Protein AF-A0A3L7T1J6-F1 (afdb_monomer_lite)

Structure (mmCIF, N/CA/C/O backbone):
data_AF-A0A3L7T1J6-F1
#
_entry.id   AF-A0A3L7T1J6-F1
#
loop_
_atom_site.group_PDB
_atom_site.id
_atom_site.type_symbol
_atom_site.label_atom_id
_atom_site.label_alt_id
_atom_site.label_comp_id
_atom_site.label_asym_id
_atom_site.label_entity_id
_atom_site.label_seq_id
_atom_site.pdbx_PDB_ins_code
_atom_site.Cartn_x
_atom_site.Cartn_y
_atom_site.Cartn_z
_atom_site.occupancy
_atom_site.B_iso_or_equiv
_atom_site.auth_seq_id
_atom_site.auth_comp_id
_atom_site.auth_asym_id
_atom_site.auth_atom_id
_atom_site.pdbx_PDB_model_num
ATOM 1 N N . MET A 1 1 ? -48.171 52.732 9.345 1.00 52.88 1 MET A N 1
ATOM 2 C CA . MET A 1 1 ? -47.461 51.523 9.825 1.00 52.88 1 MET A CA 1
ATOM 3 C C . MET A 1 1 ? -47.598 50.313 8.896 1.00 52.88 1 MET A C 1
ATOM 5 O O . MET A 1 1 ? -46.609 49.614 8.732 1.00 52.88 1 MET A O 1
ATOM 9 N N . LEU A 1 2 ? -48.732 50.096 8.212 1.00 50.78 2 LEU A N 1
ATOM 10 C CA . LEU A 1 2 ? -48.907 48.954 7.291 1.00 50.78 2 LEU A CA 1
ATOM 11 C C . LEU A 1 2 ? -47.922 48.917 6.097 1.00 50.78 2 LEU A C 1
ATOM 13 O O . LEU A 1 2 ? -47.461 47.845 5.723 1.00 50.78 2 LEU A O 1
ATOM 17 N N . ASN A 1 3 ? -47.526 50.070 5.545 1.00 54.50 3 ASN A N 1
ATOM 18 C CA . ASN A 1 3 ? -46.635 50.117 4.371 1.00 54.50 3 ASN A CA 1
ATOM 19 C C . ASN A 1 3 ? -45.154 49.812 4.659 1.00 54.50 3 ASN A C 1
ATOM 21 O O . ASN A 1 3 ? -44.409 49.529 3.725 1.00 54.50 3 ASN A O 1
ATOM 25 N N . GLN A 1 4 ? -44.707 49.856 5.920 1.00 56.31 4 GLN A N 1
ATOM 26 C CA . GLN A 1 4 ? -43.329 49.473 6.257 1.00 56.31 4 GLN A CA 1
ATOM 27 C C . GLN A 1 4 ? -43.183 47.966 6.487 1.00 56.31 4 GLN A C 1
ATOM 29 O O . GLN A 1 4 ? -42.186 47.389 6.064 1.00 56.31 4 GLN A O 1
ATOM 34 N N . LEU A 1 5 ? -44.209 47.313 7.041 1.00 61.56 5 LEU A N 1
ATOM 35 C CA . LEU A 1 5 ? -44.235 45.856 7.197 1.00 61.56 5 LEU A CA 1
ATOM 36 C C . LEU A 1 5 ? -44.202 45.131 5.845 1.00 61.56 5 LEU A C 1
ATOM 38 O O . LEU A 1 5 ? -43.486 44.146 5.706 1.00 61.56 5 LEU A O 1
ATOM 42 N N . TRP A 1 6 ? -44.873 45.667 4.821 1.00 63.78 6 TRP A N 1
ATOM 43 C CA . TRP A 1 6 ? -44.822 45.094 3.472 1.00 63.78 6 TRP A CA 1
ATOM 44 C C . TRP A 1 6 ? -43.448 45.210 2.812 1.00 63.78 6 TRP A C 1
ATOM 46 O O . TRP A 1 6 ? -43.044 44.289 2.113 1.00 63.78 6 TRP A O 1
ATOM 56 N N . ARG A 1 7 ? -42.695 46.290 3.058 1.00 60.84 7 ARG A N 1
ATOM 57 C CA . ARG A 1 7 ? -41.340 46.441 2.502 1.00 60.84 7 ARG A CA 1
ATOM 58 C C . ARG A 1 7 ? -40.329 45.509 3.165 1.00 60.84 7 ARG A C 1
ATOM 60 O O . ARG A 1 7 ? -39.488 44.965 2.464 1.00 60.84 7 ARG A O 1
ATOM 67 N N . VAL A 1 8 ? -40.440 45.277 4.473 1.00 63.56 8 VAL A N 1
ATOM 68 C CA . VAL A 1 8 ? -39.569 44.318 5.173 1.00 63.56 8 VAL A CA 1
ATOM 69 C C . VAL A 1 8 ? -39.903 42.882 4.761 1.00 63.56 8 VAL A C 1
ATOM 71 O O . VAL A 1 8 ? -38.992 42.103 4.502 1.00 63.56 8 VAL A O 1
ATOM 74 N N . LEU A 1 9 ? -41.188 42.544 4.590 1.00 59.56 9 LEU A N 1
ATOM 75 C CA . LEU A 1 9 ? -41.588 41.214 4.122 1.00 59.56 9 LEU A CA 1
ATOM 76 C C . LEU A 1 9 ? -41.119 40.943 2.679 1.00 59.56 9 LEU A C 1
ATOM 78 O O . LEU A 1 9 ? -40.684 39.836 2.380 1.00 59.56 9 LEU A O 1
ATOM 82 N N . LEU A 1 10 ? -41.152 41.948 1.794 1.00 58.12 10 LEU A N 1
ATOM 83 C CA . LEU A 1 10 ? -40.711 41.793 0.400 1.00 58.12 10 LEU A CA 1
ATOM 84 C C . LEU A 1 10 ? -39.188 41.655 0.269 1.00 58.12 10 LEU A C 1
ATOM 86 O O . LEU A 1 10 ? -38.730 40.919 -0.598 1.00 58.12 10 LEU A O 1
ATOM 90 N N . VAL A 1 11 ? -38.413 42.309 1.142 1.00 59.78 11 VAL A N 1
ATOM 91 C CA . VAL A 1 11 ? -36.946 42.167 1.180 1.00 59.78 11 VAL A CA 1
ATOM 92 C C . VAL A 1 11 ? -36.549 40.800 1.742 1.00 59.78 11 VAL A C 1
ATOM 94 O O . VAL A 1 11 ? -35.736 40.115 1.136 1.00 59.78 11 VAL A O 1
ATOM 97 N N . VAL A 1 12 ? -37.204 40.323 2.807 1.00 59.62 12 VAL A N 1
ATOM 98 C CA . VAL A 1 12 ? -36.905 38.998 3.384 1.00 59.62 12 VAL A CA 1
ATOM 99 C C . VAL A 1 12 ? -37.303 37.853 2.441 1.00 59.62 12 VAL A C 1
ATOM 101 O O . VAL A 1 12 ? -36.583 36.863 2.348 1.00 59.62 12 VAL A O 1
ATOM 104 N N . VAL A 1 13 ? -38.408 37.980 1.694 1.00 59.25 13 VAL A N 1
ATOM 105 C CA . VAL A 1 13 ? -38.821 36.967 0.700 1.00 59.25 13 VAL A CA 1
ATOM 106 C C . VAL A 1 13 ? -37.948 37.018 -0.562 1.00 59.25 13 VAL A C 1
ATOM 108 O O . VAL A 1 13 ? -37.656 35.971 -1.136 1.00 59.25 13 VAL A O 1
ATOM 111 N N . SER A 1 14 ? -37.481 38.206 -0.961 1.00 50.12 14 SER A N 1
ATOM 112 C CA . SER A 1 14 ? -36.502 38.393 -2.042 1.00 50.12 14 SER A CA 1
ATOM 113 C C . SER A 1 14 ? -35.161 37.741 -1.700 1.00 50.12 14 SER A C 1
ATOM 115 O O . SER A 1 14 ? -34.644 36.959 -2.494 1.00 50.12 14 SER A O 1
ATOM 117 N N . ASP A 1 15 ? -34.637 37.982 -0.497 1.00 47.22 15 ASP A N 1
ATOM 118 C CA . ASP A 1 15 ? -33.342 37.440 -0.074 1.00 47.22 15 ASP A CA 1
ATOM 119 C C . ASP A 1 15 ? -33.392 35.918 0.132 1.00 47.22 15 ASP A C 1
ATOM 121 O O . ASP A 1 15 ? -32.434 35.226 -0.208 1.00 47.22 15 ASP A O 1
ATOM 125 N N . PHE A 1 16 ? -34.531 35.360 0.568 1.00 52.19 16 PHE A N 1
ATOM 126 C CA . PHE A 1 16 ? -34.724 33.904 0.610 1.00 52.19 16 PHE A CA 1
ATOM 127 C C . PHE A 1 16 ? -34.799 33.268 -0.783 1.00 52.19 16 PHE A C 1
ATOM 129 O O . PHE A 1 16 ? -34.275 32.170 -0.975 1.00 52.19 16 PHE A O 1
ATOM 136 N N . PHE A 1 17 ? -35.410 33.939 -1.766 1.00 48.94 17 PHE A N 1
ATOM 137 C CA . PHE A 1 17 ? -35.445 33.432 -3.139 1.00 48.94 17 PHE A CA 1
ATOM 138 C C . PHE A 1 17 ? -34.072 33.510 -3.807 1.00 48.94 17 PHE A C 1
ATOM 140 O O . PHE A 1 17 ? -33.678 32.538 -4.444 1.00 48.94 17 PHE A O 1
ATOM 147 N N . VAL A 1 18 ? -33.308 34.590 -3.595 1.00 51.59 18 VAL A N 1
ATOM 148 C CA . VAL A 1 18 ? -31.935 34.698 -4.112 1.00 51.59 18 VAL A CA 1
ATOM 149 C C . VAL A 1 18 ? -31.024 33.650 -3.467 1.00 51.59 18 VAL A C 1
ATOM 151 O O . VAL A 1 18 ? -30.297 32.978 -4.198 1.00 51.59 18 VAL A O 1
ATOM 154 N N . LEU A 1 19 ? -31.126 33.405 -2.152 1.00 45.16 19 LEU A N 1
ATOM 155 C CA . LEU A 1 19 ? -30.341 32.365 -1.473 1.00 45.16 19 LEU A CA 1
ATOM 156 C C . LEU A 1 19 ? -30.727 30.942 -1.926 1.00 45.16 19 LEU A C 1
ATOM 158 O O . LEU A 1 19 ? -29.849 30.097 -2.085 1.00 45.16 19 LEU A O 1
ATOM 162 N N . ALA A 1 20 ? -32.010 30.678 -2.203 1.00 46.16 20 ALA A N 1
ATOM 163 C CA . ALA A 1 20 ? -32.475 29.381 -2.703 1.00 46.16 20 ALA A CA 1
ATOM 164 C C . ALA A 1 20 ? -32.045 29.112 -4.160 1.00 46.16 20 ALA A C 1
ATOM 166 O O . ALA A 1 20 ? -31.672 27.984 -4.488 1.00 46.16 20 ALA A O 1
ATOM 167 N N . THR A 1 21 ? -32.004 30.133 -5.026 1.00 45.91 21 THR A N 1
ATOM 168 C CA . THR A 1 21 ? -31.437 29.992 -6.381 1.00 45.91 21 THR A CA 1
ATOM 169 C C . THR A 1 21 ? -29.909 29.928 -6.400 1.00 45.91 21 THR A C 1
ATOM 171 O O . THR A 1 21 ? -29.355 29.264 -7.274 1.00 45.91 21 THR A O 1
ATOM 174 N N . LEU A 1 22 ? -29.213 30.529 -5.427 1.00 38.47 22 LEU A N 1
ATOM 175 C CA . LEU A 1 22 ? -27.752 30.420 -5.316 1.00 38.47 22 LEU A CA 1
ATOM 176 C C . LEU A 1 22 ? -27.305 29.081 -4.698 1.00 38.47 22 LEU A C 1
ATOM 178 O O . LEU A 1 22 ? -26.249 28.575 -5.068 1.00 38.47 22 LEU A O 1
ATOM 182 N N . LEU A 1 23 ? -28.128 28.451 -3.845 1.00 37.78 23 LEU A N 1
ATOM 183 C CA . LEU A 1 23 ? -27.861 27.099 -3.329 1.00 37.78 23 LEU A CA 1
ATOM 184 C C . LEU A 1 23 ? -28.250 25.971 -4.303 1.00 37.78 23 LEU A C 1
ATOM 186 O O . LEU A 1 23 ? -27.627 24.913 -4.268 1.00 37.78 23 LEU A O 1
ATOM 190 N N . MET A 1 24 ? -29.223 26.175 -5.200 1.00 37.00 24 MET A N 1
ATOM 191 C CA . MET A 1 24 ? -29.541 25.190 -6.251 1.00 37.00 24 MET A CA 1
ATOM 192 C C . MET A 1 24 ? -28.668 25.317 -7.513 1.00 37.00 24 MET A C 1
ATOM 194 O O . MET A 1 24 ? -28.582 24.366 -8.289 1.00 37.00 24 MET A O 1
ATOM 198 N N . GLY A 1 25 ? -27.971 26.442 -7.705 1.00 33.56 25 GLY A N 1
ATOM 199 C CA . GLY A 1 25 ? -27.067 26.674 -8.842 1.00 33.56 25 GLY A CA 1
ATOM 200 C C . GLY A 1 25 ? -25.641 26.126 -8.683 1.00 33.56 25 GLY A C 1
ATOM 201 O O . GLY A 1 25 ? -24.897 26.106 -9.657 1.00 33.56 25 GLY A O 1
ATOM 202 N N . LEU A 1 26 ? -25.258 25.656 -7.489 1.00 35.47 26 LEU A N 1
ATOM 203 C CA . LEU A 1 26 ? -23.911 25.135 -7.190 1.00 35.47 26 LEU A CA 1
ATOM 204 C C . LEU A 1 26 ? -23.824 23.599 -7.108 1.00 35.47 26 LEU A C 1
ATOM 206 O O . LEU A 1 26 ? -22.741 23.063 -6.903 1.00 35.47 26 LEU A O 1
ATOM 210 N N . PHE A 1 27 ? -24.930 22.880 -7.332 1.00 35.19 27 PHE A N 1
ATOM 211 C CA . PHE A 1 27 ? -24.981 21.409 -7.255 1.00 35.19 27 PHE A CA 1
ATOM 212 C C . PHE A 1 27 ? -25.379 20.699 -8.561 1.00 35.19 27 PHE A C 1
ATOM 214 O O . PHE A 1 27 ? -25.668 19.507 -8.547 1.00 35.19 27 PHE A O 1
ATOM 221 N N . SER A 1 28 ? -25.353 21.387 -9.708 1.00 33.28 28 SER A N 1
ATOM 222 C CA . SER A 1 28 ? -25.779 20.807 -10.995 1.00 33.28 28 SER A CA 1
ATOM 223 C C . SER A 1 28 ? -24.742 20.926 -12.120 1.00 33.28 28 SER A C 1
ATOM 225 O O . SER A 1 28 ? -25.086 21.394 -13.194 1.00 33.28 28 SER A O 1
ATOM 227 N N . THR A 1 29 ? -23.495 20.474 -11.916 1.00 35.38 29 THR A N 1
ATOM 228 C CA . THR A 1 29 ? -22.564 20.108 -13.022 1.00 35.38 29 THR A CA 1
ATOM 229 C C . THR A 1 29 ? -21.520 19.039 -12.642 1.00 35.38 29 THR A C 1
ATOM 231 O O . THR A 1 29 ? -20.436 18.997 -13.217 1.00 35.38 29 THR A O 1
ATOM 234 N N . VAL A 1 30 ? -21.818 18.125 -11.711 1.00 38.78 30 VAL A N 1
ATOM 235 C CA . VAL A 1 30 ? -21.010 16.898 -11.530 1.00 38.78 30 VAL A CA 1
ATOM 236 C C . VAL A 1 30 ? -21.908 15.685 -11.731 1.00 38.78 30 VAL A C 1
ATOM 238 O O . VAL A 1 30 ? -22.198 14.919 -10.821 1.00 38.78 30 VAL A O 1
ATOM 241 N N . ALA A 1 31 ? -22.406 15.542 -12.954 1.00 34.34 31 ALA A N 1
ATOM 242 C CA . ALA A 1 31 ? -23.049 14.323 -13.406 1.00 34.34 31 ALA A CA 1
ATOM 243 C C . ALA A 1 31 ? -22.563 14.018 -14.827 1.00 34.34 31 ALA A C 1
ATOM 245 O O . ALA A 1 31 ? -22.861 14.743 -15.771 1.00 34.34 31 ALA A O 1
ATOM 246 N N . LEU A 1 32 ? -21.815 12.917 -14.918 1.00 35.09 32 LEU A N 1
ATOM 247 C CA . LEU A 1 32 ? -21.456 12.162 -16.116 1.00 35.09 32 LEU A CA 1
ATOM 248 C C . LEU A 1 32 ? -20.490 12.825 -17.114 1.00 35.09 32 LEU A C 1
ATOM 250 O O . LEU A 1 32 ? -20.865 13.257 -18.196 1.00 35.09 32 LEU A O 1
ATOM 254 N N . SER A 1 33 ? -19.195 12.695 -16.817 1.00 31.20 33 SER A N 1
ATOM 255 C CA . SER A 1 33 ? -18.196 12.404 -17.862 1.00 31.20 33 SER A CA 1
ATOM 256 C C . SER A 1 33 ? -17.294 11.213 -17.490 1.00 31.20 33 SER A C 1
ATOM 258 O O . SER A 1 33 ? -16.150 11.097 -17.922 1.00 31.20 33 SER A O 1
ATOM 260 N N . THR A 1 34 ? -17.818 10.287 -16.679 1.00 39.31 34 THR A N 1
ATOM 261 C CA . THR A 1 34 ? -17.145 9.029 -16.304 1.00 39.31 34 THR A CA 1
ATOM 262 C C . THR A 1 34 ? -17.328 7.908 -17.334 1.00 39.31 34 THR A C 1
ATOM 264 O O . THR A 1 34 ? -16.665 6.885 -17.233 1.00 39.31 34 THR A O 1
ATOM 267 N N . ALA A 1 35 ? -18.158 8.094 -18.368 1.00 35.69 35 ALA A N 1
ATOM 268 C CA . ALA A 1 35 ? -18.403 7.067 -19.388 1.00 35.69 35 ALA A CA 1
ATOM 269 C C . ALA A 1 35 ? -17.531 7.194 -20.657 1.00 35.69 35 ALA A C 1
ATOM 271 O O . ALA A 1 35 ? -17.462 6.248 -21.435 1.00 35.69 35 ALA A O 1
ATOM 272 N N . ALA A 1 36 ? -16.839 8.320 -20.880 1.00 31.53 36 ALA A N 1
ATOM 273 C CA . ALA A 1 36 ? -16.095 8.549 -22.129 1.00 31.53 36 ALA A CA 1
ATOM 274 C C . ALA A 1 36 ? -14.596 8.189 -22.063 1.00 31.53 36 ALA A C 1
ATOM 276 O O . ALA A 1 36 ? -13.974 7.999 -23.103 1.00 31.53 36 ALA A O 1
ATOM 277 N N . HIS A 1 37 ? -14.013 8.035 -20.868 1.00 40.19 37 HIS A N 1
ATOM 278 C CA . HIS A 1 37 ? -12.585 7.704 -20.714 1.00 40.19 37 HIS A CA 1
ATOM 279 C C . HIS A 1 37 ? -12.312 6.203 -20.500 1.00 40.19 37 HIS A C 1
ATOM 281 O O . HIS A 1 37 ? -11.171 5.768 -20.627 1.00 40.19 37 HIS A O 1
ATOM 287 N N . GLY A 1 38 ? -13.345 5.388 -20.249 1.00 35.88 38 GLY A N 1
ATOM 288 C CA . GLY A 1 38 ? -13.210 3.927 -20.141 1.00 35.88 38 GLY A CA 1
ATOM 289 C C . GLY A 1 38 ? -12.956 3.221 -21.481 1.00 35.88 38 GLY A C 1
ATOM 290 O O . GLY A 1 38 ? -12.390 2.134 -21.505 1.00 35.88 38 GLY A O 1
ATOM 291 N N . ALA A 1 39 ? -13.312 3.853 -22.605 1.00 37.25 39 ALA A N 1
ATOM 292 C CA . ALA A 1 39 ? -13.133 3.285 -23.944 1.00 37.25 39 ALA A CA 1
ATOM 293 C C . ALA A 1 39 ? -11.692 3.400 -24.483 1.00 37.25 39 ALA A C 1
ATOM 295 O O . ALA A 1 39 ? -11.352 2.741 -25.461 1.00 37.25 39 ALA A O 1
ATOM 296 N N . SER A 1 40 ? -10.826 4.201 -23.849 1.00 45.00 40 SER A N 1
ATOM 297 C CA . SER A 1 40 ? -9.449 4.405 -24.325 1.00 45.00 40 SER A CA 1
ATOM 298 C C . SER A 1 40 ? -8.473 3.309 -23.883 1.00 45.00 40 SER A C 1
ATOM 300 O O . SER A 1 40 ? -7.395 3.196 -24.462 1.00 45.00 40 SER A O 1
ATOM 302 N N . PHE A 1 41 ? -8.810 2.512 -22.865 1.00 44.59 41 PHE A N 1
ATOM 303 C CA . PHE A 1 41 ? -7.873 1.551 -22.270 1.00 44.59 41 PHE A CA 1
ATOM 304 C C . PHE A 1 41 ? -7.833 0.211 -23.025 1.00 44.59 41 PHE A C 1
ATOM 306 O O . PHE A 1 41 ? -6.796 -0.441 -23.087 1.00 44.59 41 PHE A O 1
ATOM 313 N N . THR A 1 42 ? -8.939 -0.189 -23.657 1.00 46.09 42 THR A N 1
ATOM 314 C CA . THR A 1 42 ? -9.077 -1.500 -24.316 1.00 46.09 42 THR A CA 1
ATOM 315 C C . THR A 1 42 ? -8.648 -1.526 -25.784 1.00 46.09 42 THR A C 1
ATOM 317 O O . THR A 1 42 ? -8.351 -2.602 -26.293 1.00 46.09 42 THR A O 1
ATOM 320 N N . GLN A 1 43 ? -8.570 -0.384 -26.480 1.00 45.34 43 GLN A N 1
ATOM 321 C CA . GLN A 1 43 ? -8.243 -0.364 -27.918 1.00 45.34 43 GLN A CA 1
ATOM 322 C C . GLN A 1 43 ? -6.743 -0.289 -28.247 1.00 45.34 43 GLN A C 1
ATOM 324 O O . GLN A 1 43 ? -6.361 -0.677 -29.348 1.00 45.34 43 GLN A O 1
ATOM 329 N N . VAL A 1 44 ? -5.879 0.142 -27.319 1.00 45.47 44 VAL A N 1
ATOM 330 C CA . VAL A 1 44 ? -4.423 0.246 -27.574 1.00 45.47 44 VAL A CA 1
ATOM 331 C C . VAL A 1 44 ? -3.679 -1.070 -27.282 1.00 45.47 44 VAL A C 1
ATOM 333 O O . VAL A 1 44 ? -2.638 -1.334 -27.873 1.00 45.47 44 VAL A O 1
ATOM 336 N N . ALA A 1 45 ? -4.221 -1.942 -26.427 1.00 45.56 45 ALA A N 1
ATOM 337 C CA . ALA A 1 45 ? -3.509 -3.119 -25.914 1.00 45.56 45 ALA A CA 1
ATOM 338 C C . ALA A 1 45 ? -3.462 -4.335 -26.864 1.00 45.56 45 ALA A C 1
ATOM 340 O O . ALA A 1 45 ? -2.831 -5.336 -26.538 1.00 45.56 45 ALA A O 1
ATOM 341 N N . ALA A 1 46 ? -4.128 -4.294 -28.022 1.00 44.62 46 ALA A N 1
ATOM 342 C CA . ALA A 1 46 ? -4.363 -5.506 -28.807 1.00 44.62 46 ALA A CA 1
ATOM 343 C C . ALA A 1 46 ? -3.176 -5.991 -29.667 1.00 44.62 46 ALA A C 1
ATOM 345 O O . ALA A 1 46 ? -3.290 -7.080 -30.225 1.00 44.62 46 ALA A O 1
ATOM 346 N N . GLN A 1 47 ? -2.071 -5.243 -29.835 1.00 51.50 47 GLN A N 1
ATOM 347 C CA . GLN A 1 47 ? -1.039 -5.637 -30.822 1.00 51.50 47 GLN A CA 1
ATOM 348 C C . GLN A 1 47 ? 0.436 -5.400 -30.463 1.00 51.50 47 GLN A C 1
ATOM 350 O O . GLN A 1 47 ? 1.298 -5.828 -31.227 1.00 51.50 47 GLN A O 1
ATOM 355 N N . THR A 1 48 ? 0.770 -4.795 -29.325 1.00 57.31 48 THR A N 1
ATOM 356 C CA . THR A 1 48 ? 2.173 -4.554 -28.948 1.00 57.31 48 THR A CA 1
ATOM 357 C C . THR A 1 48 ? 2.511 -5.236 -27.632 1.00 57.31 48 THR A C 1
ATOM 359 O O . THR A 1 48 ? 1.961 -4.913 -26.582 1.00 57.31 48 THR A O 1
ATOM 362 N N . GLU A 1 49 ? 3.442 -6.192 -27.691 1.00 70.19 49 GLU A N 1
ATOM 363 C CA . GLU A 1 49 ? 4.102 -6.722 -26.500 1.00 70.19 49 GLU A CA 1
ATOM 364 C C . GLU A 1 49 ? 4.763 -5.552 -25.758 1.00 70.19 49 GLU A C 1
ATOM 366 O O . GLU A 1 49 ? 5.596 -4.833 -26.316 1.00 70.19 49 GLU A O 1
ATOM 371 N N . HIS A 1 50 ? 4.363 -5.326 -24.507 1.00 79.94 50 HIS A N 1
ATOM 372 C CA . HIS A 1 50 ? 4.999 -4.317 -23.673 1.00 79.94 50 HIS A CA 1
ATOM 373 C C . HIS A 1 50 ? 6.339 -4.852 -23.157 1.00 79.94 50 HIS A C 1
ATOM 375 O O . HIS A 1 50 ? 6.377 -5.819 -22.391 1.00 79.94 50 HIS A O 1
ATOM 381 N N . LEU A 1 51 ? 7.425 -4.192 -23.557 1.00 84.56 51 LEU A N 1
ATOM 382 C CA . LEU A 1 51 ? 8.777 -4.453 -23.078 1.00 84.56 51 LEU A CA 1
ATOM 383 C C . LEU A 1 51 ? 9.166 -3.341 -22.101 1.00 84.56 51 LEU A C 1
ATOM 385 O O . LEU A 1 51 ? 9.189 -2.181 -22.523 1.00 84.56 51 LEU A O 1
ATOM 389 N N . PRO A 1 52 ? 9.456 -3.662 -20.826 1.00 85.25 52 PRO A N 1
ATOM 390 C CA . PRO A 1 52 ? 9.888 -2.648 -19.885 1.00 85.25 52 PRO A CA 1
ATOM 391 C C . PRO A 1 52 ? 11.232 -2.092 -20.335 1.00 85.25 52 PRO A C 1
ATOM 393 O O . PRO A 1 52 ? 12.061 -2.822 -20.884 1.00 85.25 52 PRO A O 1
ATOM 396 N N . ARG A 1 53 ? 11.491 -0.817 -20.053 1.00 86.06 53 ARG A N 1
ATOM 397 C CA . ARG A 1 53 ? 12.847 -0.294 -20.238 1.00 86.06 53 ARG A CA 1
ATOM 398 C C . ARG A 1 53 ? 13.815 -1.024 -19.304 1.00 86.06 53 ARG A C 1
ATOM 400 O O . ARG A 1 53 ? 13.598 -1.045 -18.089 1.00 86.06 53 ARG A O 1
ATOM 407 N N . VAL A 1 54 ? 14.863 -1.595 -19.895 1.00 89.38 54 VAL A N 1
ATOM 408 C CA . VAL A 1 54 ? 15.946 -2.313 -19.215 1.00 89.38 54 VAL A CA 1
ATOM 409 C C . VAL A 1 54 ? 17.250 -1.586 -19.491 1.00 89.38 54 VAL A C 1
ATOM 411 O O . VAL A 1 54 ? 17.532 -1.213 -20.628 1.00 89.38 54 VAL A O 1
ATOM 414 N N . LEU A 1 55 ? 18.014 -1.363 -18.434 1.00 89.81 55 LEU A N 1
ATOM 415 C CA . LEU A 1 55 ? 19.274 -0.640 -18.433 1.00 89.81 55 LEU A CA 1
ATOM 416 C C . LEU A 1 55 ? 20.407 -1.572 -17.978 1.00 89.81 55 LEU A C 1
ATOM 418 O O . LEU A 1 55 ? 20.169 -2.609 -17.357 1.00 89.81 55 LEU A O 1
ATOM 422 N N . LYS A 1 56 ? 21.662 -1.187 -18.206 1.00 92.06 56 LYS A N 1
ATOM 423 C CA . LYS A 1 56 ? 22.857 -1.902 -17.746 1.00 92.06 56 LYS A CA 1
ATOM 424 C C . LYS A 1 56 ? 22.819 -2.164 -16.239 1.00 92.06 56 LYS A C 1
ATOM 426 O O . LYS A 1 56 ? 23.221 -3.233 -15.782 1.00 92.06 56 LYS A O 1
ATOM 431 N N . ARG A 1 57 ? 22.275 -1.222 -15.457 1.00 90.25 57 ARG A N 1
ATOM 432 C CA . ARG A 1 57 ? 22.078 -1.382 -14.003 1.00 90.25 57 ARG A CA 1
ATOM 433 C C . ARG A 1 57 ? 21.175 -2.564 -13.628 1.00 90.25 57 ARG A C 1
ATOM 435 O O . ARG A 1 57 ? 21.276 -3.051 -12.508 1.00 90.25 57 ARG A O 1
ATOM 442 N N . ASP A 1 58 ? 20.323 -3.021 -14.546 1.00 93.12 58 ASP A N 1
ATOM 443 C CA . ASP A 1 58 ? 19.382 -4.122 -14.331 1.00 93.12 58 ASP A CA 1
ATOM 444 C C . ASP A 1 58 ? 20.011 -5.495 -14.636 1.00 93.12 58 ASP A C 1
ATOM 446 O O . ASP A 1 58 ? 19.403 -6.525 -14.341 1.00 93.12 58 ASP A O 1
ATOM 450 N N . LEU A 1 59 ? 21.248 -5.547 -15.157 1.00 95.31 59 LEU A N 1
ATOM 451 C CA . LEU A 1 59 ? 21.976 -6.793 -15.437 1.00 95.31 59 LEU A CA 1
ATOM 452 C C . LEU A 1 59 ? 21.985 -7.786 -14.253 1.00 95.31 59 LEU A C 1
ATOM 454 O O . LEU A 1 59 ? 21.759 -8.971 -14.497 1.00 95.31 59 LEU A O 1
ATOM 458 N N . PRO A 1 60 ? 22.168 -7.373 -12.979 1.00 95.50 60 PRO A N 1
ATOM 459 C CA . PRO A 1 60 ? 22.081 -8.300 -11.848 1.00 95.50 60 PRO A CA 1
ATOM 460 C C . PRO A 1 60 ? 20.706 -8.971 -11.695 1.00 95.50 60 PRO A C 1
ATOM 462 O O . PRO A 1 60 ? 20.624 -10.098 -11.212 1.00 95.50 60 PRO A O 1
ATOM 465 N N . LEU A 1 61 ? 19.618 -8.309 -12.104 1.00 94.19 61 LEU A N 1
ATOM 466 C CA . LEU A 1 61 ? 18.269 -8.882 -12.071 1.00 94.19 61 LEU A CA 1
ATOM 467 C C . LEU A 1 61 ? 18.083 -9.914 -13.184 1.00 94.19 61 LEU A C 1
ATOM 469 O O . LEU A 1 61 ? 17.504 -10.972 -12.934 1.00 94.19 61 LEU A O 1
ATOM 473 N N . LEU A 1 62 ? 18.586 -9.606 -14.386 1.00 95.94 62 LEU A N 1
ATOM 474 C CA . LEU A 1 62 ? 18.598 -10.525 -15.526 1.00 95.94 62 LEU A CA 1
ATOM 475 C C . LEU A 1 62 ? 19.378 -11.788 -15.169 1.00 95.94 62 LEU A C 1
ATOM 477 O O . LEU A 1 62 ? 18.862 -12.891 -15.317 1.00 95.94 62 LEU A O 1
ATOM 481 N N . ASP A 1 63 ? 20.580 -11.611 -14.630 1.00 96.25 63 ASP A N 1
ATOM 482 C CA . ASP A 1 63 ? 21.454 -12.689 -14.184 1.00 96.25 63 ASP A CA 1
ATOM 483 C C . ASP A 1 63 ? 20.805 -13.555 -13.097 1.00 96.25 63 ASP A C 1
ATOM 485 O O . ASP A 1 63 ? 20.775 -14.777 -13.207 1.00 96.25 63 ASP A O 1
ATOM 489 N N . ARG A 1 64 ? 20.175 -12.933 -12.092 1.00 96.19 64 ARG A N 1
ATOM 490 C CA . ARG A 1 64 ? 19.471 -13.654 -11.020 1.00 96.19 64 ARG A CA 1
ATOM 491 C C . ARG A 1 64 ? 18.370 -14.580 -11.541 1.00 96.19 64 ARG A C 1
ATOM 493 O O . ARG A 1 64 ? 18.152 -15.639 -10.960 1.00 96.19 64 ARG A O 1
ATOM 500 N N . VAL A 1 65 ? 17.634 -14.164 -12.572 1.00 96.00 65 VAL A N 1
ATOM 501 C CA . VAL A 1 65 ? 16.523 -14.956 -13.123 1.00 96.00 65 VAL A CA 1
ATOM 502 C C . VAL A 1 65 ? 17.040 -15.986 -14.122 1.00 96.00 65 VAL A C 1
ATOM 504 O O . VAL A 1 65 ? 16.699 -17.157 -14.010 1.00 96.00 65 VAL A O 1
ATOM 507 N N . LEU A 1 66 ? 17.879 -15.559 -15.068 1.00 96.56 66 LEU A N 1
ATOM 508 C CA . LEU A 1 66 ? 18.333 -16.380 -16.191 1.00 96.56 66 LEU A CA 1
ATOM 509 C C . LEU A 1 66 ? 19.521 -17.284 -15.846 1.00 96.56 66 LEU A C 1
ATOM 511 O O . LEU A 1 66 ? 19.814 -18.199 -16.614 1.00 96.56 66 LEU A O 1
ATOM 515 N N . SER A 1 67 ? 20.196 -17.043 -14.716 1.00 96.56 67 SER A N 1
ATOM 516 C CA . SER A 1 67 ? 21.435 -17.726 -14.322 1.00 96.56 67 SER A CA 1
ATOM 517 C C . SER A 1 67 ? 22.453 -17.714 -15.467 1.00 96.56 67 SER A C 1
ATOM 519 O O . SER A 1 67 ? 22.774 -18.764 -16.026 1.00 96.56 67 SER A O 1
ATOM 521 N N . LEU A 1 68 ? 22.870 -16.515 -15.885 1.00 96.81 68 LEU A N 1
ATOM 522 C CA . LEU A 1 68 ? 23.752 -16.347 -17.039 1.00 96.81 68 LEU A CA 1
ATOM 523 C C . LEU A 1 68 ? 25.145 -16.888 -16.703 1.00 96.81 68 LEU A C 1
ATOM 525 O O . LEU A 1 68 ? 25.661 -16.660 -15.610 1.00 96.81 68 LEU A O 1
ATOM 529 N N . ASP A 1 69 ? 25.776 -17.580 -17.649 1.00 97.31 69 ASP A N 1
ATOM 530 C CA . ASP A 1 69 ? 27.207 -17.869 -17.534 1.00 97.31 69 ASP A CA 1
ATOM 531 C C . ASP A 1 69 ? 28.057 -16.618 -17.838 1.00 97.31 69 ASP A C 1
ATOM 533 O O . ASP A 1 69 ? 27.551 -15.610 -18.335 1.00 97.31 69 ASP A O 1
ATOM 537 N N . ASP A 1 70 ? 29.359 -16.663 -17.544 1.00 96.94 70 ASP A N 1
ATOM 538 C CA . ASP A 1 70 ? 30.254 -15.506 -17.707 1.00 96.94 70 ASP A CA 1
ATOM 539 C C . ASP A 1 70 ? 30.300 -14.976 -19.152 1.00 96.94 70 ASP A C 1
ATOM 541 O O . ASP A 1 70 ? 30.383 -13.764 -19.376 1.00 96.94 70 ASP A O 1
ATOM 545 N N . ALA A 1 71 ? 30.221 -15.869 -20.145 1.00 96.62 71 ALA A N 1
ATOM 546 C CA . ALA A 1 71 ? 30.253 -15.489 -21.553 1.00 96.62 71 ALA A CA 1
ATOM 547 C C . ALA A 1 71 ? 28.928 -14.836 -21.970 1.00 96.62 71 ALA A C 1
ATOM 549 O O . ALA A 1 71 ? 28.929 -13.759 -22.568 1.00 96.62 71 ALA A O 1
ATOM 550 N N . GLN A 1 72 ? 27.799 -15.445 -21.601 1.00 97.31 72 GLN A N 1
ATOM 551 C CA . GLN A 1 72 ? 26.467 -14.885 -21.803 1.00 97.31 72 GLN A CA 1
ATOM 552 C C . GLN A 1 72 ? 26.337 -13.528 -21.115 1.00 97.31 72 GLN A C 1
ATOM 554 O O . GLN A 1 72 ? 25.872 -12.578 -21.738 1.00 97.31 72 GLN A O 1
ATOM 559 N N . ARG A 1 73 ? 26.789 -13.404 -19.864 1.00 97.25 73 ARG A N 1
ATOM 560 C CA . ARG A 1 73 ? 26.747 -12.160 -19.091 1.00 97.25 73 ARG A CA 1
ATOM 561 C C . ARG A 1 73 ? 27.454 -11.023 -19.821 1.00 97.25 73 ARG A C 1
ATOM 563 O O . ARG A 1 73 ? 26.879 -9.946 -19.941 1.00 97.25 73 ARG A O 1
ATOM 570 N N . SER A 1 74 ? 28.659 -11.269 -20.338 1.00 97.62 74 SER A N 1
ATOM 571 C CA . SER A 1 74 ? 29.414 -10.268 -21.101 1.00 97.62 74 SER A CA 1
ATOM 572 C C . SER A 1 74 ? 28.681 -9.843 -22.378 1.00 97.62 74 SER A C 1
ATOM 574 O O . SER A 1 74 ? 28.643 -8.656 -22.694 1.00 97.62 74 SER A O 1
ATOM 576 N N . ILE A 1 75 ? 28.047 -10.784 -23.087 1.00 97.31 75 ILE A N 1
ATOM 577 C CA . ILE A 1 75 ? 27.247 -10.470 -24.279 1.00 97.31 75 ILE A CA 1
ATOM 578 C C . ILE A 1 75 ? 26.011 -9.646 -23.904 1.00 97.31 75 ILE A C 1
ATOM 580 O O . ILE A 1 75 ? 25.744 -8.628 -24.535 1.00 97.31 75 ILE A O 1
ATOM 584 N N . VAL A 1 76 ? 25.272 -10.051 -22.868 1.00 96.75 76 VAL A N 1
ATOM 585 C CA . VAL A 1 76 ? 24.081 -9.333 -22.390 1.00 96.75 76 VAL A CA 1
ATOM 586 C C . VAL A 1 76 ? 24.437 -7.917 -21.942 1.00 96.75 76 VAL A C 1
ATOM 588 O O . VAL A 1 76 ? 23.702 -6.988 -22.256 1.00 96.75 76 VAL A O 1
ATOM 591 N N . GLU A 1 77 ? 25.567 -7.727 -21.261 1.00 97.19 77 GLU A N 1
ATOM 592 C CA . GLU A 1 77 ? 26.055 -6.401 -20.875 1.00 97.19 77 GLU A CA 1
ATOM 593 C C . GLU A 1 77 ? 26.273 -5.497 -22.097 1.00 97.19 77 GLU A C 1
ATOM 595 O O . GLU A 1 77 ? 25.755 -4.383 -22.116 1.00 97.19 77 GLU A O 1
ATOM 600 N N . MET A 1 78 ? 26.943 -5.995 -23.144 1.00 97.31 78 MET A N 1
ATOM 601 C CA . MET A 1 78 ? 27.126 -5.242 -24.393 1.00 97.31 78 MET A CA 1
ATOM 602 C C . MET A 1 78 ? 25.793 -4.923 -25.084 1.00 97.31 78 MET A C 1
ATOM 604 O O . MET A 1 78 ? 25.616 -3.822 -25.596 1.00 97.31 78 MET A O 1
ATOM 608 N N . LEU A 1 79 ? 24.839 -5.863 -25.089 1.00 96.69 79 LEU A N 1
ATOM 609 C CA . LEU A 1 79 ? 23.512 -5.635 -25.672 1.00 96.69 79 LEU A CA 1
ATOM 610 C C . LEU A 1 79 ? 22.723 -4.558 -24.914 1.00 96.69 79 LEU A C 1
ATOM 612 O O . LEU A 1 79 ? 22.006 -3.772 -25.531 1.00 96.69 79 LEU A O 1
ATOM 616 N N . LEU A 1 80 ? 22.848 -4.512 -23.584 1.00 95.62 80 LEU A N 1
ATOM 617 C CA . LEU A 1 80 ? 22.228 -3.470 -22.764 1.00 95.62 80 LEU A CA 1
ATOM 618 C C . LEU A 1 80 ? 22.859 -2.101 -23.036 1.00 95.62 80 LEU A C 1
ATOM 620 O O . LEU A 1 80 ? 22.127 -1.126 -23.177 1.00 95.62 80 LEU A O 1
ATOM 624 N N . GLU A 1 81 ? 24.186 -2.025 -23.157 1.00 95.00 81 GLU A N 1
ATOM 625 C CA . GLU A 1 81 ? 24.888 -0.785 -23.522 1.00 95.00 81 GLU A CA 1
ATOM 626 C C . GLU A 1 81 ? 24.474 -0.270 -24.905 1.00 95.00 81 GLU A C 1
ATOM 628 O O . GLU A 1 81 ? 24.241 0.928 -25.076 1.00 95.00 81 GLU A O 1
ATOM 633 N N . ASP A 1 82 ? 24.335 -1.166 -25.884 1.00 95.00 82 ASP A N 1
ATOM 634 C CA . ASP A 1 82 ? 23.881 -0.817 -27.231 1.00 95.00 82 ASP A CA 1
ATOM 635 C C . ASP A 1 82 ? 22.453 -0.254 -27.202 1.00 95.00 82 ASP A C 1
ATOM 637 O O . ASP A 1 82 ? 22.208 0.860 -27.677 1.00 95.00 82 ASP A O 1
ATOM 641 N N . ALA A 1 83 ? 21.530 -0.953 -26.532 1.00 92.81 83 ALA A N 1
ATOM 642 C CA . ALA A 1 83 ? 20.152 -0.499 -26.373 1.00 92.81 83 ALA A CA 1
ATOM 643 C C . ALA A 1 83 ? 20.067 0.862 -25.658 1.00 92.81 83 ALA A C 1
ATOM 645 O O . ALA A 1 83 ? 19.296 1.732 -26.071 1.00 92.81 83 ALA A O 1
ATOM 646 N N . GLU A 1 84 ? 20.877 1.080 -24.619 1.00 91.31 84 GLU A N 1
ATOM 647 C CA . GLU A 1 84 ? 20.991 2.370 -23.932 1.00 91.31 84 GLU A CA 1
ATOM 648 C C . GLU A 1 84 ? 21.511 3.480 -24.845 1.00 91.31 84 GLU A C 1
ATOM 650 O O . GLU A 1 84 ? 20.963 4.585 -24.831 1.00 91.31 84 GLU A O 1
ATOM 655 N N . SER A 1 85 ? 22.527 3.193 -25.663 1.00 90.69 85 SER A N 1
ATOM 656 C CA . SER A 1 85 ? 23.111 4.159 -26.599 1.00 90.69 85 SER A CA 1
ATOM 657 C C . SER A 1 85 ? 22.113 4.618 -27.670 1.00 90.69 85 SER A C 1
ATOM 659 O O . SER A 1 85 ? 22.116 5.784 -28.070 1.00 90.69 85 SER A O 1
ATOM 661 N N . MET A 1 86 ? 21.185 3.736 -28.055 1.00 88.75 86 MET A N 1
ATOM 662 C CA . MET A 1 86 ? 20.052 4.033 -28.939 1.00 88.75 86 MET A CA 1
ATOM 663 C C . MET A 1 86 ? 18.901 4.771 -28.226 1.00 88.75 86 MET A C 1
ATOM 665 O O . MET A 1 86 ? 17.853 5.031 -28.822 1.00 88.75 86 MET A O 1
ATOM 669 N N . GLY A 1 87 ? 19.069 5.112 -26.946 1.00 84.69 87 GLY A N 1
ATOM 670 C CA . GLY A 1 87 ? 18.083 5.810 -26.123 1.00 84.69 87 GLY A CA 1
ATOM 671 C C . GLY A 1 87 ? 17.067 4.896 -25.436 1.00 84.69 87 GLY A C 1
ATOM 672 O O . GLY A 1 87 ? 16.135 5.408 -24.815 1.00 84.69 87 GLY A O 1
ATOM 673 N N . ALA A 1 88 ? 17.237 3.571 -25.530 1.00 85.19 88 ALA A N 1
ATOM 674 C CA . ALA A 1 88 ? 16.341 2.547 -24.987 1.00 85.19 88 ALA A CA 1
ATOM 675 C C . ALA A 1 88 ? 14.865 2.772 -25.371 1.00 85.19 88 ALA A C 1
ATOM 677 O O . ALA A 1 88 ? 13.951 2.625 -24.557 1.00 85.19 88 ALA A O 1
ATOM 678 N N . ASN A 1 89 ? 14.646 3.174 -26.625 1.00 85.06 89 ASN A N 1
ATOM 679 C CA . ASN A 1 89 ? 13.317 3.309 -27.210 1.00 85.06 89 ASN A CA 1
ATOM 680 C C . ASN A 1 89 ? 12.716 1.925 -27.542 1.00 85.06 89 ASN A C 1
ATOM 682 O O . ASN A 1 89 ? 13.384 0.899 -27.440 1.00 85.06 89 ASN A O 1
ATOM 686 N N . HIS A 1 90 ? 11.443 1.883 -27.949 1.00 85.00 90 HIS A N 1
ATOM 687 C CA . HIS A 1 90 ? 10.756 0.616 -28.230 1.00 85.00 90 HIS A CA 1
ATOM 688 C C . HIS A 1 90 ? 11.479 -0.246 -29.279 1.00 85.00 90 HIS A C 1
ATOM 690 O O . HIS A 1 90 ? 11.591 -1.452 -29.096 1.00 85.00 90 HIS A O 1
ATOM 696 N N . GLU A 1 91 ? 12.009 0.365 -30.342 1.00 88.25 91 GLU A N 1
ATOM 697 C CA . GLU A 1 91 ? 12.754 -0.341 -31.391 1.00 88.25 91 GLU A CA 1
ATOM 698 C C . GLU A 1 91 ? 14.035 -0.985 -30.840 1.00 88.25 91 GLU A C 1
ATOM 700 O O . GLU A 1 91 ? 14.282 -2.167 -31.074 1.00 88.25 91 GLU A O 1
ATOM 705 N N . ALA A 1 92 ? 14.796 -0.247 -30.028 1.00 90.56 92 ALA A N 1
ATOM 706 C CA . ALA A 1 92 ? 15.985 -0.753 -29.354 1.00 90.56 92 ALA A CA 1
ATOM 707 C C . ALA A 1 92 ? 15.653 -1.889 -28.371 1.00 90.56 92 ALA A C 1
ATOM 709 O O . ALA A 1 92 ? 16.387 -2.870 -28.298 1.00 90.56 92 ALA A O 1
ATOM 710 N N . LEU A 1 93 ? 14.531 -1.804 -27.647 1.00 90.94 93 LEU A N 1
ATOM 711 C CA . LEU A 1 93 ? 14.092 -2.863 -26.728 1.00 90.94 93 LEU A CA 1
ATOM 712 C C . LEU A 1 93 ? 13.626 -4.125 -27.469 1.00 90.94 93 LEU A C 1
ATOM 714 O O . LEU A 1 93 ? 13.891 -5.237 -27.010 1.00 90.94 93 LEU A O 1
ATOM 718 N N . VAL A 1 94 ? 12.971 -3.975 -28.623 1.00 91.31 94 VAL A N 1
ATOM 719 C CA . VAL A 1 94 ? 12.622 -5.100 -29.504 1.00 91.31 94 VAL A CA 1
ATOM 720 C C . VAL A 1 94 ? 13.890 -5.770 -30.036 1.00 91.31 94 VAL A C 1
ATOM 722 O O . VAL A 1 94 ? 14.025 -6.988 -29.920 1.00 91.31 94 VAL A O 1
ATOM 725 N N . ALA A 1 95 ? 14.852 -4.984 -30.529 1.00 92.75 95 ALA A N 1
ATOM 726 C CA . ALA A 1 95 ? 16.142 -5.499 -30.984 1.00 92.75 95 ALA A CA 1
ATOM 727 C C . ALA A 1 95 ? 16.907 -6.207 -29.852 1.00 92.75 95 ALA A C 1
ATOM 729 O O . ALA A 1 95 ? 17.419 -7.309 -30.045 1.00 92.75 95 ALA A O 1
ATOM 730 N N . LEU A 1 96 ? 16.920 -5.627 -28.647 1.00 94.56 96 LEU A N 1
ATOM 731 C CA . LEU A 1 96 ? 17.491 -6.240 -27.450 1.00 94.56 96 LEU A CA 1
ATOM 732 C C . LEU A 1 96 ? 16.839 -7.597 -27.157 1.00 94.56 96 LEU A C 1
ATOM 734 O O . LEU A 1 96 ? 17.552 -8.581 -26.991 1.00 94.56 96 LEU A O 1
ATOM 738 N N . ARG A 1 97 ? 15.502 -7.683 -27.125 1.00 94.56 97 ARG A N 1
ATOM 739 C CA . ARG A 1 97 ? 14.771 -8.943 -26.890 1.00 94.56 97 ARG A CA 1
ATOM 740 C C . ARG A 1 97 ? 15.140 -10.012 -27.920 1.00 94.56 97 ARG A C 1
ATOM 742 O O . ARG A 1 97 ? 15.348 -11.173 -27.553 1.00 94.56 97 ARG A O 1
ATOM 749 N N . ASP A 1 98 ? 15.215 -9.636 -29.190 1.00 94.56 98 ASP A N 1
ATOM 750 C CA . ASP A 1 98 ? 15.512 -10.566 -30.280 1.00 94.56 98 ASP A CA 1
ATOM 751 C C . ASP A 1 98 ? 16.963 -11.061 -30.199 1.00 94.56 98 ASP A C 1
ATOM 753 O O . ASP A 1 98 ? 17.216 -12.265 -30.291 1.00 94.56 98 ASP A O 1
ATOM 757 N N . ASN A 1 99 ? 17.905 -10.164 -29.899 1.00 95.94 99 ASN A N 1
ATOM 758 C CA . ASN A 1 99 ? 19.309 -10.506 -29.678 1.00 95.94 99 ASN A CA 1
ATOM 759 C C . ASN A 1 99 ? 19.502 -11.380 -28.430 1.00 95.94 99 ASN A C 1
ATOM 761 O O . ASN A 1 99 ? 20.210 -12.385 -28.485 1.00 95.94 99 ASN A O 1
ATOM 765 N N . LEU A 1 100 ? 18.816 -11.075 -27.324 1.00 94.88 100 LEU A N 1
ATOM 766 C CA . LEU A 1 100 ? 18.788 -11.938 -26.140 1.00 94.88 100 LEU A CA 1
ATOM 767 C C . LEU A 1 100 ? 18.269 -13.332 -26.501 1.00 94.88 100 LEU A C 1
ATOM 769 O O . LEU A 1 100 ? 18.856 -14.338 -26.114 1.00 94.88 100 LEU A O 1
ATOM 773 N N . SER A 1 101 ? 17.218 -13.413 -27.314 1.00 93.75 101 SER A N 1
ATOM 774 C CA . SER A 1 101 ? 16.655 -14.688 -27.769 1.00 93.75 101 SER A CA 1
ATOM 775 C C . SER A 1 101 ? 17.586 -15.488 -28.688 1.00 93.75 101 SER A C 1
ATOM 777 O O . SER A 1 101 ? 17.353 -16.682 -28.882 1.00 93.75 101 SER A O 1
ATOM 779 N N . ALA A 1 102 ? 18.625 -14.877 -29.255 1.00 95.75 102 ALA A N 1
ATOM 780 C CA . ALA A 1 102 ? 19.661 -15.577 -30.012 1.00 95.75 102 ALA A CA 1
ATOM 781 C C . ALA A 1 102 ? 20.798 -16.103 -29.116 1.00 95.75 102 ALA A C 1
ATOM 783 O O . ALA A 1 102 ? 21.420 -17.111 -29.443 1.00 95.75 102 ALA A O 1
ATOM 784 N N . VAL A 1 103 ? 21.063 -15.429 -27.993 1.00 95.94 103 VAL A N 1
ATOM 785 C CA . VAL A 1 103 ? 22.156 -15.751 -27.054 1.00 95.94 103 VAL A CA 1
ATOM 786 C C . VAL A 1 103 ? 21.726 -16.772 -25.994 1.00 95.94 103 VAL A C 1
ATOM 788 O O . VAL A 1 103 ? 22.532 -17.580 -25.529 1.00 95.94 103 VAL A O 1
ATOM 791 N N . LEU A 1 104 ? 20.458 -16.731 -25.592 1.00 96.94 104 LEU A N 1
ATOM 792 C CA . LEU A 1 104 ? 19.918 -17.534 -24.500 1.00 96.94 104 LEU A CA 1
ATOM 793 C C . LEU A 1 104 ? 19.498 -18.941 -24.950 1.00 96.94 1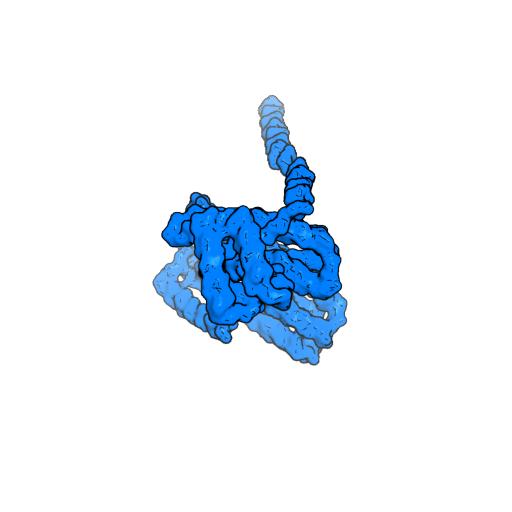04 LEU A C 1
ATOM 795 O O . LEU A 1 104 ? 18.978 -19.142 -26.048 1.00 96.94 104 LEU A O 1
ATOM 799 N N . SER A 1 105 ? 19.644 -19.913 -24.046 1.00 97.00 105 SER A N 1
ATOM 800 C CA . SER A 1 105 ? 19.097 -21.268 -24.217 1.00 97.00 105 SER A CA 1
ATOM 801 C C . SER A 1 105 ? 17.563 -21.278 -24.217 1.00 97.00 105 SER A C 1
ATOM 803 O O . SER A 1 105 ? 16.931 -20.386 -23.655 1.00 97.00 105 SER A O 1
ATOM 805 N N . ASP A 1 106 ? 16.934 -22.324 -24.760 1.00 96.94 106 ASP A N 1
ATOM 806 C CA . ASP A 1 106 ? 15.467 -22.479 -24.766 1.00 96.94 106 ASP A CA 1
ATOM 807 C C . ASP A 1 106 ? 14.837 -22.325 -23.375 1.00 96.94 106 ASP A C 1
ATOM 809 O O . ASP A 1 106 ? 13.826 -21.636 -23.219 1.00 96.94 106 ASP A O 1
ATOM 813 N N . SER A 1 107 ? 15.468 -22.907 -22.351 1.00 95.12 107 SER A N 1
ATOM 814 C CA . SER A 1 107 ? 15.025 -22.789 -20.961 1.00 95.12 107 SER A CA 1
ATOM 815 C C . SER A 1 107 ? 15.114 -21.359 -20.430 1.00 95.12 107 SER A C 1
ATOM 817 O O . SER A 1 107 ? 14.203 -20.918 -19.736 1.00 95.12 107 SER A O 1
ATOM 819 N N . GLN A 1 108 ? 16.175 -20.622 -20.770 1.00 96.69 108 GLN A N 1
ATOM 820 C CA . GLN A 1 108 ? 16.338 -19.219 -20.375 1.00 96.69 108 GLN A CA 1
ATOM 821 C C . GLN A 1 108 ? 15.360 -18.312 -21.135 1.00 96.69 108 GLN A C 1
ATOM 823 O O . GLN A 1 108 ? 14.746 -17.426 -20.547 1.00 96.69 108 GLN A O 1
ATOM 828 N N . ARG A 1 109 ? 15.136 -18.561 -22.431 1.00 95.19 109 ARG A N 1
ATOM 829 C CA . ARG A 1 109 ? 14.175 -17.800 -23.248 1.00 95.19 109 ARG A CA 1
ATOM 830 C C . ARG A 1 109 ? 12.758 -17.897 -22.702 1.00 95.19 109 ARG A C 1
ATOM 832 O O . ARG A 1 109 ? 12.068 -16.885 -22.615 1.00 95.19 109 ARG A O 1
ATOM 839 N N . ALA A 1 110 ? 12.357 -19.081 -22.240 1.00 93.25 110 ALA A N 1
ATOM 840 C CA . ALA A 1 110 ? 11.067 -19.283 -21.580 1.00 93.25 110 ALA A CA 1
ATOM 841 C C . ALA A 1 110 ? 10.894 -18.444 -20.293 1.00 93.25 110 ALA A C 1
ATOM 843 O O . ALA A 1 110 ? 9.766 -18.226 -19.851 1.00 93.25 110 ALA A O 1
ATOM 844 N N . GLN A 1 111 ? 11.987 -17.951 -19.698 1.00 94.50 111 GLN A N 1
ATOM 845 C CA . GLN A 1 111 ? 11.981 -17.132 -18.483 1.00 94.50 111 GLN A CA 1
ATOM 846 C C . GLN A 1 111 ? 12.004 -15.619 -18.749 1.00 94.50 111 GLN A C 1
ATOM 848 O O . GLN A 1 111 ? 11.778 -14.853 -17.812 1.00 94.50 111 GLN A O 1
ATOM 853 N N . LEU A 1 112 ? 12.202 -15.160 -19.992 1.00 92.44 112 LEU A N 1
ATOM 854 C CA . LEU A 1 112 ? 12.199 -13.726 -20.328 1.00 92.44 112 LEU A CA 1
ATOM 855 C C . LEU A 1 112 ? 10.948 -12.976 -19.826 1.00 92.44 112 LEU A C 1
ATOM 857 O O . LEU A 1 112 ? 11.099 -11.896 -19.253 1.00 92.44 112 LEU A O 1
ATOM 861 N N . PRO A 1 113 ? 9.723 -13.537 -19.903 1.00 89.38 113 PRO A N 1
ATOM 862 C CA . PRO A 1 113 ? 8.556 -12.876 -19.325 1.00 89.38 113 PRO A CA 1
ATOM 863 C C . PRO A 1 113 ? 8.654 -12.642 -17.809 1.00 89.38 113 PRO A C 1
ATOM 865 O O . PRO A 1 113 ? 8.044 -11.699 -17.304 1.00 89.38 113 PRO A O 1
ATOM 868 N N . GLU A 1 114 ? 9.367 -13.495 -17.063 1.00 90.25 114 GLU A N 1
ATOM 869 C CA . GLU A 1 114 ? 9.623 -13.284 -15.631 1.00 90.25 114 GLU A CA 1
ATOM 870 C C . GLU A 1 114 ? 10.718 -12.242 -15.404 1.00 90.25 114 GLU A C 1
ATOM 872 O O . GLU A 1 114 ? 10.558 -11.403 -14.522 1.00 90.25 114 GLU A O 1
ATOM 877 N N . VAL A 1 115 ? 11.770 -12.213 -16.230 1.00 92.62 115 VAL A N 1
ATOM 878 C CA . VAL A 1 115 ? 12.789 -11.148 -16.197 1.00 92.62 115 VAL A CA 1
ATOM 879 C C . VAL A 1 115 ? 12.124 -9.777 -16.291 1.00 92.62 115 VAL A C 1
ATOM 881 O O . VAL A 1 115 ? 12.324 -8.931 -15.421 1.00 92.62 115 VAL A O 1
ATOM 884 N N . TRP A 1 116 ? 11.263 -9.577 -17.291 1.00 91.12 116 TRP A N 1
ATOM 885 C CA . TRP A 1 116 ? 10.542 -8.318 -17.495 1.00 91.12 116 TRP A CA 1
ATOM 886 C C . TRP A 1 116 ? 9.675 -7.941 -16.293 1.00 91.12 116 TRP A C 1
ATOM 888 O O . TRP A 1 116 ? 9.644 -6.783 -15.879 1.00 91.12 116 TRP A O 1
ATOM 898 N N . ARG A 1 117 ? 9.014 -8.924 -15.671 1.00 88.38 117 ARG A N 1
ATOM 899 C CA . ARG A 1 117 ? 8.241 -8.712 -14.438 1.00 88.38 117 ARG A CA 1
ATOM 900 C C . ARG A 1 117 ? 9.123 -8.315 -13.259 1.00 88.38 117 ARG A C 1
ATOM 902 O O . ARG A 1 117 ? 8.718 -7.464 -12.473 1.00 88.38 117 ARG A O 1
ATOM 909 N N . VAL A 1 118 ? 10.282 -8.945 -13.098 1.00 90.25 118 VAL A N 1
ATOM 910 C CA . VAL A 1 118 ? 11.219 -8.658 -12.006 1.00 90.25 118 VAL A CA 1
ATOM 911 C C . VAL A 1 118 ? 11.825 -7.267 -12.162 1.00 90.25 118 VAL A C 1
ATOM 913 O O . VAL A 1 118 ? 11.822 -6.517 -11.191 1.00 90.25 118 VAL A O 1
ATOM 916 N N . VAL A 1 119 ? 12.271 -6.897 -13.367 1.00 90.81 119 VAL A N 1
ATOM 917 C CA . VAL A 1 119 ? 12.806 -5.554 -13.652 1.00 90.81 119 VAL A CA 1
ATOM 918 C C . VAL A 1 119 ? 11.750 -4.488 -13.371 1.00 90.81 119 VAL A C 1
ATOM 920 O O . VAL A 1 119 ? 12.007 -3.543 -12.631 1.00 90.81 119 VAL A O 1
ATOM 923 N N . PHE A 1 120 ? 10.533 -4.665 -13.887 1.00 89.38 120 PHE A N 1
ATOM 924 C CA . PHE A 1 120 ? 9.442 -3.722 -13.645 1.00 89.38 120 PHE A CA 1
ATOM 925 C C . PHE A 1 120 ? 9.133 -3.556 -12.147 1.00 89.38 120 PHE A C 1
ATOM 927 O O . PHE A 1 120 ? 9.000 -2.438 -11.651 1.00 89.38 120 PHE A O 1
ATOM 934 N N . ARG A 1 121 ? 9.071 -4.665 -11.403 1.00 87.38 121 ARG A N 1
ATOM 935 C CA . ARG A 1 121 ? 8.815 -4.660 -9.957 1.00 87.38 121 ARG A CA 1
ATOM 936 C C . ARG A 1 121 ? 9.908 -3.939 -9.181 1.00 87.38 121 ARG A C 1
ATOM 938 O O . ARG A 1 121 ? 9.587 -3.104 -8.346 1.00 87.38 121 ARG A O 1
ATOM 945 N N . GLU A 1 122 ? 11.175 -4.214 -9.484 1.00 88.81 122 GLU A N 1
ATOM 946 C CA . GLU A 1 122 ? 12.302 -3.534 -8.841 1.00 88.81 122 GLU A CA 1
ATOM 947 C C . GLU A 1 122 ? 12.226 -2.024 -9.087 1.00 88.81 122 GLU A C 1
ATOM 949 O O . GLU A 1 122 ? 12.373 -1.225 -8.162 1.00 88.81 122 GLU A O 1
ATOM 954 N N . ARG A 1 123 ? 11.899 -1.612 -10.317 1.00 87.81 123 ARG A N 1
ATOM 955 C CA . ARG A 1 123 ? 11.710 -0.197 -10.654 1.00 87.81 123 ARG A CA 1
ATOM 956 C C . ARG A 1 123 ? 10.547 0.428 -9.887 1.00 87.81 123 ARG A C 1
ATOM 958 O O . ARG A 1 123 ? 10.635 1.594 -9.519 1.00 87.81 123 ARG A O 1
ATOM 965 N N . MET A 1 124 ? 9.482 -0.314 -9.602 1.00 86.25 124 MET A N 1
ATOM 966 C CA . MET A 1 124 ? 8.383 0.173 -8.763 1.00 86.25 124 MET A CA 1
ATOM 967 C C . MET A 1 124 ? 8.770 0.285 -7.284 1.00 86.25 124 MET A C 1
ATOM 969 O O . MET A 1 124 ? 8.483 1.303 -6.654 1.00 86.25 124 MET A O 1
ATOM 973 N N . GLU A 1 125 ? 9.429 -0.736 -6.733 1.00 79.38 125 GLU A N 1
ATOM 974 C CA . GLU A 1 125 ? 9.674 -0.871 -5.291 1.00 79.38 125 GLU A CA 1
ATOM 975 C C . GLU A 1 125 ? 10.874 -0.045 -4.793 1.00 79.38 125 GLU A C 1
ATOM 977 O O . GLU A 1 125 ? 10.835 0.472 -3.678 1.00 79.38 125 GLU A O 1
ATOM 982 N N . SER A 1 126 ? 11.911 0.151 -5.612 1.00 71.38 126 SER A N 1
ATOM 983 C CA . SER A 1 126 ? 13.194 0.742 -5.187 1.00 71.38 126 SER A CA 1
ATOM 984 C C . SER A 1 126 ? 13.178 2.248 -4.869 1.00 71.38 126 SER A C 1
ATOM 986 O O . SER A 1 126 ? 14.154 2.751 -4.315 1.00 71.38 126 SER A O 1
ATOM 988 N N . ALA A 1 127 ? 12.106 2.989 -5.182 1.00 61.22 127 ALA A N 1
ATOM 989 C CA . ALA A 1 127 ? 12.130 4.460 -5.103 1.00 61.22 127 ALA A CA 1
ATOM 990 C C . ALA A 1 127 ? 10.820 5.143 -4.664 1.00 61.22 127 ALA A C 1
ATOM 992 O O . ALA A 1 127 ? 10.701 6.372 -4.770 1.00 61.22 127 ALA A O 1
ATOM 993 N N . GLY A 1 128 ? 9.847 4.377 -4.164 1.00 71.38 128 GLY A N 1
ATOM 994 C CA . GLY A 1 128 ? 8.584 4.926 -3.679 1.00 71.38 128 GLY A CA 1
ATOM 995 C C . GLY A 1 128 ? 8.764 5.817 -2.453 1.00 71.38 128 GLY A C 1
ATOM 996 O O . GLY A 1 128 ? 9.106 5.321 -1.383 1.00 71.38 128 GLY A O 1
ATOM 997 N N . ALA A 1 129 ? 8.515 7.121 -2.587 1.00 82.62 129 ALA A N 1
ATOM 998 C CA . ALA A 1 129 ? 8.642 8.070 -1.471 1.00 82.62 129 ALA A CA 1
ATOM 999 C C . ALA A 1 129 ? 7.304 8.652 -1.008 1.00 82.62 129 ALA A C 1
ATOM 1001 O O . ALA A 1 129 ? 7.241 9.283 0.050 1.00 82.62 129 ALA A O 1
ATOM 1002 N N . ILE A 1 130 ? 6.243 8.467 -1.796 1.00 90.44 130 ILE A N 1
ATOM 1003 C CA . ILE A 1 130 ? 4.885 8.879 -1.436 1.00 90.44 130 ILE A CA 1
ATOM 1004 C C . ILE A 1 130 ? 3.934 7.681 -1.428 1.00 90.44 130 ILE A C 1
ATOM 1006 O O . ILE A 1 130 ? 4.163 6.672 -2.100 1.00 90.44 130 ILE A O 1
ATOM 1010 N N . GLY A 1 131 ? 2.839 7.802 -0.674 1.00 89.00 131 GLY A N 1
ATOM 1011 C CA . GLY A 1 131 ? 1.821 6.754 -0.610 1.00 89.00 131 GLY A CA 1
ATOM 1012 C C . GLY A 1 131 ? 1.181 6.526 -1.980 1.00 89.00 131 GLY A C 1
ATOM 1013 O O . GLY A 1 131 ? 0.831 7.488 -2.665 1.00 89.00 131 GLY A O 1
ATOM 1014 N N . GLY A 1 132 ? 1.022 5.264 -2.374 1.00 90.31 132 GLY A N 1
ATOM 1015 C CA . GLY A 1 132 ? 0.454 4.868 -3.667 1.00 90.31 132 GLY A CA 1
ATOM 1016 C C . GLY A 1 132 ? 1.421 4.842 -4.846 1.00 90.31 132 GLY A C 1
ATOM 1017 O O . GLY A 1 132 ? 1.014 4.424 -5.923 1.00 90.31 132 GLY A O 1
ATOM 1018 N N . GLU A 1 133 ? 2.689 5.223 -4.678 1.00 92.31 133 GLU A N 1
ATOM 1019 C CA . GLU A 1 133 ? 3.683 5.164 -5.760 1.00 92.31 133 GLU A CA 1
ATOM 1020 C C . GLU A 1 133 ? 4.221 3.739 -5.994 1.00 92.31 133 GLU A C 1
ATOM 1022 O O . GLU A 1 133 ? 4.324 3.296 -7.132 1.00 92.31 133 GLU A O 1
ATOM 1027 N N . ALA A 1 134 ? 4.547 3.009 -4.923 1.00 90.31 134 ALA A N 1
ATOM 1028 C CA . ALA A 1 134 ? 5.419 1.826 -4.963 1.00 90.31 134 ALA A CA 1
ATOM 1029 C C . ALA A 1 134 ? 4.713 0.476 -5.208 1.00 90.31 134 ALA A C 1
ATOM 1031 O O . ALA A 1 134 ? 5.238 -0.576 -4.841 1.00 90.31 134 ALA A O 1
ATOM 1032 N N . VAL A 1 135 ? 3.490 0.472 -5.746 1.00 91.94 135 VAL A N 1
ATOM 1033 C CA . VAL A 1 135 ? 2.674 -0.753 -5.828 1.00 91.94 135 VAL A CA 1
ATOM 1034 C C . VAL A 1 135 ? 2.632 -1.303 -7.248 1.00 91.94 135 VAL A C 1
ATOM 1036 O O . VAL A 1 135 ? 2.001 -0.729 -8.128 1.00 91.94 135 VAL A O 1
ATOM 1039 N N . ASP A 1 136 ? 3.228 -2.479 -7.466 1.00 93.00 136 ASP A N 1
ATOM 1040 C CA . ASP A 1 136 ? 2.999 -3.255 -8.690 1.00 93.00 136 ASP A CA 1
ATOM 1041 C C . ASP A 1 136 ? 1.629 -3.957 -8.633 1.00 93.00 136 ASP A C 1
ATOM 1043 O O . ASP A 1 136 ? 1.493 -5.092 -8.162 1.00 93.00 136 ASP A O 1
ATOM 1047 N N . LEU A 1 137 ? 0.601 -3.260 -9.126 1.00 94.94 137 LEU A N 1
ATOM 1048 C CA . LEU A 1 137 ? -0.775 -3.757 -9.203 1.00 94.94 137 LEU A CA 1
ATOM 1049 C C . LEU A 1 137 ? -0.906 -5.026 -10.057 1.00 94.94 137 LEU A C 1
ATOM 1051 O O . LEU A 1 137 ? -1.731 -5.887 -9.757 1.00 94.94 137 LEU A O 1
ATOM 1055 N N . GLY A 1 138 ? -0.079 -5.174 -11.096 1.00 93.06 138 GLY A N 1
ATOM 1056 C CA . GLY A 1 138 ? -0.108 -6.343 -11.970 1.00 93.06 138 GLY A CA 1
ATOM 1057 C C . GLY A 1 138 ? 0.469 -7.586 -11.297 1.00 93.06 138 GLY A C 1
ATOM 1058 O O . GLY A 1 138 ? -0.056 -8.685 -11.480 1.00 93.06 138 GLY A O 1
ATOM 1059 N N . ALA A 1 139 ? 1.533 -7.433 -10.506 1.00 92.12 139 ALA A N 1
ATOM 1060 C CA . ALA A 1 139 ? 2.043 -8.518 -9.669 1.00 92.12 139 ALA A CA 1
ATOM 1061 C C . ALA A 1 139 ? 1.031 -8.904 -8.582 1.00 92.12 139 ALA A C 1
ATOM 1063 O O . ALA A 1 139 ? 0.776 -10.091 -8.376 1.00 92.12 139 ALA A O 1
ATOM 1064 N N . LEU A 1 140 ? 0.416 -7.910 -7.936 1.00 94.38 140 LEU A N 1
ATOM 1065 C CA . LEU A 1 140 ? -0.576 -8.127 -6.888 1.00 94.38 140 LEU A CA 1
ATOM 1066 C C . LEU A 1 140 ? -1.816 -8.878 -7.400 1.00 94.38 140 LEU A C 1
ATOM 1068 O O . LEU A 1 140 ? -2.202 -9.895 -6.826 1.00 94.38 140 LEU A O 1
ATOM 1072 N N . ALA A 1 141 ? -2.400 -8.435 -8.517 1.00 94.25 141 ALA A N 1
ATOM 1073 C CA . ALA A 1 141 ? -3.569 -9.081 -9.112 1.00 94.25 141 ALA A CA 1
ATOM 1074 C C . ALA A 1 141 ? -3.290 -10.546 -9.489 1.00 94.25 141 ALA A C 1
ATOM 1076 O O . ALA A 1 141 ? -4.088 -11.435 -9.190 1.00 94.25 141 ALA A O 1
ATOM 1077 N N . ARG A 1 142 ? -2.119 -10.829 -10.077 1.00 91.56 142 ARG A N 1
ATOM 1078 C CA . ARG A 1 142 ? -1.711 -12.206 -10.406 1.00 91.56 142 ARG A CA 1
ATOM 1079 C C . ARG A 1 142 ? -1.484 -13.066 -9.163 1.00 91.56 142 ARG A C 1
ATOM 1081 O O . ARG A 1 142 ? -1.825 -14.247 -9.175 1.00 91.56 142 ARG A O 1
ATOM 1088 N N . ALA A 1 143 ? -0.926 -12.496 -8.095 1.00 92.06 143 ALA A N 1
ATOM 1089 C CA . ALA A 1 143 ? -0.705 -13.211 -6.840 1.00 92.06 143 ALA A CA 1
ATOM 1090 C C . ALA A 1 143 ? -2.021 -13.634 -6.167 1.00 92.06 143 ALA A C 1
ATOM 1092 O O . ALA A 1 143 ? -2.080 -14.726 -5.591 1.00 92.06 143 ALA A O 1
ATOM 1093 N N . LEU A 1 144 ? -3.060 -12.800 -6.272 1.00 91.19 144 LEU A N 1
ATOM 1094 C CA . LEU A 1 144 ? -4.415 -13.099 -5.803 1.00 91.19 144 LEU A CA 1
ATOM 1095 C C . LEU A 1 144 ? -5.124 -14.134 -6.674 1.00 91.19 144 LEU A C 1
ATOM 1097 O O . LEU A 1 144 ? -5.800 -15.019 -6.160 1.00 91.19 144 LEU A O 1
ATOM 1101 N N . MET A 1 145 ? -4.922 -14.069 -7.988 1.00 88.94 145 MET A N 1
ATOM 1102 C CA . MET A 1 145 ? -5.555 -14.982 -8.933 1.00 88.94 145 MET A CA 1
ATOM 1103 C C . MET A 1 145 ? -4.938 -16.384 -8.995 1.00 88.94 145 MET A C 1
ATOM 1105 O O . MET A 1 145 ? -5.382 -17.157 -9.831 1.00 88.94 145 MET A O 1
ATOM 1109 N N . ARG A 1 146 ? -3.933 -16.743 -8.179 1.00 84.19 146 ARG A N 1
ATOM 1110 C CA . ARG A 1 146 ? -3.199 -18.031 -8.248 1.00 84.19 146 ARG A CA 1
AT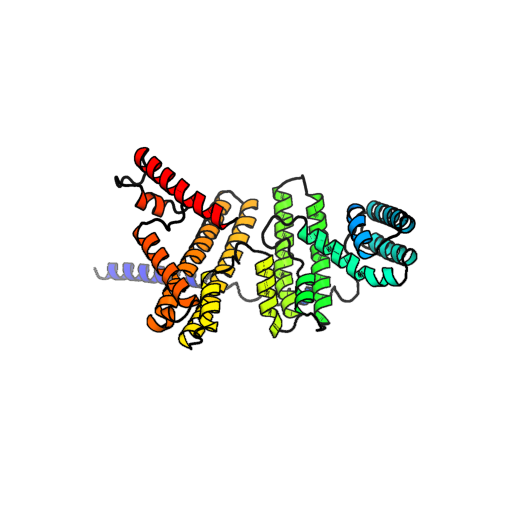OM 1111 C C . ARG A 1 146 ? -4.082 -19.224 -8.683 1.00 84.19 146 ARG A C 1
ATOM 1113 O O . ARG A 1 146 ? -4.827 -19.775 -7.880 1.00 84.19 146 ARG A O 1
ATOM 1120 N N . GLY A 1 147 ? -3.959 -19.633 -9.954 1.00 70.56 147 GLY A N 1
ATOM 1121 C CA . GLY A 1 147 ? -4.686 -20.766 -10.554 1.00 70.56 147 GLY A CA 1
ATOM 1122 C C . GLY A 1 147 ? -5.906 -20.417 -11.423 1.00 70.56 147 GLY A C 1
ATOM 1123 O O . GLY A 1 147 ? -6.435 -21.303 -12.087 1.00 70.56 147 GLY A O 1
ATOM 1124 N N . ALA A 1 148 ? -6.329 -19.156 -11.466 1.00 76.38 148 ALA A N 1
ATOM 1125 C CA . ALA A 1 148 ? -7.367 -18.639 -12.350 1.00 76.38 148 ALA A CA 1
ATOM 1126 C C . ALA A 1 148 ? -6.741 -17.874 -13.525 1.00 76.38 148 ALA A C 1
ATOM 1128 O O . ALA A 1 148 ? -5.787 -17.114 -13.353 1.00 76.38 148 ALA A O 1
ATOM 1129 N N . THR A 1 149 ? -7.294 -18.053 -14.722 1.00 73.50 149 THR A N 1
ATOM 1130 C CA . THR A 1 149 ? -6.972 -17.237 -15.894 1.00 73.50 149 THR A CA 1
ATOM 1131 C C . THR A 1 149 ? -8.029 -16.150 -16.055 1.00 73.50 149 THR A C 1
ATOM 1133 O O . THR A 1 149 ? -9.224 -16.404 -15.918 1.00 73.50 149 THR A O 1
ATOM 1136 N N . ALA A 1 150 ? -7.597 -14.928 -16.352 1.00 75.94 150 ALA A N 1
ATOM 1137 C CA . ALA A 1 150 ? -8.484 -13.851 -16.767 1.00 75.94 150 ALA A CA 1
ATOM 1138 C C . ALA A 1 150 ? -7.860 -13.201 -17.997 1.00 75.94 150 ALA A C 1
ATOM 1140 O O . ALA A 1 150 ? -6.882 -12.469 -17.878 1.00 75.94 150 ALA A O 1
ATOM 1141 N N . GLU A 1 151 ? -8.407 -13.487 -19.180 1.00 76.62 151 GLU A N 1
ATOM 1142 C CA . GLU A 1 151 ? -7.910 -12.925 -20.446 1.00 76.62 151 GLU A CA 1
ATOM 1143 C C . GLU A 1 151 ? -7.881 -11.387 -20.402 1.00 76.62 151 GLU A C 1
ATOM 1145 O O . GLU A 1 151 ? -6.946 -10.753 -20.888 1.00 76.62 151 GLU A O 1
ATOM 1150 N N . ASN A 1 152 ? -8.853 -10.781 -19.713 1.00 87.00 152 ASN A N 1
ATOM 1151 C CA . ASN A 1 152 ? -8.939 -9.333 -19.542 1.00 87.00 152 ASN A CA 1
ATOM 1152 C C . ASN A 1 152 ? -7.850 -8.758 -18.619 1.00 87.00 152 ASN A C 1
ATOM 1154 O O . ASN A 1 152 ? -7.515 -7.579 -18.747 1.00 87.00 152 ASN A O 1
ATOM 1158 N N . LEU A 1 153 ? -7.284 -9.556 -17.701 1.00 90.94 153 LEU A N 1
ATOM 1159 C CA . LEU A 1 153 ? -6.266 -9.075 -16.764 1.00 90.94 153 LEU A CA 1
ATOM 1160 C C . LEU A 1 153 ? -4.980 -8.699 -17.498 1.00 90.94 153 LEU A C 1
ATOM 1162 O O . LEU A 1 153 ? -4.412 -7.646 -17.220 1.00 90.94 153 LEU A O 1
ATOM 1166 N N . ASP A 1 154 ? -4.509 -9.532 -18.425 1.00 88.56 154 ASP A N 1
ATOM 1167 C CA . AS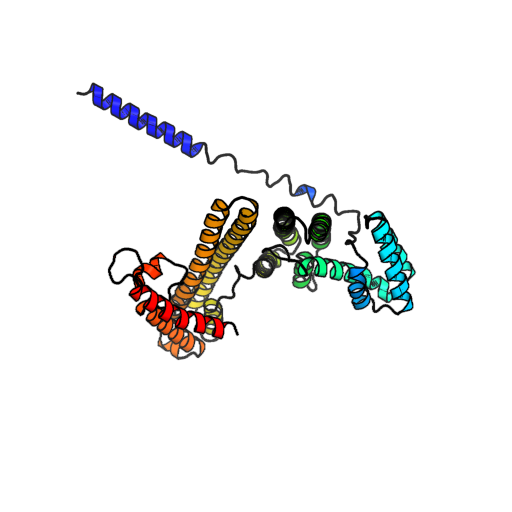P A 1 154 ? -3.242 -9.259 -19.105 1.00 88.56 154 ASP A CA 1
ATOM 1168 C C . ASP A 1 154 ? -3.334 -8.022 -20.002 1.00 88.56 154 ASP A C 1
ATOM 1170 O O . ASP A 1 154 ? -2.401 -7.217 -20.018 1.00 88.56 154 ASP A O 1
ATOM 1174 N N . ALA A 1 155 ? -4.479 -7.799 -20.656 1.00 89.06 155 ALA A N 1
ATOM 1175 C CA . ALA A 1 155 ? -4.740 -6.562 -21.389 1.00 89.06 155 ALA A CA 1
ATOM 1176 C C . ALA A 1 155 ? -4.734 -5.339 -20.454 1.00 89.06 155 ALA A C 1
ATOM 1178 O O . ALA A 1 155 ? -4.069 -4.342 -20.745 1.00 89.06 155 ALA A O 1
ATOM 1179 N N . ALA A 1 156 ? -5.406 -5.430 -19.299 1.00 92.69 156 ALA A N 1
ATOM 1180 C CA . ALA A 1 156 ? -5.460 -4.339 -18.330 1.00 92.69 156 ALA A CA 1
ATOM 1181 C C . ALA A 1 156 ? -4.084 -4.020 -17.719 1.00 92.69 156 ALA A C 1
ATOM 1183 O O . ALA A 1 156 ? -3.701 -2.856 -17.603 1.00 92.69 156 ALA A O 1
ATOM 1184 N N . VAL A 1 157 ? -3.304 -5.047 -17.373 1.00 92.25 157 VAL A N 1
ATOM 1185 C CA . VAL A 1 157 ? -1.940 -4.885 -16.849 1.00 92.25 157 VAL A CA 1
ATOM 1186 C C . VAL A 1 157 ? -1.001 -4.331 -17.917 1.00 92.25 157 VAL A C 1
ATOM 1188 O O . VAL A 1 157 ? -0.149 -3.506 -17.601 1.00 92.25 157 VAL A O 1
ATOM 1191 N N . THR A 1 158 ? -1.145 -4.749 -19.174 1.00 89.12 158 THR A N 1
ATOM 1192 C CA . THR A 1 158 ? -0.329 -4.230 -20.280 1.00 89.12 158 THR A CA 1
ATOM 1193 C C . THR A 1 158 ? -0.578 -2.740 -20.486 1.00 89.12 158 THR A C 1
ATOM 1195 O O . THR A 1 158 ? 0.374 -1.964 -20.504 1.00 89.12 158 THR A O 1
ATOM 1198 N N . ALA A 1 159 ? -1.843 -2.320 -20.555 1.00 90.56 159 ALA A N 1
ATOM 1199 C CA . ALA A 1 159 ? -2.194 -0.909 -20.696 1.00 90.56 159 ALA A CA 1
ATOM 1200 C C . ALA A 1 159 ? -1.718 -0.066 -19.495 1.00 90.56 159 ALA A C 1
ATOM 1202 O O . ALA A 1 159 ? -1.175 1.021 -19.688 1.00 90.56 159 ALA A O 1
ATOM 1203 N N . TYR A 1 160 ? -1.818 -0.601 -18.273 1.00 94.25 160 TYR A N 1
ATOM 1204 C CA . TYR A 1 160 ? -1.258 0.023 -17.069 1.00 94.25 160 TYR A CA 1
ATOM 1205 C C . TYR A 1 160 ? 0.254 0.269 -17.190 1.00 94.25 160 TYR A C 1
ATOM 1207 O O . TYR A 1 160 ? 0.729 1.372 -16.922 1.00 94.25 160 TYR A O 1
ATOM 1215 N N . ARG A 1 161 ? 1.018 -0.738 -17.626 1.00 91.31 161 ARG A N 1
ATOM 1216 C CA . ARG A 1 161 ? 2.480 -0.634 -17.734 1.00 91.31 161 ARG A CA 1
ATOM 1217 C C . ARG A 1 161 ? 2.937 0.320 -18.831 1.00 91.31 161 ARG A C 1
ATOM 1219 O O . ARG A 1 161 ? 3.869 1.084 -18.608 1.00 91.31 161 ARG A O 1
ATOM 1226 N N . VAL A 1 162 ? 2.258 0.317 -19.980 1.00 89.44 162 VAL A N 1
ATOM 1227 C CA . VAL A 1 162 ? 2.543 1.244 -21.090 1.00 89.44 162 VAL A CA 1
ATOM 1228 C C . VAL A 1 162 ? 2.461 2.701 -20.635 1.00 89.44 162 VAL A C 1
ATOM 1230 O O . VAL A 1 162 ? 3.292 3.514 -21.031 1.00 89.44 162 VAL A O 1
ATOM 1233 N N . GLU A 1 163 ? 1.483 3.033 -19.797 1.00 92.25 163 GLU A N 1
ATOM 1234 C CA . GLU A 1 163 ? 1.327 4.391 -19.279 1.00 92.25 163 GLU A CA 1
ATOM 1235 C C . GLU A 1 163 ? 2.329 4.725 -18.166 1.00 92.25 163 GLU A C 1
ATOM 1237 O O . GLU A 1 163 ? 2.798 5.860 -18.061 1.00 92.25 163 GLU A O 1
ATOM 1242 N N . LEU A 1 164 ? 2.668 3.741 -17.333 1.00 92.81 164 LEU A N 1
ATOM 1243 C CA . LEU A 1 164 ? 3.515 3.945 -16.166 1.00 92.81 164 LEU A CA 1
ATOM 1244 C C . LEU A 1 164 ? 5.008 4.065 -16.507 1.00 92.81 164 LEU A C 1
ATOM 1246 O O . LEU A 1 164 ? 5.709 4.886 -15.915 1.00 92.81 164 LEU A O 1
ATOM 1250 N N . ASP A 1 165 ? 5.499 3.283 -17.464 1.00 89.56 165 ASP A N 1
ATOM 1251 C CA . ASP A 1 165 ? 6.916 3.229 -17.840 1.00 89.56 165 ASP A CA 1
ATOM 1252 C C . ASP A 1 165 ? 7.570 4.591 -18.148 1.00 89.56 165 ASP A C 1
ATOM 1254 O O . ASP A 1 165 ? 8.613 4.885 -17.551 1.00 89.56 165 ASP A O 1
ATOM 1258 N N . PRO A 1 166 ? 6.992 5.473 -18.992 1.00 89.56 166 PRO A N 1
ATOM 1259 C CA . PRO A 1 166 ? 7.590 6.785 -19.244 1.00 89.56 166 PRO A CA 1
ATOM 1260 C C . PRO A 1 166 ? 7.663 7.658 -17.982 1.00 89.56 166 PRO A C 1
ATOM 1262 O O . PRO A 1 166 ? 8.567 8.485 -17.856 1.00 89.56 166 PRO A O 1
ATOM 1265 N N . LEU A 1 167 ? 6.752 7.472 -17.020 1.00 93.44 167 LEU A N 1
ATOM 1266 C CA . LEU A 1 167 ? 6.792 8.191 -15.747 1.00 93.44 167 LEU A CA 1
ATOM 1267 C C . LEU A 1 167 ? 7.882 7.646 -14.820 1.00 93.44 167 LEU A C 1
ATOM 1269 O O . LEU A 1 167 ? 8.544 8.429 -14.138 1.00 93.44 167 LEU A O 1
ATOM 1273 N N . LEU A 1 168 ? 8.107 6.329 -14.809 1.00 91.31 168 LEU A N 1
ATOM 1274 C CA . LEU A 1 168 ? 9.213 5.718 -14.065 1.00 91.31 168 LEU A CA 1
ATOM 1275 C C . LEU A 1 168 ? 10.571 6.165 -14.614 1.00 91.31 168 LEU A C 1
ATOM 1277 O O . LEU A 1 168 ? 11.491 6.415 -13.835 1.00 91.31 168 LEU A O 1
ATOM 1281 N N . ASP A 1 169 ? 10.689 6.309 -15.935 1.00 86.81 169 ASP A N 1
ATOM 1282 C CA . ASP A 1 169 ? 11.870 6.883 -16.587 1.00 86.81 169 ASP A CA 1
ATOM 1283 C C . ASP A 1 169 ? 12.076 8.343 -16.189 1.00 86.81 169 ASP A C 1
ATOM 1285 O O . ASP A 1 169 ? 13.160 8.726 -15.746 1.00 86.81 169 ASP A O 1
ATOM 1289 N N . ALA A 1 170 ? 11.023 9.159 -16.310 1.00 91.25 170 ALA A N 1
ATOM 1290 C CA . ALA A 1 170 ? 11.065 10.562 -15.917 1.00 91.25 170 ALA A CA 1
ATOM 1291 C C . ALA A 1 170 ? 11.469 10.715 -14.445 1.00 91.25 170 ALA A C 1
ATOM 1293 O O . ALA A 1 170 ? 12.260 11.597 -14.118 1.00 91.25 170 ALA A O 1
ATOM 1294 N N . ARG A 1 171 ? 10.979 9.828 -13.567 1.00 92.75 171 ARG A N 1
ATOM 1295 C CA . ARG A 1 171 ? 11.328 9.821 -12.145 1.00 92.75 171 ARG A CA 1
ATOM 1296 C C . ARG A 1 171 ? 12.813 9.553 -11.949 1.00 92.75 171 ARG A C 1
ATOM 1298 O O . ARG A 1 171 ? 13.461 10.358 -11.294 1.00 92.75 171 ARG A O 1
ATOM 1305 N N . THR A 1 172 ? 13.345 8.474 -12.532 1.00 88.50 172 THR A N 1
ATOM 1306 C CA . THR A 1 172 ? 14.781 8.158 -12.453 1.00 88.50 172 THR A CA 1
ATOM 1307 C C . THR A 1 172 ? 15.634 9.317 -12.974 1.00 88.50 172 THR A C 1
ATOM 1309 O O . THR A 1 172 ? 16.613 9.681 -12.338 1.00 88.50 172 THR A O 1
ATOM 1312 N N . ASN A 1 173 ? 15.252 9.941 -14.089 1.00 88.44 173 ASN A N 1
ATOM 1313 C CA . ASN A 1 173 ? 16.010 11.059 -14.661 1.00 88.44 173 ASN A CA 1
ATOM 1314 C C . ASN A 1 173 ? 15.935 12.343 -13.817 1.00 88.44 173 ASN A C 1
ATOM 1316 O O . ASN A 1 173 ? 16.815 13.194 -13.918 1.00 88.44 173 ASN A O 1
ATOM 1320 N N . ALA A 1 174 ? 14.884 12.501 -13.011 1.00 91.25 174 ALA A N 1
ATOM 1321 C CA . ALA A 1 174 ? 14.705 13.636 -12.111 1.00 91.25 174 ALA A CA 1
ATOM 1322 C C . ALA A 1 174 ? 15.353 13.426 -10.727 1.00 91.25 174 ALA A C 1
ATOM 1324 O O . ALA A 1 174 ? 15.368 14.358 -9.917 1.00 91.25 174 ALA A O 1
ATOM 1325 N N . GLU A 1 175 ? 15.886 12.236 -10.427 1.00 89.19 175 GLU A N 1
ATOM 1326 C CA . GLU A 1 175 ? 16.606 11.977 -9.176 1.00 89.19 175 GLU A CA 1
ATOM 1327 C C . GLU A 1 175 ? 17.843 12.885 -9.061 1.00 89.19 175 GLU A C 1
ATOM 1329 O O . GLU A 1 175 ? 18.637 13.015 -9.988 1.00 89.19 175 GLU A O 1
ATOM 1334 N N . GLY A 1 176 ? 17.992 13.559 -7.915 1.00 86.75 176 GLY A N 1
ATOM 1335 C CA . GLY A 1 176 ? 19.059 14.545 -7.690 1.00 86.75 176 GLY A CA 1
ATOM 1336 C C . GLY A 1 176 ? 18.825 15.921 -8.334 1.00 86.75 176 GLY A C 1
ATOM 1337 O O . GLY A 1 176 ? 19.663 16.806 -8.171 1.00 86.75 176 GLY A O 1
ATOM 1338 N N . GLY A 1 177 ? 17.703 16.111 -9.039 1.00 92.75 177 GLY A N 1
ATOM 1339 C CA . GLY A 1 177 ? 17.291 17.383 -9.635 1.00 92.75 177 GLY A CA 1
ATOM 1340 C C . GLY A 1 177 ? 16.367 18.223 -8.741 1.00 92.75 177 GLY A C 1
ATOM 1341 O O . GLY A 1 177 ? 16.470 18.218 -7.514 1.00 92.75 177 GLY A O 1
ATOM 1342 N N . ASP A 1 178 ? 15.446 18.961 -9.369 1.00 94.81 178 ASP A N 1
ATOM 1343 C CA . ASP A 1 178 ? 14.428 19.755 -8.670 1.00 94.81 178 ASP A CA 1
ATOM 1344 C C . ASP A 1 178 ? 13.439 18.852 -7.911 1.00 94.81 178 ASP A C 1
ATOM 1346 O O . ASP A 1 178 ? 12.693 18.063 -8.501 1.00 94.81 178 ASP A O 1
ATOM 1350 N N . ALA A 1 179 ? 13.405 19.011 -6.587 1.00 92.81 179 ALA A N 1
ATOM 1351 C CA . ALA A 1 179 ? 12.551 18.239 -5.694 1.00 92.81 179 ALA A CA 1
ATOM 1352 C C . ALA A 1 179 ? 11.053 18.402 -6.003 1.00 92.81 179 ALA A C 1
ATOM 1354 O O . ALA A 1 179 ? 10.296 17.438 -5.858 1.00 92.81 179 ALA A O 1
ATOM 1355 N N . ILE A 1 180 ? 10.611 19.584 -6.451 1.00 93.12 180 ILE A N 1
ATOM 1356 C CA . ILE A 1 180 ? 9.199 19.828 -6.776 1.00 93.12 180 ILE A CA 1
ATOM 1357 C C . ILE A 1 180 ? 8.830 19.160 -8.102 1.00 93.12 180 ILE A C 1
ATOM 1359 O O . ILE A 1 180 ? 7.780 18.516 -8.190 1.00 93.12 180 ILE A O 1
ATOM 1363 N N . ALA A 1 181 ? 9.693 19.243 -9.117 1.00 95.06 181 ALA A N 1
ATOM 1364 C CA . ALA A 1 181 ? 9.510 18.505 -10.366 1.00 95.06 181 ALA A CA 1
ATOM 1365 C C . ALA A 1 181 ? 9.445 16.986 -10.126 1.00 95.06 181 ALA A C 1
ATOM 1367 O O . ALA A 1 181 ? 8.515 16.330 -10.604 1.00 95.06 181 ALA A O 1
ATOM 1368 N N . LEU A 1 182 ? 10.361 16.438 -9.318 1.00 94.69 182 LEU A N 1
ATOM 1369 C CA . LEU A 1 182 ? 10.351 15.023 -8.940 1.00 94.69 182 LEU A CA 1
ATOM 1370 C C . LEU A 1 182 ? 9.055 14.640 -8.205 1.00 94.69 182 LEU A C 1
ATOM 1372 O O . LEU A 1 182 ? 8.442 13.621 -8.524 1.00 94.69 182 LEU A O 1
ATOM 1376 N N . LEU A 1 183 ? 8.593 15.466 -7.260 1.00 94.38 183 LEU A N 1
ATOM 1377 C CA . LEU A 1 183 ? 7.326 15.241 -6.560 1.00 94.38 183 LEU A CA 1
ATOM 1378 C C . LEU A 1 183 ? 6.133 15.207 -7.530 1.00 94.38 183 LEU A C 1
ATOM 1380 O O . LEU A 1 183 ? 5.288 14.321 -7.419 1.00 94.38 183 LEU A O 1
ATOM 1384 N N . ARG A 1 184 ? 6.070 16.106 -8.519 1.00 96.06 184 ARG A N 1
ATOM 1385 C CA . ARG A 1 184 ? 4.995 16.110 -9.531 1.00 96.06 184 ARG A CA 1
ATOM 1386 C C . ARG A 1 184 ? 4.986 14.843 -10.390 1.00 96.06 184 ARG A C 1
ATOM 1388 O O . ARG A 1 184 ? 3.911 14.313 -10.678 1.00 96.06 184 ARG A O 1
ATOM 1395 N N . ILE A 1 185 ? 6.158 14.320 -10.752 1.00 96.25 185 ILE A N 1
ATOM 1396 C CA . ILE A 1 185 ? 6.269 13.040 -11.468 1.00 96.25 185 ILE A CA 1
ATOM 1397 C C . ILE A 1 185 ? 5.731 11.899 -10.596 1.00 96.25 185 ILE A C 1
ATOM 1399 O O . ILE A 1 185 ? 4.912 11.104 -11.055 1.00 96.25 185 ILE A O 1
ATOM 1403 N N . ARG A 1 186 ? 6.102 11.859 -9.311 1.00 95.44 186 ARG A N 1
ATOM 1404 C CA . ARG A 1 186 ? 5.594 10.857 -8.357 1.00 95.44 186 ARG A CA 1
ATOM 1405 C C . ARG A 1 186 ? 4.076 10.922 -8.177 1.00 95.44 186 ARG A C 1
ATOM 1407 O O . ARG A 1 186 ? 3.411 9.889 -8.164 1.00 95.44 186 ARG A O 1
ATOM 1414 N N . LEU A 1 187 ? 3.507 12.125 -8.093 1.00 95.81 187 LEU A N 1
ATOM 1415 C CA . LEU A 1 187 ? 2.052 12.323 -8.047 1.00 95.81 187 LEU A CA 1
ATOM 1416 C C . LEU A 1 187 ? 1.363 11.828 -9.330 1.00 95.81 187 LEU A C 1
ATOM 1418 O O . LEU A 1 187 ? 0.260 11.280 -9.266 1.00 95.81 187 LEU A O 1
ATOM 1422 N N . SER A 1 188 ? 2.024 11.966 -10.481 1.00 96.44 188 SER A N 1
ATOM 1423 C CA . SER A 1 188 ? 1.532 11.439 -11.759 1.00 96.44 188 SER A CA 1
ATOM 1424 C C . SER A 1 188 ? 1.544 9.908 -11.772 1.00 96.44 188 SER A C 1
ATOM 1426 O O . SER A 1 188 ? 0.531 9.308 -12.121 1.00 96.44 188 SER A O 1
ATOM 1428 N N . ILE A 1 189 ? 2.623 9.274 -11.290 1.00 96.00 189 ILE A N 1
ATOM 1429 C CA . ILE A 1 189 ? 2.701 7.811 -11.101 1.00 96.00 189 ILE A CA 1
ATOM 1430 C C . ILE A 1 189 ? 1.546 7.321 -10.225 1.00 96.00 189 ILE A C 1
ATOM 1432 O O . ILE A 1 189 ? 0.808 6.418 -10.612 1.00 96.00 189 ILE A O 1
ATOM 1436 N N . ARG A 1 190 ? 1.330 7.963 -9.072 1.00 95.81 190 ARG A N 1
ATOM 1437 C CA . ARG A 1 190 ? 0.213 7.630 -8.181 1.00 95.81 190 ARG A CA 1
ATOM 1438 C C . ARG A 1 190 ? -1.142 7.748 -8.876 1.00 95.81 190 ARG A C 1
ATOM 1440 O O . ARG A 1 190 ? -1.992 6.892 -8.684 1.00 95.81 190 ARG A O 1
ATOM 1447 N N . THR A 1 191 ? -1.338 8.775 -9.698 1.00 95.94 191 THR A N 1
ATOM 1448 C CA . THR A 1 191 ? -2.588 8.969 -10.453 1.00 95.94 191 THR A CA 1
ATOM 1449 C C . THR A 1 191 ? -2.824 7.839 -11.461 1.00 95.94 191 THR A C 1
ATOM 1451 O O . THR A 1 191 ? -3.961 7.394 -11.629 1.00 95.94 191 THR A O 1
ATOM 1454 N N . VAL A 1 192 ? -1.765 7.353 -12.118 1.00 96.81 192 VAL A N 1
ATOM 1455 C CA . VAL A 1 192 ? -1.834 6.168 -12.989 1.00 96.81 192 VAL A CA 1
ATOM 1456 C C . VAL A 1 192 ? -2.191 4.928 -12.172 1.00 96.81 192 VAL A C 1
ATOM 1458 O O . VAL A 1 192 ? -3.125 4.221 -12.543 1.00 96.81 192 VAL A O 1
ATOM 1461 N N . ASN A 1 193 ? -1.529 4.703 -11.034 1.00 96.00 193 ASN A N 1
ATOM 1462 C CA . ASN A 1 193 ? -1.816 3.569 -10.150 1.00 96.00 193 ASN A CA 1
ATOM 1463 C C . ASN A 1 193 ? -3.266 3.593 -9.638 1.00 96.00 193 ASN A C 1
ATOM 1465 O O . ASN A 1 193 ? -3.960 2.585 -9.719 1.00 96.00 193 ASN A O 1
ATOM 1469 N N . ASP A 1 194 ? -3.753 4.740 -9.164 1.00 94.75 194 ASP A N 1
ATOM 1470 C CA . ASP A 1 194 ? -5.109 4.888 -8.623 1.00 94.75 194 ASP A CA 1
ATOM 1471 C C . ASP A 1 194 ? -6.183 4.564 -9.672 1.00 94.75 194 ASP A C 1
ATOM 1473 O O . ASP A 1 194 ? -7.158 3.879 -9.377 1.00 94.75 194 ASP A O 1
ATOM 1477 N N . ARG A 1 195 ? -5.992 4.996 -10.921 1.00 95.62 195 ARG A N 1
ATOM 1478 C CA . ARG A 1 195 ? -6.906 4.672 -12.026 1.00 95.62 195 ARG A CA 1
ATOM 1479 C C . ARG A 1 195 ? -6.768 3.224 -12.496 1.00 95.62 195 ARG A C 1
ATOM 1481 O O . ARG A 1 195 ? -7.769 2.577 -12.806 1.00 95.62 195 ARG A O 1
ATOM 1488 N N . ALA A 1 196 ? -5.542 2.707 -12.551 1.00 96.56 196 ALA A N 1
ATOM 1489 C CA . ALA A 1 196 ? -5.279 1.323 -12.922 1.00 96.56 196 ALA A CA 1
ATOM 1490 C C . ALA A 1 196 ? -5.831 0.336 -11.887 1.00 96.56 196 ALA A C 1
ATOM 1492 O O . ALA A 1 196 ? -6.221 -0.767 -12.262 1.00 96.56 196 ALA A O 1
ATOM 1493 N N . LEU A 1 197 ? -5.922 0.732 -10.613 1.00 96.75 197 LEU A N 1
ATOM 1494 C CA . LEU A 1 197 ? -6.544 -0.064 -9.560 1.00 96.75 197 LEU A CA 1
ATOM 1495 C C . LEU A 1 197 ? -7.976 -0.457 -9.939 1.00 96.75 197 LEU A C 1
ATOM 1497 O O . LEU A 1 197 ? -8.318 -1.636 -9.893 1.00 96.75 197 LEU A O 1
ATOM 1501 N N . ASP A 1 198 ? -8.791 0.506 -10.367 1.00 95.44 198 ASP A N 1
ATOM 1502 C CA . ASP A 1 198 ? -10.177 0.243 -10.758 1.00 95.44 198 ASP A CA 1
ATOM 1503 C C . ASP A 1 198 ? -10.271 -0.549 -12.066 1.00 95.44 198 ASP A C 1
ATOM 1505 O O . ASP A 1 198 ? -11.077 -1.478 -12.164 1.00 95.44 198 ASP A O 1
ATOM 1509 N N . ALA A 1 199 ? -9.417 -0.240 -13.047 1.00 95.75 199 ALA A N 1
ATOM 1510 C CA . ALA A 1 199 ? -9.380 -0.959 -14.319 1.00 95.75 199 ALA A CA 1
ATOM 1511 C C . ALA A 1 199 ? -8.992 -2.438 -14.141 1.00 95.75 199 ALA A C 1
ATOM 1513 O O . ALA A 1 199 ? -9.623 -3.322 -14.717 1.00 95.75 199 ALA A O 1
ATOM 1514 N N . ILE A 1 200 ? -7.983 -2.719 -13.311 1.00 96.38 200 ILE A N 1
ATOM 1515 C CA . ILE A 1 200 ? -7.544 -4.083 -13.001 1.00 96.38 200 ILE A CA 1
ATOM 1516 C C . ILE A 1 200 ? -8.585 -4.795 -12.134 1.00 96.38 200 ILE A C 1
ATOM 1518 O O . ILE A 1 200 ? -8.885 -5.958 -12.391 1.00 96.38 200 ILE A O 1
ATOM 1522 N N . ALA A 1 201 ? -9.194 -4.110 -11.159 1.00 96.12 201 ALA A N 1
ATOM 1523 C CA . ALA A 1 201 ? -10.265 -4.686 -10.347 1.00 96.12 201 ALA A CA 1
ATOM 1524 C C . ALA A 1 201 ? -11.471 -5.117 -11.201 1.00 96.12 201 ALA A C 1
ATOM 1526 O O . ALA A 1 201 ? -12.068 -6.151 -10.923 1.00 96.12 201 ALA A O 1
ATOM 1527 N N . ALA A 1 202 ? -11.800 -4.363 -12.255 1.00 95.06 202 ALA A N 1
ATOM 1528 C CA . ALA A 1 202 ? -12.847 -4.720 -13.213 1.00 95.06 202 ALA A CA 1
ATOM 1529 C C . ALA A 1 202 ? -12.452 -5.868 -14.165 1.00 95.06 202 ALA A C 1
ATOM 1531 O O . ALA A 1 202 ? -13.319 -6.482 -14.786 1.00 95.06 202 ALA A O 1
ATOM 1532 N N . ALA A 1 203 ? -11.155 -6.155 -14.301 1.00 94.94 203 ALA A N 1
ATOM 1533 C CA . ALA A 1 203 ? -10.624 -7.197 -15.177 1.00 94.94 203 ALA A CA 1
ATOM 1534 C C . ALA A 1 203 ? -10.458 -8.566 -14.489 1.00 94.94 203 ALA A C 1
ATOM 1536 O O . ALA A 1 203 ? -10.186 -9.559 -15.168 1.00 94.94 203 ALA A O 1
ATOM 1537 N N . ILE A 1 204 ? -10.619 -8.630 -13.164 1.00 94.31 204 ILE A N 1
ATOM 1538 C CA . ILE A 1 204 ? -10.559 -9.862 -12.363 1.00 94.31 204 ILE A CA 1
ATOM 1539 C C . ILE A 1 204 ? -11.964 -10.278 -11.885 1.00 94.31 204 ILE A C 1
ATOM 1541 O O . ILE A 1 204 ? -12.896 -9.479 -11.959 1.00 94.31 204 ILE A O 1
ATOM 1545 N N . PRO A 1 205 ? -12.163 -11.519 -11.395 1.00 93.62 205 PRO A N 1
ATOM 1546 C CA . PRO A 1 205 ? -13.465 -11.949 -10.888 1.00 93.62 205 PRO A CA 1
ATOM 1547 C C . PRO A 1 205 ? -13.996 -11.036 -9.773 1.00 93.62 205 PRO A C 1
ATOM 1549 O O . PRO A 1 205 ? -13.265 -10.723 -8.834 1.00 93.62 205 PRO A O 1
ATOM 1552 N N . GLU A 1 206 ? -15.286 -10.685 -9.822 1.00 90.56 206 GLU A N 1
ATOM 1553 C CA . GLU A 1 206 ? -15.928 -9.762 -8.864 1.00 90.56 206 GLU A CA 1
ATOM 1554 C C . GLU A 1 206 ? -15.724 -10.189 -7.400 1.00 90.56 206 GLU A C 1
ATOM 1556 O O . GLU A 1 206 ? -15.442 -9.366 -6.533 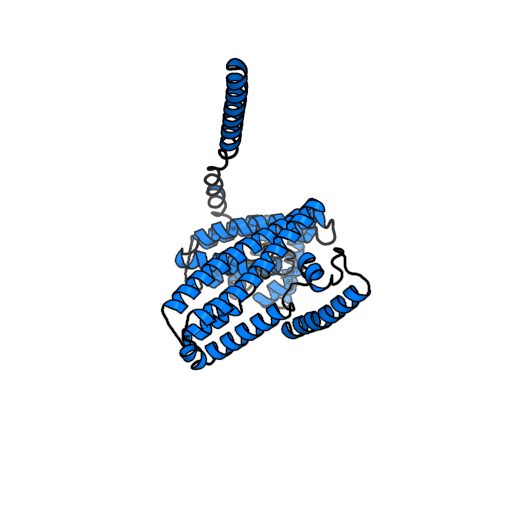1.00 90.56 206 GLU A O 1
ATOM 1561 N N . ALA A 1 207 ? -15.759 -11.500 -7.132 1.00 91.06 207 ALA A N 1
ATOM 1562 C CA . ALA A 1 207 ? -15.510 -12.062 -5.803 1.00 91.06 207 ALA A CA 1
ATOM 1563 C C . ALA A 1 207 ? -14.107 -11.741 -5.244 1.00 91.06 207 ALA A C 1
ATOM 1565 O O . ALA A 1 207 ? -13.905 -11.777 -4.033 1.00 91.06 207 ALA A O 1
ATOM 1566 N N . MET A 1 208 ? -13.138 -11.435 -6.112 1.00 93.75 208 MET A N 1
ATOM 1567 C CA . MET A 1 208 ? -11.764 -11.074 -5.751 1.00 93.75 208 MET A CA 1
ATOM 1568 C C . MET A 1 208 ? -11.516 -9.562 -5.807 1.00 93.75 208 MET A C 1
ATOM 1570 O O . MET A 1 208 ? -10.591 -9.081 -5.154 1.00 93.75 208 MET A O 1
ATOM 1574 N N . ALA A 1 209 ? -12.334 -8.802 -6.543 1.00 94.12 209 ALA A N 1
ATOM 1575 C CA . ALA A 1 209 ? -12.133 -7.373 -6.780 1.00 94.12 209 ALA A CA 1
ATOM 1576 C C . ALA A 1 209 ? -12.058 -6.555 -5.480 1.00 94.12 209 ALA A C 1
ATOM 1578 O O . ALA A 1 209 ? -11.180 -5.705 -5.331 1.00 94.12 209 ALA A O 1
ATOM 1579 N N . ALA A 1 210 ? -12.930 -6.836 -4.506 1.00 92.19 210 ALA A N 1
ATOM 1580 C CA . ALA A 1 210 ? -12.903 -6.168 -3.202 1.00 92.19 210 ALA A CA 1
ATOM 1581 C C . ALA A 1 210 ? -11.606 -6.455 -2.420 1.00 92.19 210 ALA A C 1
ATOM 1583 O O . ALA A 1 210 ? -10.982 -5.528 -1.901 1.00 92.19 210 ALA A O 1
ATOM 1584 N N . SER A 1 211 ? -11.164 -7.719 -2.396 1.00 92.50 211 SER A N 1
ATOM 1585 C CA . SER A 1 211 ? -9.910 -8.121 -1.742 1.00 92.50 211 SER A CA 1
ATOM 1586 C C . SER A 1 211 ? -8.702 -7.473 -2.412 1.00 92.50 211 SER A C 1
ATOM 1588 O O . SER A 1 211 ? -7.832 -6.947 -1.726 1.00 92.50 211 SER A O 1
ATOM 1590 N N . PHE A 1 212 ? -8.674 -7.453 -3.747 1.00 96.00 212 PHE A N 1
ATOM 1591 C CA . PHE A 1 212 ? -7.618 -6.801 -4.515 1.00 96.00 212 PHE A CA 1
ATOM 1592 C C . PHE A 1 212 ? -7.528 -5.307 -4.212 1.00 96.00 212 PHE A C 1
ATOM 1594 O O . PHE A 1 212 ? -6.440 -4.823 -3.906 1.00 96.00 212 PHE A O 1
ATOM 1601 N N . ARG A 1 213 ? -8.658 -4.582 -4.223 1.00 96.19 213 ARG A N 1
ATOM 1602 C CA . ARG A 1 213 ? -8.679 -3.155 -3.866 1.00 96.19 213 ARG A CA 1
ATOM 1603 C C . ARG A 1 213 ? -8.151 -2.923 -2.455 1.00 96.19 213 ARG A C 1
ATOM 1605 O O . ARG A 1 213 ? -7.304 -2.056 -2.258 1.00 96.19 213 ARG A O 1
ATOM 1612 N N . SER A 1 214 ? -8.618 -3.717 -1.494 1.00 93.31 214 SER A N 1
ATOM 1613 C CA . SER A 1 214 ? -8.186 -3.603 -0.101 1.00 93.31 214 SER A CA 1
ATOM 1614 C C . SER A 1 214 ? -6.687 -3.864 0.059 1.00 93.31 214 SER A C 1
ATOM 1616 O O . SER A 1 214 ? -6.005 -3.089 0.722 1.00 93.31 214 SER A O 1
ATOM 1618 N N . GLU A 1 215 ? -6.153 -4.924 -0.551 1.00 95.06 215 GLU A N 1
ATOM 1619 C CA . GLU A 1 215 ? -4.733 -5.280 -0.441 1.00 95.06 215 GLU A CA 1
ATOM 1620 C C . GLU A 1 215 ? -3.834 -4.270 -1.166 1.00 95.06 215 GLU A C 1
ATOM 1622 O O . GLU A 1 215 ? -2.785 -3.882 -0.649 1.00 95.06 215 GLU A O 1
ATOM 1627 N N . ALA A 1 216 ? -4.271 -3.778 -2.328 1.00 96.25 216 ALA A N 1
ATOM 1628 C CA . ALA A 1 216 ? -3.554 -2.757 -3.080 1.00 96.25 216 ALA A CA 1
ATOM 1629 C C . ALA A 1 216 ? -3.452 -1.453 -2.290 1.00 96.25 216 ALA A C 1
ATOM 1631 O O . ALA A 1 216 ? -2.362 -0.895 -2.171 1.00 96.25 216 ALA A O 1
ATOM 1632 N N . LEU A 1 217 ? -4.566 -0.993 -1.712 1.00 95.44 217 LEU A N 1
ATOM 1633 C CA . LEU A 1 217 ? -4.591 0.209 -0.884 1.00 95.44 217 LEU A CA 1
ATOM 1634 C C . LEU A 1 217 ? -3.787 0.025 0.408 1.00 95.44 217 LEU A C 1
ATOM 1636 O O . LEU A 1 217 ? -3.055 0.935 0.786 1.00 95.44 217 LEU A O 1
ATOM 1640 N N . ALA A 1 218 ? -3.844 -1.150 1.038 1.00 90.69 218 ALA A N 1
ATOM 1641 C CA . ALA A 1 218 ? -3.040 -1.447 2.220 1.00 90.69 218 ALA A CA 1
ATOM 1642 C C . ALA A 1 218 ? -1.532 -1.432 1.921 1.00 90.69 218 ALA A C 1
ATOM 1644 O O . ALA A 1 218 ? -0.764 -0.841 2.681 1.00 90.69 218 ALA A O 1
ATOM 1645 N N . LYS A 1 219 ? -1.100 -2.008 0.787 1.00 90.62 219 LYS A N 1
ATOM 1646 C CA . LYS A 1 219 ? 0.306 -1.955 0.346 1.00 90.62 219 LYS A CA 1
ATOM 1647 C C . LYS A 1 219 ? 0.720 -0.532 -0.056 1.00 90.62 219 LYS A C 1
ATOM 1649 O O . LYS A 1 219 ? 1.846 -0.125 0.214 1.00 90.62 219 LYS A O 1
ATOM 1654 N N . ALA A 1 220 ? -0.182 0.228 -0.675 1.00 91.88 220 ALA A N 1
ATOM 1655 C CA . ALA A 1 220 ? 0.049 1.603 -1.119 1.00 91.88 220 ALA A CA 1
ATOM 1656 C C . ALA A 1 220 ? 0.132 2.614 0.032 1.00 91.88 220 ALA A C 1
ATOM 1658 O O . ALA A 1 220 ? 0.905 3.572 -0.044 1.00 91.88 220 ALA A O 1
ATOM 1659 N N . TYR A 1 221 ? -0.679 2.422 1.071 1.00 90.31 221 TYR A N 1
ATOM 1660 C CA . TYR A 1 221 ? -0.889 3.375 2.158 1.00 90.31 221 TYR A CA 1
ATOM 1661 C C . TYR A 1 221 ? -0.806 2.679 3.524 1.00 90.31 221 TYR A C 1
ATOM 1663 O O . TYR A 1 221 ? -1.775 2.696 4.286 1.00 90.31 221 TYR A O 1
ATOM 1671 N N . PRO A 1 222 ? 0.351 2.099 3.886 1.00 86.44 222 PRO A N 1
ATOM 1672 C CA . PRO A 1 222 ? 0.480 1.297 5.102 1.00 86.44 222 PRO A CA 1
ATOM 1673 C C . PRO A 1 222 ? 0.140 2.079 6.379 1.00 86.44 222 PRO A C 1
ATOM 1675 O O . PRO A 1 222 ? -0.371 1.501 7.331 1.00 86.44 222 PRO A O 1
ATOM 1678 N N . SER A 1 223 ? 0.359 3.399 6.400 1.00 84.75 223 SER A N 1
ATOM 1679 C CA . SER A 1 223 ? -0.021 4.245 7.538 1.00 84.75 223 SER A CA 1
ATOM 1680 C C . SER A 1 223 ? -1.534 4.445 7.678 1.00 84.75 223 SER A C 1
ATOM 1682 O O . SER A 1 223 ? -2.006 4.617 8.794 1.00 84.75 223 SER A O 1
ATOM 1684 N N . ALA A 1 224 ? -2.301 4.411 6.581 1.00 87.75 224 ALA A N 1
ATOM 1685 C CA . ALA A 1 224 ? -3.766 4.490 6.628 1.00 87.75 224 ALA A CA 1
ATOM 1686 C C . ALA A 1 224 ? -4.417 3.135 6.950 1.00 87.75 224 ALA A C 1
ATOM 1688 O O . ALA A 1 224 ? -5.528 3.096 7.472 1.00 87.75 224 ALA A O 1
ATOM 1689 N N . PHE A 1 225 ? -3.723 2.034 6.656 1.00 88.94 225 PHE A N 1
ATOM 1690 C CA . PHE A 1 225 ? -4.156 0.657 6.916 1.00 88.94 225 PHE A CA 1
ATOM 1691 C C . PHE A 1 225 ? -3.386 0.031 8.086 1.00 88.94 225 PHE A C 1
ATOM 1693 O O . PHE A 1 225 ? -3.041 -1.152 8.061 1.00 88.94 225 PHE A O 1
ATOM 1700 N N . ALA A 1 226 ? -3.089 0.827 9.117 1.00 84.56 226 ALA A N 1
ATOM 1701 C CA . ALA A 1 226 ? -2.449 0.325 10.325 1.00 84.56 226 ALA A CA 1
ATOM 1702 C C . ALA A 1 226 ? -3.288 -0.828 10.922 1.00 84.56 226 ALA A C 1
ATOM 1704 O O . ALA A 1 226 ? -4.501 -0.663 11.071 1.00 84.56 226 ALA A O 1
ATOM 1705 N N . PRO A 1 227 ? -2.697 -1.997 11.245 1.00 82.62 227 PRO A N 1
ATOM 1706 C CA . PRO A 1 227 ? -3.457 -3.131 11.764 1.00 82.62 227 PRO A CA 1
ATOM 1707 C C . PRO A 1 227 ? -4.174 -2.801 13.075 1.00 82.62 227 PRO A C 1
ATOM 1709 O O . PRO A 1 227 ? -3.538 -2.368 14.039 1.00 82.62 227 PRO A O 1
ATOM 1712 N N . SER A 1 228 ? -5.478 -3.083 13.135 1.00 89.44 228 SER A N 1
ATOM 1713 C CA . SER A 1 228 ? -6.267 -2.834 14.341 1.00 89.44 228 SER A CA 1
ATOM 1714 C C . SER A 1 228 ? -6.076 -3.915 15.404 1.00 89.44 228 SER A C 1
ATOM 1716 O O . SER A 1 228 ? -6.355 -5.104 15.193 1.00 89.44 228 SER A O 1
ATOM 1718 N N . ALA A 1 229 ? -5.622 -3.488 16.583 1.00 88.56 229 ALA A N 1
ATOM 1719 C CA . ALA A 1 229 ? -5.419 -4.367 17.729 1.00 88.56 229 ALA A CA 1
ATOM 1720 C C . ALA A 1 229 ? -6.758 -4.778 18.356 1.00 88.56 229 ALA A C 1
ATOM 1722 O O . ALA A 1 229 ? -6.922 -5.936 18.758 1.00 88.56 229 ALA A O 1
ATOM 1723 N N . ALA A 1 230 ? -7.723 -3.857 18.400 1.00 90.06 230 ALA A N 1
ATOM 1724 C CA . ALA A 1 230 ? -9.075 -4.119 18.866 1.00 90.06 230 ALA A CA 1
ATOM 1725 C C . ALA A 1 230 ? -9.823 -5.100 17.949 1.00 90.06 230 ALA A C 1
ATOM 1727 O O . ALA A 1 230 ? -10.397 -6.064 18.459 1.00 90.06 230 ALA A O 1
ATOM 1728 N N . LEU A 1 231 ? -9.749 -4.942 16.616 1.00 93.69 231 LEU A N 1
ATOM 1729 C CA . LEU A 1 231 ? -10.334 -5.913 15.674 1.00 93.69 231 LEU A CA 1
ATOM 1730 C C . LEU A 1 231 ? -9.692 -7.293 15.834 1.00 93.69 231 LEU A C 1
ATOM 1732 O O . LEU A 1 231 ? -10.396 -8.286 15.982 1.00 93.69 231 LEU A O 1
ATOM 1736 N N . SER A 1 232 ? -8.360 -7.356 15.919 1.00 91.44 232 SER A N 1
ATOM 1737 C CA . SER A 1 232 ? -7.646 -8.623 16.135 1.00 91.44 232 SER A CA 1
ATOM 1738 C C . SER A 1 232 ? -8.046 -9.309 17.450 1.00 91.44 232 SER A C 1
ATOM 1740 O O . SER A 1 232 ? -8.126 -10.540 17.526 1.00 91.44 232 SER A O 1
ATOM 1742 N N . SER A 1 233 ? -8.291 -8.521 18.501 1.00 93.00 233 SER A N 1
ATOM 1743 C CA . SER A 1 233 ? -8.767 -9.018 19.796 1.00 93.00 233 SER A CA 1
ATOM 1744 C C . SER A 1 233 ? -10.199 -9.545 19.702 1.00 93.00 233 SER A C 1
ATOM 1746 O O . SER A 1 233 ? -10.470 -10.638 20.202 1.00 93.00 233 SER A O 1
ATOM 1748 N N . LEU A 1 234 ? -11.088 -8.828 19.010 1.00 96.69 234 LEU A N 1
ATOM 1749 C CA . LEU A 1 234 ? -12.457 -9.269 18.746 1.00 96.69 234 LEU A CA 1
ATOM 1750 C C . LEU A 1 234 ? -12.486 -10.567 17.925 1.00 96.69 234 LEU A C 1
ATOM 1752 O O . LEU A 1 234 ? -13.192 -11.502 18.294 1.00 96.69 234 LEU A O 1
ATOM 1756 N N . ASP A 1 235 ? -11.663 -10.684 16.882 1.00 96.69 235 ASP A N 1
ATOM 1757 C CA . ASP A 1 235 ? -11.547 -11.897 16.060 1.00 96.69 235 ASP A CA 1
ATOM 1758 C C . ASP A 1 235 ? -11.047 -13.104 16.865 1.00 96.69 235 ASP A C 1
ATOM 1760 O O . ASP A 1 235 ? -11.406 -14.258 16.609 1.00 96.69 235 ASP A O 1
ATOM 1764 N N . ARG A 1 236 ? -10.172 -12.869 17.850 1.00 96.56 236 ARG A N 1
ATOM 1765 C CA . ARG A 1 236 ? -9.744 -13.915 18.784 1.00 96.56 236 ARG A CA 1
ATOM 1766 C C . ARG A 1 236 ? -10.880 -14.307 19.720 1.00 96.56 236 ARG A C 1
ATOM 1768 O O . ARG A 1 236 ? -11.146 -15.497 19.850 1.00 96.56 236 ARG A O 1
ATOM 1775 N N . LEU A 1 237 ? -11.574 -13.330 20.301 1.00 96.88 237 LEU A N 1
ATOM 1776 C CA . LEU A 1 237 ? -12.716 -13.589 21.172 1.00 96.88 237 LEU A CA 1
ATOM 1777 C C . LEU A 1 237 ? -13.813 -14.363 20.440 1.00 96.88 237 LEU A C 1
ATOM 1779 O O . LEU A 1 237 ? -14.318 -15.331 20.986 1.00 96.88 237 LEU A O 1
ATOM 1783 N N . LEU A 1 238 ? -14.126 -14.018 19.192 1.00 97.31 238 LEU A N 1
ATOM 1784 C CA . LEU A 1 238 ? -15.133 -14.711 18.385 1.00 97.31 238 LEU A CA 1
ATOM 1785 C C . LEU A 1 238 ? -14.826 -16.195 18.143 1.00 97.31 238 LEU A C 1
ATOM 1787 O O . LEU A 1 238 ? -15.754 -16.974 17.937 1.00 97.31 238 LEU A O 1
ATOM 1791 N N . ARG A 1 239 ? -13.552 -16.607 18.182 1.00 97.50 239 ARG A N 1
ATOM 1792 C CA . ARG A 1 239 ? -13.170 -18.027 18.104 1.00 97.50 239 ARG A CA 1
ATOM 1793 C C . ARG A 1 239 ? -13.466 -18.787 19.396 1.00 97.50 239 ARG A C 1
ATOM 1795 O O . ARG A 1 239 ? -13.770 -19.972 19.333 1.00 97.50 239 ARG A O 1
ATOM 1802 N N . GLU A 1 240 ? -13.381 -18.114 20.540 1.00 97.31 240 GLU A N 1
ATOM 1803 C CA . GLU A 1 240 ? -13.640 -18.692 21.867 1.00 97.31 240 GLU A CA 1
ATOM 1804 C C . GLU A 1 240 ? -15.121 -18.552 22.276 1.00 97.31 240 GLU A C 1
ATOM 1806 O O . GLU A 1 240 ? -15.670 -19.429 22.939 1.00 97.31 240 GLU A O 1
ATOM 1811 N N . LEU A 1 241 ? -15.783 -17.475 21.844 1.00 96.44 241 LEU A N 1
ATOM 1812 C CA . LEU A 1 241 ? -17.142 -17.081 22.214 1.00 96.44 241 LEU A CA 1
ATOM 1813 C C . LEU A 1 241 ? -17.925 -16.574 20.979 1.00 96.44 241 LEU A C 1
ATOM 1815 O O . LEU A 1 241 ? -18.109 -15.370 20.798 1.00 96.44 241 LEU A O 1
ATOM 1819 N N . PRO A 1 242 ? -18.398 -17.475 20.098 1.00 96.12 242 PRO A N 1
ATOM 1820 C CA . PRO A 1 242 ? -19.029 -17.112 18.828 1.00 96.12 242 PRO A CA 1
ATOM 1821 C C . PRO A 1 242 ? -20.509 -16.720 18.997 1.00 96.12 242 PRO A C 1
ATOM 1823 O O . PRO A 1 242 ? -21.404 -17.451 18.568 1.00 96.12 242 PRO A O 1
ATOM 1826 N N . THR A 1 243 ? -20.787 -15.576 19.623 1.00 96.25 243 THR A N 1
ATOM 1827 C CA . THR A 1 243 ? -22.162 -15.063 19.777 1.00 96.25 243 THR A CA 1
ATOM 1828 C C . THR A 1 243 ? -22.588 -14.201 18.591 1.00 96.25 243 THR A C 1
ATOM 1830 O O . THR A 1 243 ? -21.770 -13.539 17.950 1.00 96.25 243 THR A O 1
ATOM 1833 N N . ASP A 1 244 ? -23.893 -14.152 18.319 1.00 96.31 244 ASP A N 1
ATOM 1834 C CA . ASP A 1 244 ? -24.435 -13.321 17.235 1.00 96.31 244 ASP A CA 1
ATOM 1835 C C . ASP A 1 244 ? -24.225 -11.822 17.485 1.00 96.31 244 ASP A C 1
ATOM 1837 O O . ASP A 1 244 ? -23.974 -11.071 16.546 1.00 96.31 244 ASP A O 1
ATOM 1841 N N . GLN A 1 245 ? -24.237 -11.394 18.752 1.00 96.12 245 GLN A N 1
ATOM 1842 C CA . GLN A 1 245 ? -23.928 -10.013 19.136 1.00 96.12 245 GLN A CA 1
ATOM 1843 C C . GLN A 1 245 ? -22.491 -9.625 18.763 1.00 96.12 245 GLN A C 1
ATOM 1845 O O . GLN A 1 245 ? -22.278 -8.569 18.171 1.00 96.12 245 GLN A O 1
ATOM 1850 N N . LEU A 1 246 ? -21.509 -10.492 19.038 1.00 96.44 246 LEU A N 1
ATOM 1851 C CA . LEU A 1 246 ? -20.111 -10.230 18.686 1.00 96.44 246 LEU A CA 1
ATOM 1852 C C . LEU A 1 246 ? -19.878 -10.278 17.169 1.00 96.44 246 LEU A C 1
ATOM 1854 O O . LEU A 1 246 ? -19.092 -9.487 16.655 1.00 96.44 246 LEU A O 1
ATOM 1858 N N . ARG A 1 247 ? -20.588 -11.145 16.432 1.00 97.62 247 ARG A N 1
ATOM 1859 C CA . ARG A 1 247 ? -20.531 -11.174 14.955 1.00 97.62 247 ARG A CA 1
ATOM 1860 C C . ARG A 1 247 ? -21.107 -9.900 14.335 1.00 97.62 247 ARG A C 1
ATOM 1862 O O . ARG A 1 247 ? -20.534 -9.352 13.394 1.00 97.62 247 ARG A O 1
ATOM 1869 N N . ALA A 1 248 ? -22.223 -9.411 14.876 1.00 97.12 248 ALA A N 1
ATOM 1870 C CA . ALA A 1 248 ? -22.811 -8.146 14.451 1.00 97.12 248 ALA A CA 1
ATOM 1871 C C . ALA A 1 248 ? -21.859 -6.971 14.732 1.00 97.12 248 ALA A C 1
ATOM 1873 O O . ALA A 1 248 ? -21.632 -6.148 13.846 1.00 97.12 248 ALA A O 1
ATOM 1874 N N . LEU A 1 249 ? -21.237 -6.942 15.919 1.00 97.56 249 LEU A N 1
ATOM 1875 C CA . LEU A 1 249 ? -20.229 -5.938 16.264 1.00 97.56 249 LEU A CA 1
ATOM 1876 C C . LEU A 1 249 ? -19.013 -5.998 15.331 1.00 97.56 249 LEU A C 1
ATOM 1878 O O . LEU A 1 249 ? -18.546 -4.955 14.892 1.00 97.56 249 LEU A O 1
ATOM 1882 N N . GLN A 1 250 ? -18.521 -7.193 14.995 1.00 97.88 250 GLN A N 1
ATOM 1883 C CA . GLN A 1 250 ? -17.401 -7.365 14.064 1.00 97.88 250 GLN A CA 1
ATOM 1884 C C . GLN A 1 250 ? -17.717 -6.776 12.687 1.00 97.88 250 GLN A C 1
ATOM 1886 O O . GLN A 1 250 ? -16.875 -6.096 12.106 1.00 97.88 250 GLN A O 1
ATOM 1891 N N . THR A 1 251 ? -18.937 -6.985 12.192 1.00 97.31 251 THR A N 1
ATOM 1892 C CA . THR A 1 251 ? -19.375 -6.438 10.900 1.00 97.31 251 THR A CA 1
ATOM 1893 C C . THR A 1 251 ? -19.429 -4.903 10.930 1.00 97.31 251 THR A C 1
ATOM 1895 O O . THR A 1 251 ? -18.884 -4.257 10.036 1.00 97.31 251 THR A O 1
ATOM 1898 N N . ASP A 1 252 ? -20.020 -4.304 11.975 1.00 97.81 252 ASP A N 1
ATOM 1899 C CA . ASP A 1 252 ? -20.048 -2.837 12.153 1.00 97.81 252 ASP A CA 1
ATOM 1900 C C . ASP A 1 252 ? -18.633 -2.257 12.296 1.00 97.81 252 ASP A C 1
ATOM 1902 O O . ASP A 1 252 ? -18.288 -1.240 11.694 1.00 97.81 252 ASP A O 1
ATOM 1906 N N . ALA A 1 253 ? -17.774 -2.940 13.053 1.00 97.56 253 ALA A N 1
ATOM 1907 C CA . ALA A 1 253 ? -16.398 -2.527 13.263 1.00 97.56 253 ALA A CA 1
ATOM 1908 C C . ALA A 1 253 ? -15.573 -2.566 11.968 1.00 97.56 253 ALA A C 1
ATOM 1910 O O . ALA A 1 253 ? -14.823 -1.629 11.704 1.00 97.56 253 ALA A O 1
ATOM 1911 N N . GLN A 1 254 ? -15.734 -3.601 11.137 1.00 96.25 254 GLN A N 1
ATOM 1912 C CA . GLN A 1 254 ? -15.080 -3.689 9.828 1.00 96.25 254 GLN A CA 1
ATOM 1913 C C . GLN A 1 254 ? -15.526 -2.5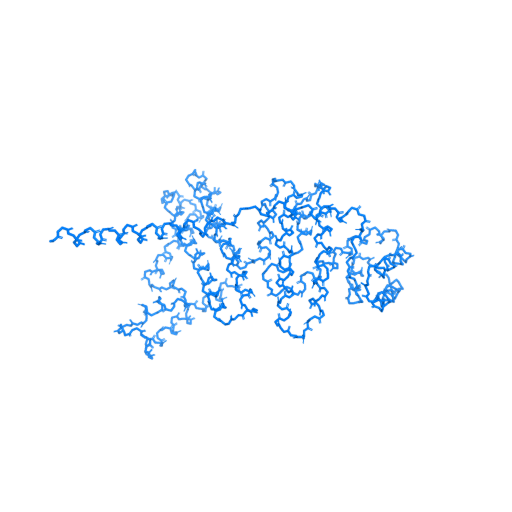61 8.891 1.00 96.25 254 GLN A C 1
ATOM 1915 O O . GLN A 1 254 ? -14.684 -1.962 8.220 1.00 96.25 254 GLN A O 1
ATOM 1920 N N . LEU A 1 255 ? -16.821 -2.224 8.884 1.00 96.00 255 LEU A N 1
ATOM 1921 C CA . LEU A 1 255 ? -17.341 -1.109 8.093 1.00 96.00 255 LEU A CA 1
ATOM 1922 C C . LEU A 1 255 ? -16.713 0.221 8.536 1.00 96.00 255 LEU A C 1
ATOM 1924 O O . LEU A 1 255 ? -16.099 0.908 7.721 1.00 96.00 255 LEU A O 1
ATOM 1928 N N . ARG A 1 256 ? -16.770 0.543 9.834 1.00 97.50 256 ARG A N 1
ATOM 1929 C CA . ARG A 1 256 ? -16.170 1.771 10.393 1.00 97.50 256 ARG A CA 1
ATOM 1930 C C . ARG A 1 256 ? -14.671 1.859 10.129 1.00 97.50 256 ARG A C 1
ATOM 1932 O O . ARG A 1 256 ? -14.168 2.914 9.752 1.00 97.50 256 ARG A O 1
ATOM 1939 N N . TYR A 1 257 ? -13.958 0.751 10.305 1.00 95.94 257 TYR A N 1
ATOM 1940 C CA . TYR A 1 257 ? -12.530 0.679 10.024 1.00 95.94 257 TYR A CA 1
ATOM 1941 C C . TYR A 1 257 ? -12.236 1.001 8.553 1.00 95.94 257 TYR A C 1
ATOM 1943 O O . TYR A 1 257 ? -11.369 1.822 8.264 1.00 95.94 257 TYR A O 1
ATOM 1951 N N . SER A 1 258 ? -13.016 0.443 7.620 1.00 95.00 258 SER A N 1
ATOM 1952 C CA . SER A 1 258 ? -12.863 0.724 6.187 1.00 95.00 258 SER A CA 1
ATOM 1953 C C . SER A 1 258 ? -13.097 2.202 5.832 1.00 95.00 258 SER A C 1
ATOM 1955 O O . SER A 1 258 ? -12.369 2.766 5.008 1.00 95.00 258 SER A O 1
ATOM 1957 N N . GLU A 1 259 ? -14.051 2.868 6.491 1.00 96.06 259 GLU A N 1
ATOM 1958 C CA . GLU A 1 259 ? -14.304 4.306 6.327 1.00 96.06 259 GLU A CA 1
ATOM 1959 C C . GLU A 1 259 ? -13.126 5.147 6.835 1.00 96.06 259 GLU A C 1
ATOM 1961 O O . GLU A 1 259 ? -12.707 6.101 6.173 1.00 96.06 259 GLU A O 1
ATOM 1966 N N . ILE A 1 260 ? -12.548 4.775 7.982 1.00 95.50 260 ILE A N 1
ATOM 1967 C CA . ILE A 1 260 ? -11.369 5.438 8.553 1.00 95.50 260 ILE A CA 1
ATOM 1968 C C . ILE A 1 260 ? -10.160 5.269 7.634 1.00 95.50 260 ILE A C 1
ATOM 1970 O O . ILE A 1 260 ? -9.505 6.262 7.317 1.00 95.50 260 ILE A O 1
ATOM 1974 N N . CYS A 1 261 ? -9.899 4.058 7.133 1.00 93.69 261 CYS A N 1
ATOM 1975 C CA . CYS A 1 261 ? -8.827 3.819 6.166 1.00 93.69 261 CYS A CA 1
ATOM 1976 C C . CYS A 1 261 ? -9.019 4.665 4.901 1.00 93.69 261 CYS A C 1
ATOM 1978 O O . CYS A 1 261 ? -8.078 5.308 4.437 1.00 93.69 261 CYS A O 1
ATOM 1980 N N . THR A 1 262 ? -10.247 4.739 4.378 1.00 95.88 262 THR A N 1
ATOM 1981 C CA . THR A 1 262 ? -10.579 5.561 3.202 1.00 95.88 262 THR A CA 1
ATOM 1982 C C . THR A 1 262 ? -10.287 7.044 3.450 1.00 95.88 262 THR A C 1
ATOM 1984 O O . THR A 1 262 ? -9.653 7.702 2.621 1.00 95.88 262 THR A O 1
ATOM 1987 N N . ARG A 1 263 ? -10.680 7.570 4.617 1.00 96.12 263 ARG A N 1
ATOM 1988 C CA . ARG A 1 263 ? -10.358 8.944 5.038 1.00 96.12 263 ARG A CA 1
ATOM 1989 C C . ARG A 1 263 ? -8.850 9.160 5.183 1.00 96.12 263 ARG A C 1
ATOM 1991 O O . ARG A 1 263 ? -8.346 10.184 4.728 1.00 96.12 263 ARG A O 1
ATOM 1998 N N . GLY A 1 264 ? -8.130 8.197 5.757 1.00 93.81 264 GLY A N 1
ATOM 1999 C CA . GLY A 1 264 ? -6.674 8.238 5.898 1.00 93.81 264 GLY A CA 1
ATOM 2000 C C . GLY A 1 264 ? -5.954 8.304 4.550 1.00 93.81 264 GLY A C 1
ATOM 2001 O O . GLY A 1 264 ? -5.078 9.146 4.360 1.00 93.81 264 GLY A O 1
ATOM 2002 N N . VAL A 1 265 ? -6.367 7.486 3.576 1.00 95.94 265 VAL A N 1
ATOM 2003 C CA . VAL A 1 265 ? -5.840 7.544 2.200 1.00 95.94 265 VAL A CA 1
ATOM 2004 C C . VAL A 1 265 ? -6.084 8.918 1.579 1.00 95.94 265 VAL A C 1
ATOM 2006 O O . VAL A 1 265 ? -5.164 9.503 1.003 1.00 95.94 265 VAL A O 1
ATOM 2009 N N . ALA A 1 266 ? -7.300 9.459 1.709 1.00 97.06 266 ALA A N 1
ATOM 2010 C CA . ALA A 1 266 ? -7.636 10.778 1.179 1.00 97.06 266 ALA A CA 1
ATOM 2011 C C . ALA A 1 266 ? -6.768 11.889 1.799 1.00 97.06 266 ALA A C 1
ATOM 2013 O O . ALA A 1 266 ? -6.218 12.711 1.065 1.00 97.06 266 ALA A O 1
ATOM 2014 N N . ALA A 1 267 ? -6.569 11.863 3.120 1.00 95.19 267 ALA A N 1
ATOM 2015 C CA . ALA A 1 267 ? -5.728 12.826 3.828 1.00 95.19 267 ALA A CA 1
ATOM 2016 C C . ALA A 1 267 ? -4.253 12.751 3.390 1.00 95.19 267 ALA A C 1
ATOM 2018 O O . ALA A 1 267 ? -3.632 13.776 3.107 1.00 95.19 267 ALA A O 1
ATOM 2019 N N . ILE A 1 268 ? -3.695 11.542 3.241 1.00 93.25 268 ILE A N 1
ATOM 2020 C CA . ILE A 1 268 ? -2.323 11.351 2.735 1.00 93.25 268 ILE A CA 1
ATOM 2021 C C . ILE A 1 268 ? -2.192 11.897 1.311 1.00 93.25 268 ILE A C 1
ATOM 2023 O O . ILE A 1 268 ? -1.237 12.616 1.004 1.00 93.25 268 ILE A O 1
ATOM 2027 N N . ARG A 1 269 ? -3.163 11.597 0.437 1.00 95.81 269 ARG A N 1
ATOM 2028 C CA . ARG A 1 269 ? -3.170 12.104 -0.941 1.00 95.81 269 ARG A CA 1
ATOM 2029 C C . ARG A 1 269 ? -3.175 13.629 -0.975 1.00 95.81 269 ARG A C 1
ATOM 2031 O O . ARG A 1 269 ? -2.382 14.199 -1.731 1.00 95.81 269 ARG A O 1
ATOM 2038 N N . GLN A 1 270 ? -4.017 14.254 -0.152 1.00 95.62 270 GLN A N 1
ATOM 2039 C CA . GLN A 1 270 ? -4.111 15.706 -0.015 1.00 95.62 270 GLN A CA 1
ATOM 2040 C C . GLN A 1 270 ? -2.787 16.310 0.463 1.00 95.62 270 GLN A C 1
ATOM 2042 O O . GLN A 1 270 ? -2.297 17.251 -0.155 1.00 95.62 270 GLN A O 1
ATOM 2047 N N . ARG A 1 271 ? -2.161 15.731 1.496 1.00 95.00 271 ARG A N 1
ATOM 2048 C CA . ARG A 1 271 ? -0.871 16.201 2.030 1.00 95.00 271 ARG A CA 1
ATOM 2049 C C . ARG A 1 271 ? 0.226 16.163 0.981 1.00 95.00 271 ARG A C 1
ATOM 2051 O O . ARG A 1 271 ? 0.951 17.137 0.804 1.00 95.00 271 ARG A O 1
ATOM 2058 N N . ASP A 1 272 ? 0.346 15.052 0.265 1.00 93.31 272 ASP A N 1
ATOM 2059 C CA . ASP A 1 272 ? 1.399 14.906 -0.737 1.00 93.31 272 ASP A CA 1
ATOM 2060 C C . ASP A 1 272 ? 1.188 15.850 -1.935 1.00 93.31 272 ASP A C 1
ATOM 2062 O O . ASP A 1 272 ? 2.165 16.334 -2.501 1.00 93.31 272 ASP A O 1
ATOM 2066 N N . ALA A 1 273 ? -0.066 16.143 -2.304 1.00 93.94 273 ALA A N 1
ATOM 2067 C CA . ALA A 1 273 ? -0.379 17.133 -3.335 1.00 93.94 273 ALA A CA 1
ATOM 2068 C C . ALA A 1 273 ? -0.058 18.562 -2.866 1.00 93.94 273 ALA A C 1
ATOM 2070 O O . ALA A 1 273 ? 0.567 19.326 -3.599 1.00 93.94 273 ALA A O 1
ATOM 2071 N N . ALA A 1 274 ? -0.413 18.895 -1.623 1.00 94.94 274 ALA A N 1
ATOM 2072 C CA . ALA A 1 274 ? -0.193 20.212 -1.038 1.00 94.94 274 ALA A CA 1
ATOM 2073 C C . ALA A 1 274 ? 1.294 20.589 -0.924 1.00 94.94 274 ALA A C 1
ATOM 2075 O O . ALA A 1 274 ? 1.647 21.756 -1.083 1.00 94.94 274 ALA A O 1
ATOM 2076 N N . ARG A 1 275 ? 2.186 19.601 -0.746 1.00 92.50 275 ARG A N 1
ATOM 2077 C CA . ARG A 1 275 ? 3.650 19.803 -0.768 1.00 92.50 275 ARG A CA 1
ATOM 2078 C C . ARG A 1 275 ? 4.169 20.437 -2.065 1.00 92.50 275 ARG A C 1
ATOM 2080 O O . ARG A 1 275 ? 5.232 21.046 -2.043 1.00 92.50 275 ARG A O 1
ATOM 2087 N N . ALA A 1 276 ? 3.460 20.269 -3.183 1.00 90.06 276 ALA A N 1
ATOM 2088 C CA . ALA A 1 276 ? 3.823 20.853 -4.475 1.00 90.06 276 ALA A CA 1
ATOM 2089 C C . ALA A 1 276 ? 3.124 22.197 -4.763 1.00 90.06 276 ALA A C 1
ATOM 2091 O O . ALA A 1 276 ? 3.361 22.769 -5.832 1.00 90.06 276 ALA A O 1
ATOM 2092 N N . ASP A 1 277 ? 2.254 22.655 -3.857 1.00 91.38 277 ASP A N 1
ATOM 2093 C CA . ASP A 1 277 ? 1.352 23.791 -4.055 1.00 91.38 277 ASP A CA 1
ATOM 2094 C C . ASP A 1 277 ? 1.728 24.992 -3.172 1.00 91.38 277 ASP A C 1
ATOM 2096 O O . ASP A 1 277 ? 2.307 25.962 -3.662 1.00 91.38 277 ASP A O 1
ATOM 2100 N N . SER A 1 278 ? 1.453 24.933 -1.863 1.00 91.31 278 SER A N 1
ATOM 2101 C CA . SER A 1 278 ? 1.725 26.036 -0.930 1.00 91.31 278 SER A CA 1
ATOM 2102 C C . SER A 1 278 ? 1.853 25.576 0.528 1.00 91.31 278 SER A C 1
ATOM 2104 O O . SER A 1 278 ? 1.404 24.491 0.899 1.00 91.31 278 SER A O 1
ATOM 2106 N N . VAL A 1 279 ? 2.453 26.424 1.374 1.00 91.44 279 VAL A N 1
ATOM 2107 C CA . VAL A 1 279 ? 2.599 26.171 2.822 1.00 91.44 279 VAL A CA 1
ATOM 2108 C C . VAL A 1 279 ? 1.237 26.106 3.519 1.00 91.44 279 VAL A C 1
ATOM 2110 O O . VAL A 1 279 ? 1.015 25.219 4.339 1.00 91.44 279 VAL A O 1
ATOM 2113 N N . ASP A 1 280 ? 0.304 26.986 3.153 1.00 93.12 280 ASP A N 1
ATOM 2114 C CA . ASP A 1 280 ? -1.036 27.013 3.748 1.00 93.12 280 ASP A CA 1
ATOM 2115 C C . ASP A 1 280 ? -1.835 25.754 3.387 1.00 93.12 280 ASP A C 1
ATOM 2117 O O . ASP A 1 280 ? -2.455 25.134 4.253 1.00 93.12 280 ASP A O 1
ATOM 2121 N N . ALA A 1 281 ? -1.770 25.316 2.122 1.00 93.25 281 ALA A N 1
ATOM 2122 C CA . ALA A 1 281 ? -2.379 24.056 1.703 1.00 93.25 281 ALA A CA 1
ATOM 2123 C C . ALA A 1 281 ? -1.781 22.862 2.462 1.00 93.25 281 ALA A C 1
ATOM 2125 O O . ALA A 1 281 ? -2.503 21.920 2.802 1.00 93.25 281 ALA A O 1
ATOM 2126 N N . LEU A 1 282 ? -0.470 22.895 2.735 1.00 92.50 282 LEU A N 1
ATOM 2127 C CA . LEU A 1 282 ? 0.208 21.838 3.479 1.00 92.50 282 LEU A CA 1
ATOM 2128 C C . LEU A 1 282 ? -0.278 21.780 4.930 1.00 92.50 282 LEU A C 1
ATOM 2130 O O . LEU A 1 282 ? -0.591 20.689 5.394 1.00 92.50 282 LEU A O 1
ATOM 2134 N N . ALA A 1 283 ? -0.423 22.923 5.605 1.00 91.56 283 ALA A N 1
ATOM 2135 C CA . ALA A 1 283 ? -0.929 22.981 6.978 1.00 91.56 283 ALA A CA 1
ATOM 2136 C C . ALA A 1 283 ? -2.345 22.387 7.102 1.00 91.56 283 ALA A C 1
ATOM 2138 O O . ALA A 1 283 ? -2.593 21.542 7.961 1.00 91.56 283 ALA A O 1
ATOM 2139 N N . VAL A 1 284 ? -3.255 22.748 6.187 1.00 94.81 284 VAL A N 1
ATOM 2140 C CA . VAL A 1 284 ? -4.619 22.181 6.142 1.00 94.81 284 VAL A CA 1
ATOM 2141 C C . VAL A 1 284 ? -4.587 20.666 5.921 1.00 94.81 284 VAL A C 1
ATOM 2143 O O . VAL A 1 284 ? -5.362 19.913 6.512 1.00 94.81 284 VAL A O 1
ATOM 2146 N N . ALA A 1 285 ? -3.692 20.193 5.057 1.00 93.88 285 ALA A N 1
ATOM 2147 C CA . ALA A 1 285 ? -3.581 18.773 4.769 1.00 93.88 285 ALA A CA 1
ATOM 2148 C C . ALA A 1 285 ? -2.935 17.973 5.915 1.00 93.88 285 ALA A C 1
ATOM 2150 O O . ALA A 1 285 ? -3.296 16.818 6.135 1.00 93.88 285 ALA A O 1
ATOM 2151 N N . GLU A 1 286 ? -2.003 18.569 6.660 1.00 91.38 286 GLU A N 1
ATOM 2152 C CA . GLU A 1 286 ? -1.444 17.978 7.880 1.00 91.38 286 GLU A CA 1
ATOM 2153 C C . GLU A 1 286 ? -2.504 17.849 8.976 1.00 91.38 286 GLU A C 1
ATOM 2155 O O . GLU A 1 286 ? -2.602 16.791 9.599 1.00 91.38 286 GLU A O 1
ATOM 2160 N N . GLU A 1 287 ? -3.366 18.854 9.140 1.00 93.06 287 GLU A N 1
ATOM 2161 C CA . GLU A 1 287 ? -4.524 18.772 10.035 1.00 93.06 287 GLU A CA 1
ATOM 2162 C C . GLU A 1 287 ? -5.477 17.638 9.620 1.00 93.06 287 GLU A C 1
ATOM 2164 O O . GLU A 1 287 ? -5.939 16.864 10.460 1.00 93.06 287 GLU A O 1
ATOM 2169 N N . ALA A 1 288 ? -5.731 17.464 8.318 1.00 94.12 288 ALA A N 1
ATOM 2170 C CA . ALA A 1 288 ? -6.546 16.356 7.821 1.00 94.12 288 ALA A CA 1
ATOM 2171 C C . ALA A 1 288 ? -5.940 14.978 8.154 1.00 94.12 288 ALA A C 1
ATOM 2173 O O . ALA A 1 288 ? -6.680 14.053 8.504 1.00 94.12 288 ALA A O 1
ATOM 2174 N N . VAL A 1 289 ? -4.610 14.835 8.083 1.00 89.00 289 VAL A N 1
ATOM 2175 C CA . VAL A 1 289 ? -3.909 13.604 8.489 1.00 89.00 289 VAL A CA 1
ATOM 2176 C C . VAL A 1 289 ? -4.037 13.384 9.995 1.00 89.00 289 VAL A C 1
ATOM 2178 O O . VAL A 1 289 ? -4.431 12.293 10.402 1.00 89.00 289 VAL A O 1
ATOM 2181 N N . ALA A 1 290 ? -3.807 14.414 10.812 1.00 88.94 290 ALA A N 1
ATOM 2182 C CA . ALA A 1 290 ? -3.960 14.326 12.265 1.00 88.94 290 ALA A CA 1
ATOM 2183 C C . ALA A 1 290 ? -5.395 13.936 12.672 1.00 88.94 290 ALA A C 1
ATOM 2185 O O . ALA A 1 290 ? -5.597 13.089 13.541 1.00 88.94 290 ALA A O 1
ATOM 2186 N N . ASN A 1 291 ? -6.404 14.482 11.989 1.00 92.12 291 ASN A N 1
ATOM 2187 C CA . ASN A 1 291 ? -7.807 14.128 12.204 1.00 92.12 291 ASN A CA 1
ATOM 2188 C C . ASN A 1 291 ? -8.116 12.671 11.820 1.00 92.12 291 ASN A C 1
ATOM 2190 O O . ASN A 1 291 ? -8.948 12.028 12.464 1.00 92.12 291 ASN A O 1
ATOM 2194 N N . ALA A 1 292 ? -7.474 12.135 10.777 1.00 87.81 292 ALA A N 1
ATOM 2195 C CA . ALA A 1 292 ? -7.617 10.731 10.398 1.00 87.81 292 ALA A CA 1
ATOM 2196 C C . ALA A 1 292 ? -6.952 9.790 11.418 1.00 87.81 292 ALA A C 1
ATOM 2198 O O . ALA A 1 292 ? -7.541 8.772 11.778 1.00 87.81 292 ALA A O 1
ATOM 2199 N N . GLU A 1 293 ? -5.770 10.153 11.924 1.00 86.62 293 GLU A N 1
ATOM 2200 C CA . GLU A 1 293 ? -5.080 9.419 12.993 1.00 86.62 293 GLU A CA 1
ATOM 2201 C C . GLU A 1 293 ? -5.897 9.425 14.294 1.00 86.62 293 GLU A C 1
ATOM 2203 O O . GLU A 1 293 ? -6.109 8.376 14.898 1.00 86.62 293 GLU A O 1
ATOM 2208 N N . SER A 1 294 ? -6.457 10.576 14.680 1.00 88.56 294 SER A N 1
ATOM 2209 C CA . SER A 1 294 ? -7.332 10.677 15.855 1.00 88.56 294 SER A CA 1
ATOM 2210 C C . SER A 1 294 ? -8.585 9.799 15.725 1.00 88.56 294 SER A C 1
ATOM 2212 O O . SER A 1 294 ? -8.955 9.089 16.661 1.00 88.56 294 SER A O 1
ATOM 2214 N N . ALA A 1 295 ? -9.209 9.767 14.541 1.00 92.19 295 ALA A N 1
ATOM 2215 C CA . ALA A 1 295 ? -10.372 8.914 14.287 1.00 92.19 295 ALA A CA 1
ATOM 2216 C C . ALA A 1 295 ? -10.049 7.414 14.427 1.00 92.19 295 ALA A C 1
ATOM 2218 O O . ALA A 1 295 ? -10.896 6.639 14.874 1.00 92.19 295 ALA A O 1
ATOM 2219 N N . TYR A 1 296 ? -8.828 7.002 14.075 1.00 87.69 296 TYR A N 1
ATOM 2220 C CA . TYR A 1 296 ? -8.353 5.637 14.293 1.00 87.69 296 TYR A CA 1
ATOM 2221 C C . TYR A 1 296 ? -8.230 5.312 15.789 1.00 87.69 296 TYR A C 1
ATOM 2223 O O . TYR A 1 296 ? -8.735 4.285 16.247 1.00 87.69 296 TYR A O 1
ATOM 2231 N N . ASP A 1 297 ? -7.623 6.206 16.572 1.00 87.44 297 ASP A N 1
ATOM 2232 C CA . ASP A 1 297 ? -7.488 6.033 18.023 1.00 87.44 297 ASP A CA 1
ATOM 2233 C C . ASP A 1 297 ? -8.858 6.020 18.725 1.00 87.44 297 ASP A C 1
ATOM 2235 O O . ASP A 1 297 ? -9.097 5.253 19.660 1.00 87.44 297 ASP A O 1
ATOM 2239 N N . GLU A 1 298 ? -9.803 6.852 18.284 1.00 93.00 298 GLU A N 1
ATOM 2240 C CA . GLU A 1 298 ? -11.196 6.809 18.741 1.00 93.00 298 GLU A CA 1
ATOM 2241 C C . GLU A 1 298 ? -11.873 5.474 18.422 1.00 93.00 298 GLU A C 1
ATOM 2243 O O . GLU A 1 298 ? -12.575 4.925 19.276 1.00 93.00 298 GLU A O 1
ATOM 2248 N N . PHE A 1 299 ? -11.634 4.924 17.232 1.00 94.94 299 PHE A N 1
ATOM 2249 C CA . PHE A 1 299 ? -12.161 3.626 16.829 1.00 94.94 299 PHE A CA 1
ATOM 2250 C C . PHE A 1 299 ? -11.623 2.474 17.683 1.00 94.94 299 PHE A C 1
ATOM 2252 O O . PHE A 1 299 ? -12.418 1.664 18.159 1.00 94.94 299 PHE A O 1
ATOM 2259 N N . GLU A 1 300 ? -10.312 2.413 17.933 1.00 92.12 300 GLU A N 1
ATOM 2260 C CA . GLU A 1 300 ? -9.704 1.388 18.798 1.00 92.12 300 GLU A CA 1
ATOM 2261 C C . GLU A 1 300 ? -10.346 1.388 20.192 1.00 92.12 300 GLU A C 1
ATOM 2263 O O . GLU A 1 300 ? -10.753 0.345 20.716 1.00 92.12 300 GLU A O 1
ATOM 2268 N N . ARG A 1 301 ? -10.509 2.582 20.773 1.00 92.81 301 ARG A N 1
ATOM 2269 C CA . ARG A 1 301 ? -11.132 2.769 22.090 1.00 92.81 301 ARG A CA 1
ATOM 2270 C C . ARG A 1 301 ? -12.603 2.374 22.086 1.00 92.81 301 ARG A C 1
ATOM 2272 O O . ARG A 1 301 ? -13.057 1.659 22.984 1.00 92.81 301 ARG A O 1
ATOM 2279 N N . TRP A 1 302 ? -13.343 2.817 21.073 1.00 96.06 302 TRP A N 1
ATOM 2280 C CA . TRP A 1 302 ? -14.746 2.465 20.886 1.00 96.06 302 TRP A CA 1
ATOM 2281 C C . TRP A 1 302 ? -14.929 0.948 20.788 1.00 96.06 302 TRP A C 1
ATOM 2283 O O . TRP A 1 302 ? -15.774 0.395 21.493 1.00 96.06 302 TRP A O 1
ATOM 2293 N N . LEU A 1 303 ? -14.122 0.267 19.972 1.00 96.44 303 LEU A N 1
ATOM 2294 C CA . LEU A 1 303 ? -14.276 -1.161 19.716 1.00 96.44 303 LEU A CA 1
ATOM 2295 C C . LEU A 1 303 ? -13.939 -2.002 20.947 1.00 96.44 303 LEU A C 1
ATOM 2297 O O . LEU A 1 303 ? -14.685 -2.928 21.269 1.00 96.44 303 LEU A O 1
ATOM 2301 N N . LEU A 1 304 ? -12.865 -1.671 21.671 1.00 93.88 304 LEU A N 1
ATOM 2302 C CA . LEU A 1 304 ? -12.519 -2.357 22.921 1.00 93.88 304 LEU A CA 1
ATOM 2303 C C . LEU A 1 304 ? -13.649 -2.254 23.944 1.00 93.88 304 LEU A C 1
ATOM 2305 O O . LEU A 1 304 ? -14.086 -3.270 24.489 1.00 93.88 304 LEU A O 1
ATOM 2309 N N . LYS A 1 305 ? -14.171 -1.039 24.146 1.00 94.56 305 LYS A N 1
ATOM 2310 C CA . LYS A 1 305 ? -15.284 -0.796 25.063 1.00 94.56 305 LYS A CA 1
ATOM 2311 C C . LYS A 1 305 ? -16.538 -1.560 24.639 1.00 94.56 305 LYS A C 1
ATOM 2313 O O . LYS A 1 305 ? -17.119 -2.289 25.439 1.00 94.56 305 LYS A O 1
ATOM 2318 N N . ARG A 1 306 ? -16.933 -1.458 23.366 1.00 96.56 306 ARG A N 1
ATOM 2319 C CA . ARG A 1 306 ? -18.109 -2.170 22.844 1.00 96.56 306 ARG A CA 1
ATOM 2320 C C . ARG A 1 306 ? -17.969 -3.679 22.944 1.00 96.56 306 ARG A C 1
ATOM 2322 O O . ARG A 1 306 ? -18.951 -4.345 23.252 1.00 96.56 306 ARG A O 1
ATOM 2329 N N . THR A 1 307 ? -16.773 -4.216 22.736 1.00 94.62 307 THR A N 1
ATOM 2330 C CA . THR A 1 307 ? -16.526 -5.655 22.873 1.00 94.62 307 THR A CA 1
ATOM 2331 C C . THR A 1 307 ? -16.708 -6.110 24.321 1.00 94.62 307 THR A C 1
ATOM 2333 O O . THR A 1 307 ? -17.351 -7.130 24.554 1.00 94.62 307 THR A O 1
ATOM 2336 N N . ALA A 1 308 ? -16.220 -5.331 25.293 1.00 92.56 308 ALA A N 1
ATOM 2337 C CA . ALA A 1 308 ? -16.423 -5.607 26.716 1.00 92.56 308 ALA A CA 1
ATOM 2338 C C . ALA A 1 308 ? -17.904 -5.519 27.144 1.00 92.56 308 ALA A C 1
ATOM 2340 O O . ALA A 1 308 ? -18.328 -6.255 28.028 1.00 92.56 308 ALA A O 1
ATOM 2341 N N . GLU A 1 309 ? -18.695 -4.653 26.503 1.00 93.00 309 GLU A N 1
ATOM 2342 C CA . GLU A 1 309 ? -20.135 -4.489 26.769 1.00 93.00 309 GLU A CA 1
ATOM 2343 C C . GLU A 1 309 ? -21.022 -5.529 26.056 1.00 93.00 309 GLU A C 1
ATOM 2345 O O . GLU A 1 309 ? -22.147 -5.778 26.485 1.00 93.00 309 GLU A O 1
ATOM 2350 N N . SER A 1 310 ? -20.547 -6.125 24.957 1.00 89.44 310 SER A N 1
ATOM 2351 C CA . SER A 1 310 ? -21.358 -6.983 24.071 1.00 89.44 310 SER A CA 1
ATOM 2352 C C . SER 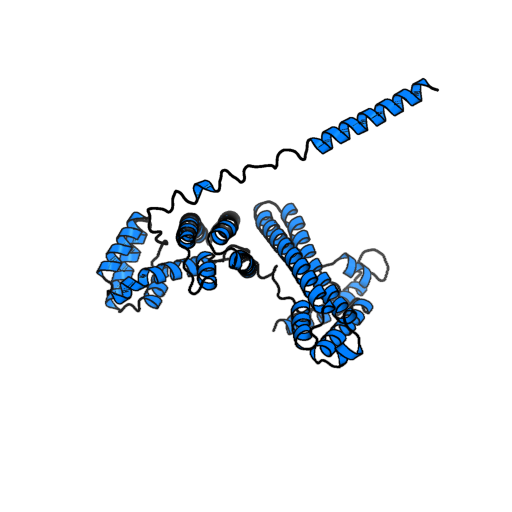A 1 310 ? -21.453 -8.445 24.518 1.00 89.44 310 SER A C 1
ATOM 2354 O O . SER A 1 310 ? -22.038 -9.268 23.815 1.00 89.44 310 SER A O 1
ATOM 2356 N N . ALA A 1 311 ? -20.872 -8.794 25.664 1.00 86.31 311 ALA A N 1
ATOM 2357 C CA . ALA A 1 311 ? -20.968 -10.121 26.256 1.00 86.31 311 ALA A CA 1
ATOM 2358 C C . ALA A 1 311 ? -21.086 -10.016 27.781 1.00 86.31 311 ALA A C 1
ATOM 2360 O O . ALA A 1 311 ? -20.595 -9.071 28.394 1.00 86.31 311 ALA A O 1
ATOM 2361 N N . ALA A 1 312 ? -21.731 -11.007 28.404 1.00 87.38 312 ALA A N 1
ATOM 2362 C CA . ALA A 1 312 ? -21.810 -11.079 29.860 1.00 87.38 312 ALA A CA 1
ATOM 2363 C C . ALA A 1 312 ? -20.400 -11.165 30.470 1.00 87.38 312 ALA A C 1
ATOM 2365 O O . ALA A 1 312 ? -19.541 -11.892 29.958 1.00 87.38 312 ALA A O 1
ATOM 2366 N N . ALA A 1 313 ? -20.168 -10.455 31.576 1.00 86.50 313 ALA A N 1
ATOM 2367 C CA . ALA A 1 313 ? -18.860 -10.399 32.225 1.00 86.50 313 ALA A CA 1
ATOM 2368 C C . ALA A 1 313 ? -18.345 -11.799 32.599 1.00 86.50 313 ALA A C 1
ATOM 2370 O O . ALA A 1 313 ? -17.162 -12.091 32.427 1.00 86.50 313 ALA A O 1
ATOM 2371 N N . GLU A 1 314 ? -19.234 -12.697 33.030 1.00 90.81 314 GLU A N 1
ATOM 2372 C CA . GLU A 1 314 ? -18.899 -14.086 33.344 1.00 90.81 314 GLU A CA 1
ATOM 2373 C C . GLU A 1 314 ? -18.408 -14.851 32.107 1.00 90.81 314 GLU A C 1
ATOM 2375 O O . GLU A 1 314 ? -17.437 -15.603 32.192 1.00 90.81 314 GLU A O 1
ATOM 2380 N N . ALA A 1 315 ? -19.036 -14.629 30.948 1.00 91.50 315 ALA A N 1
ATOM 2381 C CA . ALA A 1 315 ? -18.647 -15.268 29.693 1.00 91.50 315 ALA A CA 1
ATOM 2382 C C . ALA A 1 315 ? -17.286 -14.757 29.198 1.00 91.50 315 ALA A C 1
ATOM 2384 O O . ALA A 1 315 ? -16.462 -15.545 28.740 1.00 91.50 315 ALA A O 1
ATOM 2385 N N . LEU A 1 316 ? -17.012 -13.457 29.345 1.00 91.94 316 LEU A N 1
ATOM 2386 C CA . LEU A 1 316 ? -15.709 -12.883 29.004 1.00 91.94 316 LEU A CA 1
ATOM 2387 C C . LEU A 1 316 ? -14.600 -13.426 29.910 1.00 91.94 316 LEU A C 1
ATOM 2389 O O . LEU A 1 316 ? -13.557 -13.848 29.412 1.00 91.94 316 LEU A O 1
ATOM 2393 N N . VAL A 1 317 ? -14.827 -13.479 31.225 1.00 95.00 317 VAL A N 1
ATOM 2394 C CA . VAL A 1 317 ? -13.851 -14.009 32.194 1.00 95.00 317 VAL A CA 1
ATOM 2395 C C . VAL A 1 317 ? -13.607 -15.512 32.009 1.00 95.00 317 VAL A C 1
ATOM 2397 O O . VAL A 1 317 ? -12.540 -16.001 32.373 1.00 95.00 317 VAL A O 1
ATOM 2400 N N . ALA A 1 318 ? -14.541 -16.252 31.408 1.00 95.50 318 ALA A N 1
ATOM 2401 C CA . ALA A 1 318 ? -14.352 -17.666 31.085 1.00 95.50 318 ALA A CA 1
ATOM 2402 C C . ALA A 1 318 ? -13.376 -17.917 29.915 1.00 95.50 318 ALA A C 1
ATOM 2404 O O . ALA A 1 318 ? -12.950 -19.053 29.718 1.00 95.50 318 ALA A O 1
ATOM 2405 N N . THR A 1 319 ? -13.003 -16.878 29.164 1.00 96.25 319 THR A N 1
ATOM 2406 C CA . THR A 1 319 ? -12.143 -16.961 27.970 1.00 96.25 319 THR A CA 1
ATOM 2407 C C . THR A 1 319 ? -10.820 -16.231 28.192 1.00 96.25 319 THR A C 1
ATOM 2409 O O . THR A 1 319 ? -10.762 -15.249 28.936 1.00 96.25 319 THR A O 1
ATOM 2412 N N . GLU A 1 320 ? -9.734 -16.675 27.557 1.00 95.56 320 GLU A N 1
ATOM 2413 C CA . GLU A 1 320 ? -8.445 -15.977 27.677 1.00 95.56 320 GLU A CA 1
ATOM 2414 C C . GLU A 1 320 ? -8.477 -14.662 26.891 1.00 95.56 320 GLU A C 1
ATOM 2416 O O . GLU A 1 320 ? -8.020 -13.624 27.379 1.00 95.56 320 GLU A O 1
ATOM 2421 N N . ALA A 1 321 ? -9.101 -14.669 25.708 1.00 94.38 321 ALA A N 1
ATOM 2422 C CA . ALA A 1 321 ? -9.306 -13.459 24.920 1.00 94.38 321 ALA A CA 1
ATOM 2423 C C . ALA A 1 321 ? -10.160 -12.414 25.663 1.00 94.38 321 ALA A C 1
ATOM 2425 O O . ALA A 1 321 ? -9.807 -11.233 25.684 1.00 94.38 321 ALA A O 1
ATOM 2426 N N . GLY A 1 322 ? -11.244 -12.836 26.321 1.00 95.25 322 GLY A N 1
ATOM 2427 C CA . GLY A 1 322 ? -12.124 -11.937 27.068 1.00 95.25 322 GLY A CA 1
ATOM 2428 C C . GLY A 1 322 ? -11.442 -11.310 28.285 1.00 95.25 322 GLY A C 1
ATOM 2429 O O . GLY A 1 322 ? -11.573 -10.104 28.494 1.00 95.25 322 GLY A O 1
ATOM 2430 N N . LYS A 1 323 ? -10.629 -12.068 29.037 1.00 95.19 323 LYS A N 1
ATOM 2431 C CA . LYS A 1 323 ? -9.803 -11.514 30.131 1.00 95.19 323 LYS A CA 1
ATOM 2432 C C . LYS A 1 323 ? -8.852 -10.423 29.638 1.00 95.19 323 LYS A C 1
ATOM 2434 O O . LYS A 1 323 ? -8.727 -9.385 30.289 1.00 95.19 323 LYS A O 1
ATOM 2439 N N . LEU A 1 324 ? -8.194 -10.640 28.494 1.00 93.56 324 LEU A N 1
ATOM 2440 C CA . LEU A 1 324 ? -7.292 -9.652 27.897 1.00 93.56 324 LEU A CA 1
ATOM 2441 C C . LEU A 1 324 ? -8.039 -8.379 27.489 1.00 93.56 324 LEU A C 1
ATOM 2443 O O . LEU A 1 324 ? -7.564 -7.284 27.786 1.00 93.56 324 LEU A O 1
ATOM 2447 N N . ILE A 1 325 ? -9.214 -8.510 26.870 1.00 93.31 325 ILE A N 1
ATOM 2448 C CA . ILE A 1 325 ? -10.050 -7.367 26.474 1.00 93.31 325 ILE A CA 1
ATOM 2449 C C . ILE A 1 325 ? -10.507 -6.574 27.701 1.00 93.31 325 ILE A C 1
ATOM 2451 O O . ILE A 1 325 ? -10.376 -5.353 27.717 1.00 93.31 325 ILE A O 1
ATOM 2455 N N . LEU A 1 326 ? -10.970 -7.243 28.763 1.00 93.75 326 LEU A N 1
ATOM 2456 C CA . LEU A 1 326 ? -11.360 -6.576 30.010 1.00 93.75 326 LEU A CA 1
ATOM 2457 C C . LEU A 1 326 ? -10.181 -5.833 30.654 1.00 93.75 326 LEU A C 1
ATOM 2459 O O . LEU A 1 326 ? -10.333 -4.698 31.105 1.00 93.75 326 LEU A O 1
ATOM 2463 N N . ALA A 1 327 ? -8.994 -6.446 30.669 1.00 92.00 327 ALA A N 1
ATOM 2464 C CA . ALA A 1 327 ? -7.785 -5.806 31.179 1.00 92.00 327 ALA A CA 1
ATOM 2465 C C . ALA A 1 327 ? -7.396 -4.570 30.350 1.00 92.00 327 ALA A C 1
ATOM 2467 O O . ALA A 1 327 ? -7.057 -3.535 30.924 1.00 92.00 327 ALA A O 1
ATOM 2468 N N . GLN A 1 328 ? -7.481 -4.656 29.019 1.00 89.75 328 GLN A N 1
ATOM 2469 C CA . GLN A 1 328 ? -7.218 -3.535 28.113 1.00 89.75 328 GLN A CA 1
ATOM 2470 C C . GLN A 1 328 ? -8.243 -2.410 28.282 1.00 89.75 328 GLN A C 1
ATOM 2472 O O . GLN A 1 328 ? -7.842 -1.260 28.437 1.00 89.75 328 GLN A O 1
ATOM 2477 N N . SER A 1 329 ? -9.538 -2.736 28.331 1.00 90.69 329 SER A N 1
ATOM 2478 C CA . SER A 1 329 ? -10.618 -1.766 28.552 1.00 90.69 329 SER A CA 1
ATOM 2479 C C . SER A 1 329 ? -10.433 -1.029 29.878 1.00 90.69 329 SER A C 1
ATOM 2481 O O . SER A 1 329 ? -10.483 0.196 29.923 1.00 90.69 329 SER A O 1
ATOM 2483 N N . LYS A 1 330 ? -10.115 -1.754 30.956 1.00 90.94 330 LYS A N 1
ATOM 2484 C CA . LYS A 1 330 ? -9.856 -1.152 32.269 1.00 90.94 330 LYS A CA 1
ATOM 2485 C C . LYS A 1 330 ? -8.602 -0.276 32.276 1.00 90.94 330 LYS A C 1
ATOM 2487 O O . LYS A 1 330 ? -8.598 0.791 32.884 1.00 90.94 330 LYS A O 1
ATOM 2492 N N . ALA A 1 331 ? -7.523 -0.719 31.630 1.00 86.62 331 ALA A N 1
ATOM 2493 C CA . ALA A 1 331 ? -6.299 0.072 31.519 1.00 86.62 331 ALA A CA 1
ATOM 2494 C C . ALA A 1 331 ? -6.539 1.372 30.737 1.00 86.62 331 ALA A C 1
ATOM 2496 O O . ALA A 1 331 ? -6.006 2.415 31.111 1.00 86.62 331 ALA A O 1
ATOM 2497 N N . LEU A 1 332 ? -7.366 1.306 29.693 1.00 83.81 332 LEU A N 1
ATOM 2498 C CA . LEU A 1 332 ? -7.777 2.455 28.900 1.00 83.81 332 LEU A CA 1
ATOM 2499 C C . LEU A 1 332 ? -8.616 3.441 29.723 1.00 83.81 332 LEU A C 1
ATOM 2501 O O . LEU A 1 332 ? -8.299 4.626 29.753 1.00 83.81 332 LEU A O 1
ATOM 2505 N N . GLU A 1 333 ? -9.631 2.966 30.447 1.00 84.88 333 GLU A N 1
ATOM 2506 C CA . GLU A 1 333 ? -10.443 3.807 31.340 1.00 84.88 333 GLU A CA 1
ATOM 2507 C C . GLU A 1 333 ? -9.579 4.533 32.377 1.00 84.88 333 GLU A C 1
ATOM 2509 O O . GLU A 1 333 ? -9.706 5.742 32.560 1.00 84.88 333 GLU A O 1
ATOM 2514 N N . GLN A 1 334 ? -8.628 3.823 32.991 1.00 85.88 334 GLN A N 1
ATOM 2515 C CA . GLN A 1 334 ? -7.681 4.420 33.935 1.00 85.88 334 GLN A CA 1
ATOM 2516 C C . GLN A 1 334 ? -6.736 5.432 33.280 1.00 85.88 334 GLN A C 1
ATOM 2518 O O . GLN A 1 334 ? -6.292 6.371 33.941 1.00 85.88 334 GLN A O 1
ATOM 2523 N N . ALA A 1 335 ? -6.368 5.229 32.014 1.00 79.06 335 ALA A N 1
ATOM 2524 C CA . ALA A 1 335 ? -5.535 6.172 31.279 1.00 79.06 335 ALA A CA 1
ATOM 2525 C C . ALA A 1 335 ? -6.308 7.461 30.968 1.00 79.06 335 ALA A C 1
ATOM 2527 O O . ALA A 1 335 ? -5.781 8.552 31.186 1.00 79.06 335 ALA A O 1
ATOM 2528 N N . ILE A 1 336 ? -7.573 7.334 30.556 1.00 78.31 336 ILE A N 1
ATOM 2529 C CA . ILE A 1 336 ? -8.483 8.459 30.316 1.00 78.31 336 ILE A CA 1
ATOM 2530 C C . ILE A 1 336 ? -8.729 9.239 31.614 1.00 78.31 336 ILE A C 1
ATOM 2532 O O . ILE A 1 336 ? -8.563 10.454 31.629 1.00 78.31 336 ILE A O 1
ATOM 2536 N N . GLU A 1 337 ? -9.037 8.559 32.722 1.00 77.75 337 GLU A N 1
ATOM 2537 C CA . GLU A 1 337 ? -9.266 9.195 34.031 1.00 77.75 337 GLU A CA 1
ATOM 2538 C C . GLU A 1 337 ? -8.032 9.971 34.527 1.00 77.75 337 GLU A C 1
ATOM 2540 O O . GLU A 1 337 ? -8.149 11.025 35.146 1.00 77.75 337 GLU A O 1
ATOM 2545 N N . LYS A 1 338 ? -6.828 9.485 34.205 1.00 76.88 338 LYS A N 1
ATOM 2546 C CA . LYS A 1 338 ? -5.551 10.143 34.534 1.00 76.88 338 LYS A CA 1
ATOM 2547 C C . LYS A 1 338 ? -5.097 11.167 33.485 1.00 76.88 338 LYS A C 1
ATOM 2549 O O . LYS A 1 338 ? -3.982 11.687 33.594 1.00 76.88 338 LYS A O 1
ATOM 2554 N N . GLY A 1 339 ? -5.889 11.398 32.436 1.00 66.88 339 GLY A N 1
ATOM 2555 C CA . GLY A 1 339 ? -5.547 12.256 31.298 1.00 66.88 339 GLY A CA 1
ATOM 2556 C C . GLY A 1 339 ? -4.306 11.805 30.516 1.00 66.88 339 GLY A C 1
ATOM 2557 O O . GLY A 1 339 ? -3.711 12.597 29.793 1.00 66.88 339 GLY A O 1
ATOM 2558 N N . SER A 1 340 ? -3.837 10.562 30.674 1.00 63.03 340 SER A N 1
ATOM 2559 C CA . SER A 1 340 ? -2.580 10.072 30.086 1.00 63.03 340 SER A CA 1
ATOM 2560 C C . SER A 1 340 ? -2.701 9.568 28.644 1.00 63.03 340 SER A C 1
ATOM 2562 O O . SER A 1 340 ? -1.683 9.203 28.060 1.00 63.03 340 SER A O 1
ATOM 2564 N N . ASP A 1 341 ? -3.905 9.610 28.069 1.00 57.28 341 ASP A N 1
ATOM 2565 C CA . ASP A 1 341 ? -4.241 9.049 26.753 1.00 57.28 341 ASP A CA 1
ATOM 2566 C C . ASP A 1 341 ? -4.514 10.106 25.662 1.00 57.28 341 ASP A C 1
ATOM 2568 O O . ASP A 1 341 ? -5.167 9.829 24.660 1.00 57.28 341 ASP A O 1
ATOM 2572 N N . HIS A 1 342 ? -4.030 11.338 25.840 1.00 57.81 342 HIS A N 1
ATOM 2573 C CA . HIS A 1 342 ? -4.131 12.369 24.803 1.00 57.81 342 HIS A CA 1
ATOM 2574 C C . HIS A 1 342 ? -2.898 12.344 23.886 1.00 57.81 342 HIS A C 1
ATOM 2576 O O . HIS A 1 342 ? -1.770 12.235 24.385 1.00 57.81 342 HIS A O 1
ATOM 2582 N N . PRO A 1 343 ? -3.065 12.440 22.553 1.00 59.16 343 PRO A N 1
ATOM 2583 C CA . PRO A 1 343 ? -1.953 12.699 21.649 1.00 59.16 343 PRO A CA 1
ATOM 2584 C C . PRO A 1 343 ? -1.265 14.002 22.068 1.00 59.16 343 PRO A C 1
ATOM 2586 O O . PRO A 1 343 ? -1.915 15.034 22.175 1.00 59.16 343 PRO A O 1
ATOM 2589 N N . TRP A 1 344 ? 0.053 13.980 22.275 1.00 60.75 344 TRP A N 1
ATOM 2590 C CA . TRP A 1 344 ? 0.841 15.192 22.568 1.00 60.75 344 TRP A CA 1
ATOM 2591 C C . TRP A 1 344 ? 0.768 16.258 21.469 1.00 60.75 344 TRP A C 1
ATOM 2593 O O . TRP A 1 344 ? 1.179 17.393 21.673 1.00 60.75 344 TRP A O 1
ATOM 2603 N N . THR A 1 345 ? 0.272 15.873 20.297 1.00 56.56 345 THR A N 1
ATOM 2604 C CA . THR A 1 345 ? 0.011 16.739 19.150 1.00 56.56 345 THR A CA 1
ATOM 2605 C C . THR A 1 345 ? -1.299 17.518 19.275 1.00 56.56 345 THR A C 1
ATOM 2607 O O . THR A 1 345 ? -1.477 18.500 18.561 1.00 56.56 345 THR A O 1
ATOM 2610 N N . ASP A 1 346 ? -2.200 17.140 20.186 1.00 65.25 346 ASP A N 1
ATOM 2611 C CA . ASP A 1 346 ? -3.391 17.926 20.497 1.00 65.25 346 ASP A CA 1
ATOM 2612 C C . ASP A 1 346 ? -3.010 19.045 21.476 1.00 65.25 346 ASP A C 1
ATOM 2614 O O . ASP A 1 346 ? -2.953 18.866 22.699 1.00 65.25 346 ASP A O 1
ATOM 2618 N N . GLN A 1 347 ? -2.719 20.221 20.916 1.00 64.56 347 GLN A N 1
ATOM 2619 C CA . GLN A 1 347 ? -2.353 21.412 21.679 1.00 64.56 347 GLN A CA 1
ATOM 2620 C C . GLN A 1 347 ? -3.449 21.799 22.681 1.00 64.56 347 GLN A C 1
ATOM 2622 O O . GLN A 1 347 ? -3.139 22.237 23.786 1.00 64.56 347 GLN A O 1
ATOM 2627 N N . ARG A 1 348 ? -4.726 21.593 22.340 1.00 64.81 348 ARG A N 1
ATOM 2628 C CA . ARG A 1 348 ? -5.856 21.949 23.203 1.00 64.81 348 ARG A CA 1
ATOM 2629 C C . ARG A 1 348 ? -5.981 20.989 24.381 1.00 64.81 348 ARG A C 1
ATOM 2631 O O . ARG A 1 348 ? -6.198 21.445 25.501 1.00 64.81 348 ARG A O 1
ATOM 2638 N N . ALA A 1 349 ? -5.810 19.688 24.155 1.00 65.75 349 ALA A N 1
ATOM 2639 C CA . ALA A 1 349 ? -5.786 18.699 25.233 1.00 65.75 349 ALA A CA 1
ATOM 2640 C C . ALA A 1 349 ? -4.540 18.837 26.122 1.00 65.75 349 ALA A C 1
ATOM 2642 O O . ALA A 1 349 ? -4.614 18.626 27.331 1.00 65.75 349 ALA A O 1
ATOM 2643 N N . THR A 1 350 ? -3.405 19.228 25.537 1.00 72.69 350 THR A N 1
ATOM 2644 C CA . THR A 1 350 ? -2.169 19.507 26.281 1.00 72.69 350 THR A CA 1
ATOM 2645 C C . THR A 1 350 ? -2.339 20.745 27.163 1.00 72.69 350 THR A C 1
ATOM 2647 O O . THR A 1 350 ? -2.029 20.680 28.349 1.00 72.69 350 THR A O 1
ATOM 2650 N N . LEU A 1 351 ? -2.922 21.824 26.626 1.00 75.06 351 LEU A N 1
ATOM 2651 C CA . LEU A 1 351 ? -3.277 23.020 27.393 1.00 75.06 351 LEU A CA 1
ATOM 2652 C C . LEU A 1 351 ? -4.251 22.677 28.521 1.00 75.06 351 LEU A C 1
ATOM 2654 O O . LEU A 1 351 ? -3.904 22.857 29.673 1.00 75.06 351 LEU A O 1
ATOM 2658 N N . MET A 1 352 ? -5.394 22.040 28.242 1.00 75.00 352 MET A N 1
ATOM 2659 C CA . MET A 1 352 ? -6.364 21.653 29.286 1.00 75.00 352 MET A CA 1
ATOM 2660 C C . MET A 1 352 ? -5.776 20.807 30.425 1.00 75.00 352 MET A C 1
ATOM 2662 O O . MET A 1 352 ? -6.347 20.755 31.513 1.00 75.00 352 MET A O 1
ATOM 2666 N N . ARG A 1 353 ? -4.681 20.092 30.165 1.00 74.50 353 ARG A N 1
ATOM 2667 C CA . ARG A 1 353 ? -4.047 19.200 31.131 1.00 74.50 353 ARG A CA 1
ATOM 2668 C C . ARG A 1 353 ? -2.965 19.876 31.966 1.00 74.50 353 ARG A C 1
ATOM 2670 O O . ARG A 1 353 ? -2.774 19.472 33.112 1.00 74.50 353 ARG A O 1
ATOM 2677 N N . PHE A 1 354 ? -2.219 20.805 31.378 1.00 82.44 354 PHE A N 1
ATOM 2678 C CA . PHE A 1 354 ? -1.033 21.383 32.007 1.00 82.44 354 PHE A CA 1
ATOM 2679 C C . PHE A 1 354 ? -1.177 22.868 32.339 1.00 82.44 354 PHE A C 1
ATOM 2681 O O . PHE A 1 354 ? -0.458 23.303 33.223 1.00 82.44 354 PHE A O 1
ATOM 2688 N N . ASP A 1 355 ? -2.121 23.587 31.726 1.00 86.31 355 ASP A N 1
ATOM 2689 C CA . ASP A 1 355 ? -2.517 24.959 32.078 1.00 86.31 355 ASP A CA 1
ATOM 2690 C C . ASP A 1 355 ? -3.317 24.936 33.394 1.00 86.31 355 ASP A C 1
ATOM 2692 O O . ASP A 1 355 ? -4.550 24.870 33.427 1.00 86.31 355 ASP A O 1
ATOM 2696 N N . ALA A 1 356 ? -2.595 24.867 34.509 1.00 84.12 356 ALA A N 1
ATOM 2697 C CA . ALA A 1 356 ? -3.161 24.819 35.848 1.00 84.12 356 ALA A CA 1
ATOM 2698 C C . ALA A 1 356 ? -3.665 26.197 36.293 1.00 84.12 356 ALA A C 1
ATOM 2700 O O . ALA A 1 356 ? -4.532 26.279 37.171 1.00 84.12 356 ALA A O 1
ATOM 2701 N N . ASN A 1 357 ? -3.113 27.267 35.717 1.00 84.25 357 ASN A N 1
ATOM 2702 C CA . ASN A 1 357 ? -3.456 28.642 36.052 1.00 84.25 357 ASN A CA 1
ATOM 2703 C C . ASN A 1 357 ? -4.637 29.199 35.211 1.00 84.25 357 ASN A C 1
ATOM 2705 O O . ASN A 1 357 ? -5.277 30.168 35.629 1.00 84.25 357 ASN A O 1
ATOM 2709 N N . GLY A 1 358 ? -4.991 28.533 34.107 1.00 85.12 358 GLY A N 1
ATOM 2710 C CA . GLY A 1 358 ? -6.111 28.845 33.222 1.00 85.12 358 GLY A CA 1
ATOM 2711 C C . GLY A 1 358 ? -5.880 30.049 32.305 1.00 85.12 358 GLY A C 1
ATOM 2712 O O . GLY A 1 358 ? -6.861 30.668 31.877 1.00 85.12 358 GLY A O 1
ATOM 2713 N N . ASP A 1 359 ? -4.627 30.433 32.050 1.00 85.00 359 ASP A N 1
ATOM 2714 C CA . ASP A 1 359 ? -4.264 31.613 31.257 1.00 85.00 359 ASP A CA 1
ATOM 2715 C C . ASP A 1 359 ? -4.206 31.347 29.742 1.00 85.00 359 ASP A C 1
ATOM 2717 O O . ASP A 1 359 ? -4.063 32.281 28.945 1.00 85.00 359 ASP A O 1
ATOM 2721 N N . GLY A 1 360 ? -4.411 30.092 29.332 1.00 83.00 360 GLY A N 1
ATOM 2722 C CA . GLY A 1 360 ? -4.388 29.663 27.940 1.00 83.00 360 GLY A CA 1
ATOM 2723 C C . GLY A 1 360 ? -2.981 29.479 27.373 1.00 83.00 360 GLY A C 1
ATOM 2724 O O . GLY A 1 360 ? -2.844 29.293 26.158 1.00 83.00 360 GLY A O 1
ATOM 2725 N N . ALA A 1 361 ? -1.948 29.520 28.212 1.00 85.00 361 ALA A N 1
ATOM 2726 C CA . ALA A 1 361 ? -0.565 29.217 27.890 1.00 85.00 361 ALA A CA 1
ATOM 2727 C C . ALA A 1 361 ? -0.020 28.120 28.824 1.00 85.00 361 ALA A C 1
ATOM 2729 O O . ALA A 1 361 ? -0.700 27.630 29.712 1.00 85.00 361 ALA A O 1
ATOM 2730 N N . ILE A 1 362 ? 1.196 27.655 28.537 1.00 83.12 362 ILE A N 1
ATOM 2731 C CA . ILE A 1 362 ? 1.936 26.740 29.410 1.00 83.12 362 ILE A CA 1
ATOM 2732 C C . ILE A 1 362 ? 3.141 27.526 29.904 1.00 83.12 362 ILE A C 1
ATOM 2734 O O . ILE A 1 362 ? 4.019 27.868 29.103 1.00 83.12 362 ILE A O 1
ATOM 2738 N N . ASP A 1 363 ? 3.173 27.834 31.195 1.00 88.88 363 ASP A N 1
ATOM 2739 C CA . ASP A 1 363 ? 4.313 28.506 31.809 1.00 88.88 363 ASP A CA 1
ATOM 2740 C C . ASP A 1 363 ? 5.516 27.556 32.002 1.00 88.88 363 ASP A C 1
ATOM 2742 O O . ASP A 1 363 ? 5.506 26.387 31.617 1.00 88.88 363 ASP A O 1
ATOM 2746 N N . GLU A 1 364 ? 6.620 28.051 32.562 1.00 82.56 364 GLU A N 1
ATOM 2747 C CA . GLU A 1 364 ? 7.843 27.254 32.736 1.00 82.56 364 GLU A CA 1
ATOM 2748 C C . GLU A 1 364 ? 7.662 26.065 33.710 1.00 82.56 364 GLU A C 1
ATOM 2750 O O . GLU A 1 364 ? 8.263 24.994 33.531 1.00 82.56 364 GLU A O 1
ATOM 2755 N N . ALA A 1 365 ? 6.806 26.218 34.725 1.00 81.31 365 ALA A N 1
ATOM 2756 C CA . ALA A 1 365 ? 6.514 25.176 35.706 1.00 81.31 365 ALA A CA 1
ATOM 2757 C C . ALA A 1 365 ? 5.573 24.112 35.118 1.00 81.31 365 ALA A C 1
ATOM 2759 O O . ALA A 1 365 ? 5.832 22.909 35.235 1.00 81.31 365 ALA A O 1
ATOM 2760 N N . GLU A 1 366 ? 4.531 24.550 34.420 1.00 84.75 366 GLU A N 1
ATOM 2761 C CA . GLU A 1 366 ? 3.589 23.711 33.679 1.00 84.75 366 GLU A CA 1
ATOM 2762 C C . GLU A 1 366 ? 4.291 22.975 32.528 1.00 84.75 366 GLU A C 1
ATOM 2764 O O . GLU A 1 366 ? 4.085 21.777 32.310 1.00 84.75 366 GLU A O 1
ATOM 2769 N N . GLY A 1 367 ? 5.226 23.653 31.859 1.00 80.00 367 GLY A N 1
ATOM 2770 C CA . GLY A 1 367 ? 6.062 23.114 30.792 1.00 80.00 367 GLY A CA 1
ATOM 2771 C C . GLY A 1 367 ? 6.984 22.005 31.282 1.00 80.00 367 GLY A C 1
ATOM 2772 O O . GLY A 1 367 ? 7.124 20.978 30.620 1.00 80.00 367 GLY A O 1
ATOM 2773 N N . SER A 1 368 ? 7.548 22.143 32.483 1.00 76.62 368 SER A N 1
ATOM 2774 C CA . SER A 1 368 ? 8.357 21.091 33.114 1.00 76.62 368 SER A CA 1
ATOM 2775 C C . SER A 1 368 ? 7.526 19.843 33.450 1.00 76.62 368 SER A C 1
ATOM 2777 O O . SER A 1 368 ? 7.990 18.708 33.269 1.00 76.62 368 SER A O 1
ATOM 2779 N N . ALA A 1 369 ? 6.277 20.029 33.888 1.00 76.19 369 ALA A N 1
ATOM 2780 C CA . ALA A 1 369 ? 5.336 18.936 34.127 1.00 76.19 369 ALA A CA 1
ATOM 2781 C C . ALA A 1 369 ? 4.925 18.240 32.816 1.00 76.19 369 ALA A C 1
ATOM 2783 O O . ALA A 1 369 ? 4.936 17.005 32.744 1.00 76.19 369 ALA A O 1
ATOM 2784 N N . ALA A 1 370 ? 4.659 19.019 31.765 1.00 75.75 370 ALA A N 1
ATOM 2785 C CA . ALA A 1 370 ? 4.370 18.521 30.425 1.00 75.75 370 ALA A CA 1
ATOM 2786 C C . ALA A 1 370 ? 5.550 17.719 29.853 1.00 75.75 370 ALA A C 1
ATOM 2788 O O . ALA A 1 370 ? 5.368 16.587 29.407 1.00 75.75 370 ALA A O 1
ATOM 2789 N N . LEU A 1 371 ? 6.781 18.231 29.951 1.00 73.88 371 LEU A N 1
ATOM 2790 C CA . LEU A 1 371 ? 7.989 17.554 29.462 1.00 73.88 371 LEU A CA 1
ATOM 2791 C C . LEU A 1 371 ? 8.252 16.229 30.199 1.00 73.88 371 LEU A C 1
ATOM 2793 O O . LEU A 1 371 ? 8.623 15.214 29.599 1.00 73.88 371 LEU A O 1
ATOM 2797 N N . THR A 1 372 ? 8.022 16.217 31.514 1.00 73.19 372 THR A N 1
ATOM 2798 C CA . THR A 1 372 ? 8.162 15.014 32.344 1.00 73.19 372 THR A CA 1
ATOM 2799 C C . THR A 1 372 ? 7.139 13.955 31.940 1.00 73.19 372 THR A C 1
ATOM 2801 O O . THR A 1 372 ? 7.497 12.797 31.718 1.00 73.19 372 THR A O 1
ATOM 2804 N N . ALA A 1 373 ? 5.875 14.335 31.766 1.00 70.19 373 ALA A N 1
ATOM 2805 C CA . ALA A 1 373 ? 4.844 13.417 31.299 1.00 70.19 373 ALA A CA 1
ATOM 2806 C C . ALA A 1 373 ? 5.095 12.948 29.849 1.00 70.19 373 ALA A C 1
ATOM 2808 O O . ALA A 1 373 ? 4.854 11.773 29.545 1.00 70.19 373 ALA A O 1
ATOM 2809 N N . PHE A 1 374 ? 5.642 13.809 28.980 1.00 68.12 374 PHE A N 1
ATOM 2810 C CA . PHE A 1 374 ? 6.012 13.481 27.598 1.00 68.12 374 PHE A CA 1
ATOM 2811 C C . PHE A 1 374 ? 7.105 12.421 27.558 1.00 68.12 374 PHE A C 1
ATOM 2813 O O . PHE A 1 374 ? 6.924 11.374 26.940 1.00 68.12 374 PHE A O 1
ATOM 2820 N N . SER A 1 375 ? 8.206 12.629 28.282 1.00 61.38 375 SER A N 1
ATOM 2821 C CA . SER A 1 375 ? 9.316 11.668 28.331 1.00 61.38 375 SER A CA 1
ATOM 2822 C C . SER A 1 375 ? 8.874 10.282 28.829 1.00 61.38 375 SER A C 1
ATOM 2824 O O . SER A 1 375 ? 9.276 9.257 28.272 1.00 61.38 375 SER A O 1
ATOM 2826 N N . GLN A 1 376 ? 7.960 10.230 29.804 1.00 63.59 376 GLN A N 1
ATOM 2827 C CA . GLN A 1 376 ? 7.414 8.979 30.341 1.00 63.59 376 GLN A CA 1
ATOM 2828 C C . GLN A 1 376 ? 6.480 8.239 29.370 1.00 63.59 376 GLN A C 1
ATOM 2830 O O . GLN A 1 376 ? 6.399 7.009 29.411 1.00 63.59 376 GLN A O 1
ATOM 2835 N N . THR A 1 377 ? 5.762 8.957 28.504 1.00 53.69 377 THR A N 1
ATOM 2836 C CA . THR A 1 377 ? 4.806 8.366 27.548 1.00 53.69 377 THR A CA 1
ATOM 2837 C C . THR A 1 377 ? 5.437 8.080 26.184 1.00 53.69 377 THR A C 1
ATOM 2839 O O . THR A 1 377 ? 5.213 6.999 25.634 1.00 53.69 377 THR A O 1
ATOM 2842 N N . ALA A 1 378 ? 6.287 8.969 25.666 1.00 49.50 378 ALA A N 1
ATOM 2843 C CA . ALA A 1 378 ? 7.045 8.767 24.431 1.00 49.50 378 ALA A CA 1
ATOM 2844 C C . ALA A 1 378 ? 8.032 7.591 24.549 1.00 49.50 378 ALA A C 1
ATOM 2846 O O . ALA A 1 378 ? 8.078 6.739 23.658 1.00 49.50 378 ALA A O 1
ATOM 2847 N N . GLY A 1 379 ? 8.720 7.456 25.693 1.00 42.38 379 GLY A N 1
ATOM 2848 C CA . GLY A 1 379 ? 9.610 6.320 25.962 1.00 42.38 379 GLY A CA 1
ATOM 2849 C C . GLY A 1 379 ? 8.893 4.961 25.957 1.00 42.38 379 GLY A C 1
ATOM 2850 O O . GLY A 1 379 ? 9.442 3.964 25.492 1.00 42.38 379 GLY A O 1
ATOM 2851 N N . ARG A 1 380 ? 7.620 4.910 26.381 1.00 42.81 380 ARG A N 1
ATOM 2852 C CA . ARG A 1 380 ? 6.800 3.683 26.322 1.00 42.81 380 ARG A CA 1
ATOM 2853 C C . ARG A 1 380 ? 6.328 3.341 24.908 1.00 42.81 380 ARG A C 1
ATOM 2855 O O . ARG A 1 380 ? 6.179 2.161 24.599 1.00 42.81 380 ARG A O 1
ATOM 2862 N N . ARG A 1 381 ? 6.086 4.340 24.050 1.00 42.56 381 ARG A N 1
ATOM 2863 C CA . ARG A 1 381 ? 5.675 4.121 22.650 1.00 42.56 381 ARG A CA 1
ATOM 2864 C C . ARG A 1 381 ? 6.836 3.625 21.780 1.00 42.56 381 ARG A C 1
ATOM 2866 O O . ARG A 1 381 ? 6.600 2.775 20.928 1.00 42.56 381 ARG A O 1
ATOM 2873 N N . GLN A 1 382 ? 8.071 4.077 22.023 1.00 35.84 382 GLN A N 1
ATOM 2874 C CA . GLN A 1 382 ? 9.266 3.547 21.343 1.00 35.84 382 GLN A CA 1
ATOM 2875 C C . GLN A 1 382 ? 9.541 2.079 21.703 1.00 35.84 382 GLN A C 1
ATOM 2877 O O . GLN A 1 382 ? 9.799 1.278 20.813 1.00 35.84 382 GLN A O 1
ATOM 2882 N N . HIS A 1 383 ? 9.382 1.697 22.974 1.00 33.22 383 HIS A N 1
ATOM 2883 C CA . HIS A 1 383 ? 9.552 0.307 23.420 1.00 33.22 383 HIS A CA 1
ATOM 2884 C C . HIS A 1 383 ? 8.468 -0.669 22.940 1.00 33.22 383 HIS A C 1
ATOM 2886 O O . HIS A 1 383 ? 8.680 -1.870 23.008 1.00 33.22 383 HIS A O 1
ATOM 2892 N N . LYS A 1 384 ? 7.309 -0.177 22.486 1.00 35.59 384 LYS A N 1
ATOM 2893 C CA . LYS A 1 384 ? 6.245 -1.002 21.883 1.00 35.59 384 LYS A CA 1
ATOM 2894 C C . LYS A 1 384 ? 6.401 -1.187 20.368 1.00 35.59 384 LYS A C 1
ATOM 2896 O O . LYS A 1 384 ? 5.660 -1.975 19.790 1.00 35.59 384 LYS A O 1
ATOM 2901 N N . LYS A 1 385 ? 7.286 -0.412 19.728 1.00 35.12 385 LYS A N 1
ATOM 2902 C CA . LYS A 1 385 ? 7.576 -0.465 18.283 1.00 35.12 385 LYS A CA 1
ATOM 2903 C C . LYS A 1 385 ? 8.872 -1.227 17.954 1.00 35.12 385 LYS A C 1
ATOM 2905 O O . LYS A 1 385 ? 9.176 -1.386 16.775 1.00 35.12 385 LYS A O 1
ATOM 2910 N N . LEU A 1 386 ? 9.605 -1.671 18.977 1.00 31.36 386 LEU A N 1
ATOM 2911 C CA . LEU A 1 386 ? 10.695 -2.650 18.917 1.00 31.36 386 LEU A CA 1
ATOM 2912 C C . LEU A 1 386 ? 10.172 -3.973 19.472 1.00 31.36 386 LEU A C 1
ATOM 2914 O O . LEU A 1 386 ? 10.597 -5.024 18.949 1.00 31.36 386 LEU A O 1
#

pLDDT: mean 83.05, std 18.1, range [31.2, 97.88]

Radius of gyration: 28.76 Å; chains: 1; bounding box: 79×74×67 Å

Foldseek 3Di:
DVVVVVVVVVVVVVVVVVVVVVVVVPPPDPDDPPPPVVVVLQPPLPDDDDFFQDALVLLVLLCVQLVDDPVLSVVLSVLRVQCVVVVVDPVSSVVSLVSNVVSGDPVSNVCVVVSRVSSVLCLLQVDDPAFQRRDLLLVLLCVLCVPDDQPLLVSLSSSLSVQLRVLSVLLVVCVVHDPLSNLVSSLVSSVSRVVSLVSNLVRDDVVCSVVSSVVSNCVRQVVLPPDAPLLVLLVVVCVVPVDPLSVVLNVVLVVLSVVLSVQLSVLRSQLSVVVSPDPVSNVVSVVSNVVSVVSSVVSSLVSLVSSLVSDDLVSLVVDPSSVVSVVVNVVVVVCVVVLLPDDPVPLVSLCVNQVPVPPSDHDPVSVVVSVVSCCVNVVVVVVVVD

Sequence (386 aa):
MLNQLWRVLLVVVSDFFVLATLLMGLFSTVALSTAAHGASFTQVAAQTEHLPRVLKRDLPLLDRVLSLDDAQRSIVEMLLEDAESMGANHEALVALRDNLSAVLSDSQRAQLPEVWRVVFRERMESAGAIGGEAVDLGALARALMRGATAENLDAAVTAYRVELDPLLDARTNAEGGDAIALLRIRLSIRTVNDRALDAIAAAIPEAMAASFRSEALAKAYPSAFAPSAALSSLDRLLRELPTDQLRALQTDAQLRYSEICTRGVAAIRQRDAARADSVDALAVAEEAVANAESAYDEFERWLLKRTAESAAAEALVATEAGKLILAQSKALEQAIEKGSDHPWTDQRATLMRFDANGDGAIDEAEGSAALTAFSQTAGRRQHKKL

Secondary structure (DSSP, 8-state):
-HHHHHHHHHHHHHHHHHHHHHHHSSSSS-S--SSSSGGGTTSSTTS--------GGGHHHHHHHH---HHHHHHHHHHHHHHHHTTS-HHHHHHHHHHHHHHS-HHHHTTHHHHHHHHHHHHHHTT--STTTS--HHHHHHHHTTT---HHHHHHHHHHHHHHHHHHHHHHHHTTS-HHHHHHHHHHHHHHHHHHHHHHHHHS-HHHHHHHHHHHHHHH-TTTTPPPHHHHHHHHHHHH---HHHHHHHHHHHHHHHHHHHHHHHHHHHHHHHTTT-HHHHHHHHHHHHHHHHHHHHHHHHHHHHHHHSS-HHHHHTSHHHHHHHHHHHHHHHHHHTTTTS-TT-HHHHHHHH-SS-SSS--HHHHHHHHHHHHHHHHHHHHT--